Protein AF-A0A9D4YYG3-F1 (afdb_monomer)

Secondary structure (DSSP, 8-state):
---PPPPSS-TTSSPPEEEE---TTSTT-EEEE-TTTTSTTS---EEE--S-----PPPP---PPPP-----PPPP---PPPPPPPPPPPPPP---------------------GGGEEEEEEEEE----S--TTPPPPEEEEEEEEEGGG--HHHHHHHS----STTSPPP--S-GGGS-TTSEEEEE-GGGTTHHHHTT---GGG--EEEEEEEE---TT---EEEEEEEETTTTEEEEEEPPPPSS---HHHHHHSSS-HHHHT-TTSPPHHHHHHHHHHHHHHTT-------S--------PPPEEEETTHHHHHHHHHHHHHHTTPPP-TT-EEEEHHHHHHHH--S-S---HHHHHHHTT--PPTT--TT-HHHHHHHHHHHHHHHHHHTT-SSHHHHHTTSSB-TTS-BSEEEHHHHHHHHHHTT-----EEPTTT--EE--

Solvent-accessible surface area (backbone atoms only — not comparable to full-atom values): 27812 Å² total; per-residue (Å²): 130,84,82,60,76,81,66,84,45,28,91,76,69,46,64,51,41,74,47,64,35,86,44,94,92,47,65,68,44,45,31,34,30,28,74,57,51,86,48,97,88,38,49,83,40,69,45,66,57,81,71,87,73,83,74,82,68,84,85,75,96,81,82,88,85,84,84,85,88,82,89,83,85,86,85,88,80,89,82,83,84,83,82,84,84,82,82,83,82,83,84,81,90,84,85,81,81,91,80,84,91,76,92,76,82,85,72,80,78,79,76,78,75,72,76,89,46,48,23,44,43,74,44,75,46,67,58,71,75,77,87,88,66,102,76,72,80,74,54,78,42,79,43,80,42,76,40,66,58,89,80,68,68,74,71,60,56,76,77,70,43,84,68,74,89,53,94,79,62,78,57,66,68,67,58,23,65,61,75,48,44,75,92,29,38,47,78,42,82,37,76,79,27,64,64,44,31,65,65,28,54,61,78,52,82,86,63,38,24,47,32,27,38,32,60,36,48,38,79,39,88,98,66,60,40,62,38,28,38,14,40,32,34,36,80,78,18,39,32,39,35,37,40,24,22,43,77,94,59,89,59,52,78,64,23,29,67,71,53,79,40,53,58,67,68,36,52,33,82,87,31,47,39,62,78,70,42,48,49,56,52,50,47,62,53,51,60,56,30,64,76,83,79,78,67,87,61,95,68,90,71,75,84,76,82,40,55,34,35,39,34,17,77,51,22,70,56,49,52,49,52,50,48,48,56,30,54,78,68,73,39,73,66,69,38,66,35,31,34,35,35,46,35,68,53,41,69,75,39,56,73,97,56,99,55,73,49,66,73,50,50,31,61,74,73,67,59,74,79,60,94,91,57,51,89,98,32,26,58,45,50,23,54,53,51,54,62,44,44,41,58,52,32,55,48,60,69,49,78,20,46,60,36,33,66,71,43,78,41,57,45,96,85,70,43,50,57,49,47,32,43,40,57,54,53,51,55,50,52,74,71,63,60,64,64,68,60,43,58,42,91,85,80,61,49,72,48,75,103

pLDDT: mean 70.29, std 24.72, range [29.03, 98.5]

Radius of gyration: 29.25 Å; Cα contacts (8 Å, |Δi|>4): 648; chains: 1; bounding box: 96×95×58 Å

InterPro domains:
  IPR012337 Ribonuclease H-like superfamily [SSF53098] (208-394)
  IPR013520 Ribonuclease H-like domain [SM00479] (209-398)
  IPR036397 Ribonuclease H superfamily [G3DSA:3.30.420.10] (206-396)
  IPR040393 Three-prime repair exonuclease 1/2 [PTHR13058] (189-389)

Organism: Chlorella vulgaris (NCBI:txid3077)

Sequence (449 aa):
MSRREPRSACDCGLPPHAGRSRSAKNPGRLYANCSRFPAADACKYFAWLSDPVALSAPTDPALEPRTPERELAPQRSTYSPEPPPAAPARPADFHPGAGNRAGGAALPQQQHTSLDCVAALLIVEYDTPALLLPRAKLSQRVRLLLLPASTHPTAHCTQHLAVQRAEGELPWAPASLGSLQAPYLTLRSCPAAQGLAEAVGWHSPSCGSLFVLDCETTGLAGRDYIHQLAVLNVCTGQLLTAHLRTCPRITGPQAAQVCGSSNHAQHDPSRPTFGQLAPLLHAFITAGSSSSDRSSDGGGHAIVHIPPTIVAHNGGFDARMLIGEWRRRGLPVPADWRLLDTLPLAKAFVADCTNFKQGTLRSKFGVRPGPGEAEHDAGTDVTVLAQLLPFLVQASGAGSLPCILGGHVLKKSGEGYCRTFGAVQASMRAVGAEAIAFTCGFCRARVVA

Structure (mmCIF, N/CA/C/O backbone):
data_AF-A0A9D4YYG3-F1
#
_entry.id   AF-A0A9D4YYG3-F1
#
loop_
_atom_site.group_PDB
_atom_site.id
_atom_site.type_symbol
_atom_site.label_atom_id
_atom_site.label_alt_id
_atom_site.label_comp_id
_atom_site.label_asym_id
_atom_site.label_entity_id
_atom_site.label_seq_id
_atom_site.pdbx_PDB_ins_code
_atom_site.Cartn_x
_atom_site.Cartn_y
_atom_site.Cartn_z
_atom_site.occupancy
_atom_site.B_iso_or_equiv
_atom_site.auth_seq_id
_atom_site.auth_comp_id
_atom_site.auth_asym_id
_atom_site.auth_atom_id
_atom_site.pdbx_PDB_model_num
ATOM 1 N N . MET A 1 1 ? 11.971 -27.196 -2.445 1.00 37.72 1 MET A N 1
ATOM 2 C CA . MET A 1 1 ? 13.387 -27.105 -2.873 1.00 37.72 1 MET A CA 1
ATOM 3 C C . MET A 1 1 ? 13.642 -28.177 -3.920 1.00 37.72 1 MET A C 1
ATOM 5 O O . MET A 1 1 ? 13.684 -29.346 -3.562 1.00 37.72 1 MET A O 1
ATOM 9 N N . SER A 1 2 ? 13.772 -27.801 -5.195 1.00 34.31 2 SER A N 1
ATOM 10 C CA . SER A 1 2 ? 14.291 -28.729 -6.208 1.00 34.31 2 SER A CA 1
ATOM 11 C C . SER A 1 2 ? 15.716 -29.100 -5.808 1.00 34.31 2 SER A C 1
ATOM 13 O O . SER A 1 2 ? 16.542 -28.202 -5.626 1.00 34.31 2 SER A O 1
ATOM 15 N N . ARG A 1 3 ? 15.990 -30.394 -5.615 1.00 43.53 3 ARG A N 1
ATOM 16 C CA . ARG A 1 3 ? 17.344 -30.903 -5.370 1.00 43.53 3 ARG A CA 1
ATOM 17 C C . ARG A 1 3 ? 18.178 -30.536 -6.598 1.00 43.53 3 ARG A C 1
ATOM 19 O O . ARG A 1 3 ? 17.938 -31.062 -7.676 1.00 43.53 3 ARG A O 1
ATOM 26 N N . ARG A 1 4 ? 19.081 -29.561 -6.472 1.00 51.25 4 ARG A N 1
ATOM 27 C CA . ARG A 1 4 ? 20.119 -29.365 -7.485 1.00 51.25 4 ARG A CA 1
ATOM 28 C C . ARG A 1 4 ? 21.135 -30.464 -7.257 1.00 51.25 4 ARG A C 1
ATOM 30 O O . ARG A 1 4 ? 21.690 -30.545 -6.162 1.00 51.25 4 ARG A O 1
ATOM 37 N N . GLU A 1 5 ? 21.348 -31.293 -8.266 1.00 60.50 5 GLU A N 1
ATOM 38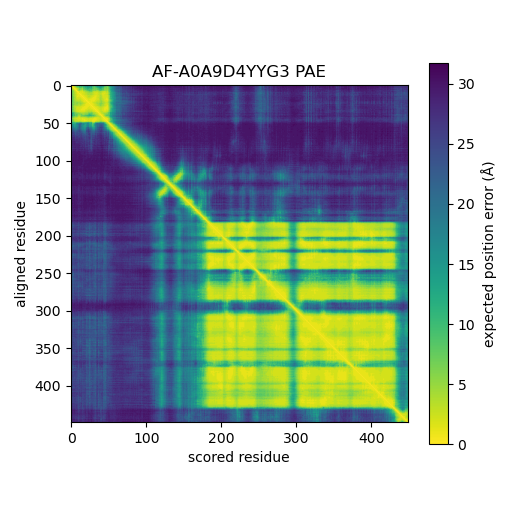 C CA . GLU A 1 5 ? 22.512 -32.165 -8.271 1.00 60.50 5 GLU A CA 1
ATOM 39 C C . GLU A 1 5 ? 23.772 -31.298 -8.126 1.00 60.50 5 GLU A C 1
ATOM 41 O O . GLU A 1 5 ? 23.837 -30.197 -8.695 1.00 60.50 5 GLU A O 1
ATOM 46 N N . PRO A 1 6 ? 24.735 -31.719 -7.292 1.00 67.12 6 PRO A N 1
ATOM 47 C CA . PRO A 1 6 ? 25.951 -30.956 -7.080 1.00 67.12 6 PRO A CA 1
ATOM 48 C C . PRO A 1 6 ? 26.686 -30.787 -8.409 1.00 67.12 6 PRO A C 1
ATOM 50 O O . PRO A 1 6 ? 26.944 -31.752 -9.124 1.00 67.12 6 PRO A O 1
ATOM 53 N N . ARG A 1 7 ? 27.036 -29.541 -8.740 1.00 77.75 7 ARG A N 1
ATOM 54 C CA . ARG A 1 7 ? 27.926 -29.265 -9.869 1.00 77.75 7 ARG A CA 1
ATOM 55 C C . ARG A 1 7 ? 29.310 -29.832 -9.560 1.00 77.75 7 ARG A C 1
ATOM 57 O O . ARG A 1 7 ? 29.758 -29.766 -8.416 1.00 77.75 7 ARG A O 1
ATOM 64 N N . SER A 1 8 ? 30.010 -30.296 -10.593 1.00 80.94 8 SER A N 1
ATOM 65 C CA . SER A 1 8 ? 31.420 -30.698 -10.498 1.00 80.94 8 SER A CA 1
ATOM 66 C C . SER A 1 8 ? 32.360 -29.529 -10.160 1.00 80.94 8 SER A C 1
ATOM 68 O O . SER A 1 8 ? 33.462 -29.761 -9.673 1.00 80.94 8 SER A O 1
ATOM 70 N N . ALA A 1 9 ? 31.926 -28.277 -10.361 1.00 85.88 9 ALA A N 1
ATOM 71 C CA . ALA A 1 9 ? 32.697 -27.071 -10.064 1.00 85.88 9 ALA A CA 1
ATOM 72 C C . ALA A 1 9 ? 31.837 -25.935 -9.473 1.00 85.88 9 ALA A C 1
ATOM 74 O O . ALA A 1 9 ? 30.642 -25.808 -9.764 1.00 85.88 9 ALA A O 1
ATOM 75 N N . CYS A 1 10 ? 32.475 -25.086 -8.664 1.00 88.06 10 CYS A N 1
ATOM 76 C CA . CYS A 1 10 ? 31.938 -23.812 -8.181 1.00 88.06 10 CYS A CA 1
ATOM 77 C C . CYS A 1 10 ? 31.839 -22.781 -9.321 1.00 88.06 10 CYS A C 1
ATOM 79 O O . CYS A 1 10 ? 32.460 -22.940 -10.368 1.00 88.06 10 CYS A O 1
ATOM 81 N N . ASP A 1 11 ? 31.157 -21.652 -9.094 1.00 84.62 11 ASP A N 1
ATOM 82 C CA . ASP A 1 11 ? 31.075 -20.571 -10.097 1.00 84.62 11 ASP A CA 1
ATOM 83 C C . ASP A 1 11 ? 32.437 -19.901 -10.390 1.00 84.62 11 ASP A C 1
ATOM 85 O O . ASP A 1 11 ? 32.581 -19.213 -11.394 1.00 84.62 11 ASP A O 1
ATOM 89 N N . CYS A 1 12 ? 33.449 -20.111 -9.539 1.00 88.25 12 CYS A N 1
ATOM 90 C CA . CYS A 1 12 ? 34.835 -19.692 -9.783 1.00 88.25 12 CYS A CA 1
ATOM 91 C C . CYS A 1 12 ? 35.700 -20.744 -10.499 1.00 88.25 12 CYS A C 1
ATOM 93 O O . CYS A 1 12 ? 36.902 -20.534 -10.632 1.00 88.25 12 CYS A O 1
ATOM 95 N N . GLY A 1 13 ? 35.133 -21.885 -10.903 1.00 89.81 13 GLY A N 1
ATOM 96 C CA . GLY A 1 13 ? 35.855 -22.971 -11.576 1.00 89.81 13 GLY A CA 1
ATOM 97 C C . GLY A 1 13 ? 36.614 -23.931 -10.650 1.00 89.81 13 GLY A C 1
ATOM 98 O O . GLY A 1 13 ? 37.103 -24.952 -11.118 1.00 89.81 13 GLY A O 1
ATOM 99 N N . LEU A 1 14 ? 36.688 -23.656 -9.343 1.00 87.56 14 LEU A N 1
ATOM 100 C CA . LEU A 1 14 ? 37.320 -24.556 -8.370 1.00 87.56 14 LEU A CA 1
ATOM 101 C C . LEU A 1 14 ? 36.381 -25.700 -7.948 1.00 87.56 14 LEU A C 1
ATOM 103 O O . LEU A 1 14 ? 35.162 -25.494 -7.883 1.00 87.56 14 LEU A O 1
ATOM 107 N N . PRO A 1 15 ? 36.917 -26.884 -7.600 1.00 89.19 15 PRO A N 1
ATOM 108 C CA . PRO A 1 15 ? 36.111 -27.974 -7.065 1.00 89.19 15 PRO A CA 1
ATOM 109 C C . PRO A 1 15 ? 35.482 -27.567 -5.721 1.00 89.19 15 PRO A C 1
ATOM 111 O O . PRO A 1 15 ? 36.134 -26.903 -4.906 1.00 89.19 15 PRO A O 1
ATOM 114 N N . PRO A 1 16 ? 34.210 -27.917 -5.473 1.00 92.00 16 PRO A N 1
ATOM 115 C CA . PRO A 1 16 ? 33.568 -27.605 -4.208 1.00 92.00 16 PRO A CA 1
ATOM 116 C C . PRO A 1 16 ? 34.120 -28.472 -3.070 1.00 92.00 16 PRO A C 1
ATOM 118 O O . PRO A 1 16 ? 34.395 -29.657 -3.239 1.00 92.00 16 PRO A O 1
ATOM 121 N N . HIS A 1 17 ? 34.229 -27.881 -1.885 1.00 92.44 17 HIS A N 1
ATOM 122 C CA . HIS A 1 17 ? 34.582 -28.564 -0.648 1.00 92.44 17 HIS A CA 1
ATOM 123 C C . HIS A 1 17 ? 33.320 -29.148 0.006 1.00 92.44 17 HIS A C 1
ATOM 125 O O . HIS A 1 17 ? 32.323 -28.442 0.175 1.00 92.44 17 HIS A O 1
ATOM 131 N N . ALA A 1 18 ? 33.359 -30.421 0.406 1.00 94.06 18 ALA A N 1
ATOM 132 C CA . ALA A 1 18 ? 32.259 -31.079 1.110 1.00 94.06 18 ALA A CA 1
ATOM 133 C C . ALA A 1 18 ? 32.415 -30.960 2.637 1.00 94.06 18 ALA A C 1
ATOM 135 O O . ALA A 1 18 ? 33.486 -31.205 3.182 1.00 94.06 18 ALA A O 1
ATOM 136 N N . GLY A 1 19 ? 31.343 -30.609 3.347 1.00 92.12 19 GLY A N 1
ATOM 137 C CA . GLY A 1 19 ? 31.331 -30.474 4.806 1.00 92.12 19 GLY A CA 1
ATOM 138 C C . GLY A 1 19 ? 30.044 -30.991 5.447 1.00 92.12 19 GLY A C 1
ATOM 139 O O . GLY A 1 19 ? 29.066 -31.297 4.765 1.00 92.12 19 GLY A O 1
ATOM 140 N N . ARG A 1 20 ? 30.030 -31.082 6.783 1.00 95.31 20 ARG A N 1
ATOM 141 C CA . ARG A 1 20 ? 28.840 -31.425 7.585 1.00 95.31 20 ARG A CA 1
ATOM 142 C C . ARG A 1 20 ? 28.359 -30.207 8.362 1.00 95.31 20 ARG A C 1
ATOM 144 O O . ARG A 1 20 ? 29.135 -29.561 9.063 1.00 95.31 20 ARG A O 1
ATOM 151 N N . SER A 1 21 ? 27.075 -29.884 8.239 1.00 90.44 21 SER A N 1
ATOM 152 C CA . SER A 1 21 ? 26.478 -28.726 8.907 1.00 90.44 21 SER A CA 1
ATOM 153 C C . SER A 1 21 ? 26.456 -28.914 10.426 1.00 90.44 21 SER A C 1
ATOM 155 O O . SER A 1 21 ? 26.004 -29.938 10.934 1.00 90.44 21 SER A O 1
ATOM 157 N N . ARG A 1 22 ? 26.896 -27.882 11.154 1.00 90.12 22 ARG A N 1
ATOM 158 C CA . ARG A 1 22 ? 26.781 -27.777 12.621 1.00 90.12 22 ARG A CA 1
ATOM 159 C C . ARG A 1 22 ? 25.573 -26.940 13.065 1.00 90.12 22 ARG A C 1
ATOM 161 O O . ARG A 1 22 ? 25.429 -26.647 14.245 1.00 90.12 22 ARG A O 1
ATOM 168 N N . SER A 1 23 ? 24.728 -26.494 12.131 1.00 86.19 23 SER A N 1
ATOM 169 C CA . SER A 1 23 ? 23.592 -25.625 12.458 1.00 86.19 23 SER A CA 1
ATOM 170 C C . SER A 1 23 ? 22.489 -26.384 13.197 1.00 86.19 23 SER A C 1
ATOM 172 O O . SER A 1 23 ? 22.173 -27.517 12.839 1.00 86.19 23 SER A O 1
ATOM 174 N N . ALA A 1 24 ? 21.831 -25.721 14.153 1.00 82.81 24 ALA A N 1
ATOM 175 C CA . ALA A 1 24 ? 20.710 -26.293 14.905 1.00 82.81 24 ALA A CA 1
ATOM 176 C C . ALA A 1 24 ? 19.544 -26.750 14.004 1.00 82.81 24 ALA A C 1
ATOM 178 O O . ALA A 1 24 ? 18.830 -27.685 14.341 1.00 82.81 24 ALA A O 1
ATOM 179 N N . LYS A 1 25 ? 19.363 -26.111 12.837 1.00 77.50 25 LYS A N 1
ATOM 180 C CA . LYS A 1 25 ? 18.288 -26.440 11.885 1.00 77.50 25 LYS A CA 1
ATOM 181 C C . LYS A 1 25 ? 18.604 -27.639 10.983 1.00 77.50 25 LYS A C 1
ATOM 183 O O . LYS A 1 25 ? 17.681 -28.203 10.412 1.00 77.50 25 LYS A O 1
ATOM 188 N N . ASN A 1 26 ? 19.880 -27.988 10.789 1.00 82.44 26 ASN A N 1
ATOM 189 C CA . ASN A 1 26 ? 20.306 -29.090 9.914 1.00 82.44 26 ASN A CA 1
ATOM 190 C C . ASN A 1 26 ? 21.581 -29.769 10.465 1.00 82.44 26 ASN A C 1
ATOM 192 O O . ASN A 1 26 ? 22.628 -29.702 9.808 1.00 82.44 26 ASN A O 1
ATOM 196 N N . PRO A 1 27 ? 21.562 -30.366 11.668 1.00 91.31 27 PRO A N 1
ATOM 197 C CA . PRO A 1 27 ? 22.755 -30.973 12.252 1.00 91.31 27 PRO A CA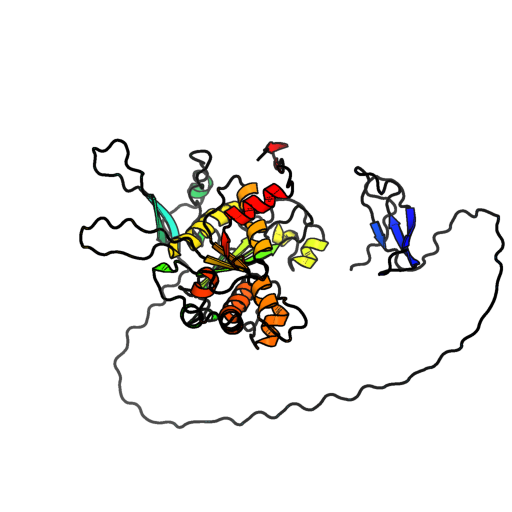 1
ATOM 198 C C . PRO A 1 27 ? 23.202 -32.198 11.441 1.00 91.31 27 PRO A C 1
ATOM 200 O O . PRO A 1 27 ? 22.393 -33.032 11.047 1.00 91.31 27 PRO A O 1
ATOM 203 N N . GLY A 1 28 ? 24.498 -32.289 11.139 1.00 90.81 28 GLY A N 1
ATOM 204 C CA . GLY A 1 28 ? 25.119 -33.436 10.467 1.00 90.81 28 GLY A CA 1
ATOM 205 C C . GLY A 1 28 ? 24.888 -33.537 8.954 1.00 90.81 28 GLY A C 1
ATOM 206 O O . GLY A 1 28 ? 25.570 -34.330 8.298 1.00 90.81 28 GLY A O 1
ATOM 207 N N . ARG A 1 29 ? 23.987 -32.724 8.384 1.00 90.75 29 ARG A N 1
ATOM 208 C CA . ARG A 1 29 ? 23.647 -32.754 6.953 1.00 90.75 29 ARG A CA 1
ATOM 209 C C . ARG A 1 29 ? 24.844 -32.356 6.083 1.00 90.75 29 ARG A C 1
ATOM 211 O O . ARG A 1 29 ? 25.498 -31.348 6.360 1.00 90.75 29 ARG A O 1
ATOM 218 N N . LEU A 1 30 ? 25.105 -33.133 5.030 1.00 92.75 30 LEU A N 1
ATOM 219 C CA . LEU A 1 30 ? 26.203 -32.894 4.093 1.00 92.75 30 LEU A CA 1
ATOM 220 C C . LEU A 1 30 ? 25.898 -31.725 3.152 1.00 92.75 30 LEU A C 1
ATOM 222 O O . LEU A 1 30 ? 24.813 -31.639 2.574 1.00 92.75 30 LEU A O 1
ATOM 226 N N . TYR A 1 31 ? 26.873 -30.844 2.971 1.00 92.62 31 TYR A N 1
ATOM 227 C CA . TYR A 1 31 ? 26.815 -29.731 2.029 1.00 92.62 31 TYR A CA 1
ATOM 228 C C . TYR A 1 31 ? 28.105 -29.645 1.217 1.00 92.62 31 TYR A C 1
ATOM 230 O O . TYR A 1 31 ? 29.140 -30.161 1.628 1.00 92.62 31 TYR A O 1
ATOM 238 N N . ALA A 1 32 ? 28.035 -28.959 0.084 1.00 93.81 32 ALA A N 1
ATOM 239 C CA . ALA A 1 32 ? 29.168 -28.578 -0.741 1.00 93.81 32 ALA A CA 1
ATOM 240 C C . ALA A 1 32 ? 29.228 -27.047 -0.827 1.00 93.81 32 ALA A C 1
ATOM 242 O O . ALA A 1 32 ? 28.209 -26.418 -1.122 1.00 93.81 32 ALA A O 1
ATOM 243 N N . ASN A 1 33 ? 30.383 -26.436 -0.562 1.00 94.06 33 ASN A N 1
ATOM 244 C CA . ASN A 1 33 ? 30.597 -24.993 -0.694 1.00 94.06 33 ASN A CA 1
ATOM 245 C C . ASN A 1 33 ? 31.923 -24.665 -1.394 1.00 94.06 33 ASN A C 1
ATOM 247 O O . ASN A 1 33 ? 32.798 -25.514 -1.530 1.00 94.06 33 ASN A O 1
ATOM 251 N N . CYS A 1 34 ? 32.085 -23.427 -1.858 1.00 93.56 34 CYS A N 1
ATOM 252 C CA . CYS A 1 34 ? 33.366 -22.984 -2.408 1.00 93.56 34 CYS A CA 1
ATOM 253 C C . CYS A 1 34 ? 34.426 -22.838 -1.304 1.00 93.56 34 CYS A C 1
ATOM 255 O O . CYS A 1 34 ? 34.174 -22.192 -0.289 1.00 93.56 34 CYS A O 1
ATOM 257 N N . SER A 1 35 ? 35.638 -23.346 -1.546 1.00 89.12 35 SER A N 1
ATOM 258 C CA . SER A 1 35 ? 36.785 -23.256 -0.627 1.00 89.12 35 SER A CA 1
ATOM 259 C C . SER A 1 35 ? 37.242 -21.823 -0.327 1.00 89.12 35 SER A C 1
ATOM 261 O O . SER A 1 35 ? 37.829 -21.571 0.717 1.00 89.12 35 SER A O 1
ATOM 263 N N . ARG A 1 36 ? 36.944 -20.861 -1.212 1.00 89.88 36 ARG A N 1
ATOM 264 C CA . ARG A 1 36 ? 37.220 -19.432 -0.971 1.00 89.88 36 ARG A CA 1
ATOM 265 C C . ARG A 1 36 ? 36.269 -18.777 0.044 1.00 89.88 36 ARG A C 1
ATOM 267 O O . ARG A 1 36 ? 36.545 -17.670 0.497 1.00 89.88 36 ARG A O 1
ATOM 274 N N . PHE A 1 37 ? 35.147 -19.409 0.391 1.00 84.44 37 PHE A N 1
ATOM 275 C CA . PHE A 1 37 ? 34.231 -18.880 1.405 1.00 84.44 37 PHE A CA 1
ATOM 276 C C . PHE A 1 37 ? 34.887 -18.976 2.801 1.00 84.44 37 PHE A C 1
ATOM 278 O O . PHE A 1 37 ? 35.374 -20.058 3.128 1.00 84.44 37 PHE A O 1
ATOM 285 N N . PRO A 1 38 ? 34.903 -17.914 3.642 1.00 72.19 38 PRO A N 1
ATOM 286 C CA . PRO A 1 38 ? 33.987 -16.766 3.648 1.00 72.19 38 PRO A CA 1
ATOM 287 C C . PRO A 1 38 ? 34.574 -15.412 3.191 1.00 72.19 38 PRO A C 1
ATOM 289 O O . PRO A 1 38 ? 34.037 -14.379 3.587 1.00 72.19 38 PRO A O 1
ATOM 292 N N . ALA A 1 39 ? 35.654 -15.364 2.398 1.00 82.50 39 ALA A N 1
ATOM 293 C CA . ALA A 1 39 ? 36.247 -14.075 2.008 1.00 82.50 39 ALA A CA 1
ATOM 294 C C . ALA A 1 39 ? 35.230 -13.154 1.290 1.00 82.50 39 ALA A C 1
ATOM 296 O O . ALA A 1 39 ? 34.338 -13.625 0.581 1.00 82.50 39 ALA A O 1
ATOM 297 N N . ALA A 1 40 ? 35.338 -11.836 1.491 1.00 63.78 40 ALA A N 1
ATOM 298 C CA . ALA A 1 40 ? 34.344 -10.856 1.027 1.00 63.78 40 ALA A CA 1
ATOM 299 C C . ALA A 1 40 ? 34.157 -10.838 -0.507 1.00 63.78 40 ALA A C 1
ATOM 301 O O . ALA A 1 40 ? 33.079 -10.500 -0.998 1.00 63.78 40 ALA A O 1
ATOM 302 N N . ASP A 1 41 ? 35.181 -11.254 -1.252 1.00 77.06 41 ASP A N 1
ATOM 303 C CA . ASP A 1 41 ? 35.227 -11.381 -2.711 1.00 77.06 41 ASP A CA 1
ATOM 304 C C . ASP A 1 41 ? 35.035 -12.834 -3.206 1.00 77.06 41 ASP A C 1
ATOM 306 O O . ASP A 1 41 ? 35.186 -13.123 -4.396 1.00 77.06 41 ASP A O 1
ATOM 310 N N . ALA A 1 42 ? 34.718 -13.775 -2.313 1.00 80.25 42 ALA A N 1
ATOM 311 C CA . ALA A 1 42 ? 34.670 -15.192 -2.643 1.00 80.25 42 ALA A CA 1
ATOM 312 C C . ALA A 1 42 ? 33.410 -15.614 -3.410 1.00 80.25 42 ALA A C 1
ATOM 314 O O . ALA A 1 42 ? 32.307 -15.090 -3.237 1.00 80.25 42 ALA A O 1
ATOM 315 N N . CYS A 1 43 ? 33.571 -16.665 -4.215 1.00 87.62 43 CYS A N 1
ATOM 316 C CA . CYS A 1 43 ? 32.468 -17.382 -4.842 1.00 87.62 43 CYS A CA 1
ATOM 317 C C . CYS A 1 43 ? 31.487 -17.919 -3.784 1.00 87.62 43 CYS A C 1
ATOM 319 O O . CYS A 1 43 ? 31.882 -18.557 -2.809 1.00 87.62 43 CYS A O 1
ATOM 321 N N . LYS A 1 44 ? 30.189 -17.672 -4.005 1.00 89.19 44 LYS A N 1
ATOM 322 C CA . LYS A 1 44 ? 29.092 -18.000 -3.076 1.00 89.19 44 LYS A CA 1
ATOM 323 C C . LYS A 1 44 ? 28.415 -19.343 -3.374 1.00 89.19 44 LYS A C 1
ATOM 325 O O . LYS A 1 44 ? 27.258 -19.537 -3.008 1.00 89.19 44 LYS A O 1
ATOM 330 N N . TYR A 1 45 ? 29.105 -20.258 -4.056 1.00 89.00 45 TYR A N 1
ATOM 331 C CA . TYR A 1 45 ? 28.558 -21.581 -4.351 1.00 89.00 45 TYR A CA 1
ATOM 332 C C . TYR A 1 45 ? 28.237 -22.334 -3.051 1.00 89.00 45 TYR A C 1
ATOM 334 O O . TYR A 1 45 ? 29.101 -22.476 -2.181 1.00 89.00 45 TYR A O 1
ATOM 342 N N . PHE A 1 46 ? 26.998 -22.819 -2.944 1.00 90.25 46 PHE A N 1
ATOM 343 C CA . PHE A 1 46 ? 26.511 -23.663 -1.858 1.00 90.25 46 PHE A CA 1
ATOM 344 C C . PHE A 1 46 ? 25.418 -24.608 -2.374 1.00 90.25 46 PHE A C 1
ATOM 346 O O . PHE A 1 46 ? 24.477 -24.170 -3.041 1.00 90.25 46 PHE A O 1
ATOM 353 N N . ALA A 1 47 ? 25.508 -25.891 -2.030 1.00 90.12 47 ALA A N 1
ATOM 354 C CA . ALA A 1 47 ? 24.483 -26.887 -2.322 1.00 90.12 47 ALA A CA 1
ATOM 355 C C . ALA A 1 47 ? 24.375 -27.912 -1.185 1.00 90.12 47 ALA A C 1
ATOM 357 O O . ALA A 1 47 ? 25.379 -28.319 -0.605 1.00 90.12 47 ALA A O 1
ATOM 358 N N . TRP A 1 48 ? 23.157 -28.365 -0.882 1.00 90.88 48 TRP A N 1
ATOM 359 C CA . TRP A 1 48 ? 22.951 -29.521 -0.007 1.00 90.88 48 TRP A CA 1
ATOM 360 C C . TRP A 1 48 ? 23.159 -30.806 -0.807 1.00 90.88 48 TRP A C 1
ATOM 362 O O . TRP A 1 48 ? 22.553 -30.970 -1.866 1.00 90.88 48 TRP A O 1
ATOM 372 N N . LEU A 1 49 ? 23.977 -31.720 -0.289 1.00 89.12 49 LEU A N 1
ATOM 373 C CA . LEU A 1 49 ? 24.171 -33.037 -0.891 1.00 89.12 49 LEU A CA 1
ATOM 374 C C . LEU A 1 49 ? 23.002 -33.942 -0.471 1.00 89.12 49 LEU A C 1
ATOM 376 O O . LEU A 1 49 ? 22.573 -33.920 0.686 1.00 89.12 49 LEU A O 1
ATOM 380 N N . SER A 1 50 ? 22.428 -34.672 -1.426 1.00 80.75 50 SER A N 1
ATOM 381 C CA . SER A 1 50 ? 21.246 -35.515 -1.207 1.00 80.75 50 SER A CA 1
ATOM 382 C C . SER A 1 50 ? 21.678 -36.964 -0.979 1.00 80.75 50 SER A C 1
ATOM 384 O O . SER A 1 50 ? 21.779 -37.680 -1.961 1.00 80.75 50 SER A O 1
ATOM 386 N N . ASP A 1 51 ? 21.910 -37.366 0.278 1.00 52.50 51 ASP A N 1
ATOM 387 C CA . ASP A 1 51 ? 22.251 -38.738 0.718 1.00 52.50 51 ASP A CA 1
ATOM 388 C C . ASP A 1 51 ? 23.466 -39.397 0.005 1.00 52.50 51 ASP A C 1
ATOM 390 O O . ASP A 1 51 ? 23.959 -38.899 -1.006 1.00 52.50 51 ASP A O 1
ATOM 394 N N . PRO A 1 52 ? 24.111 -40.420 0.596 1.00 47.81 52 PRO A N 1
ATOM 395 C CA . PRO A 1 52 ? 25.507 -40.715 0.300 1.00 47.81 52 PRO A CA 1
ATOM 396 C C . PRO A 1 52 ? 25.634 -41.538 -0.984 1.00 47.81 52 PRO A C 1
ATOM 398 O O . PRO A 1 52 ? 25.694 -42.763 -0.948 1.00 47.81 52 PRO A O 1
ATOM 401 N N . VAL A 1 53 ? 25.760 -40.872 -2.132 1.00 41.69 53 VAL A N 1
ATOM 402 C CA . VAL A 1 53 ? 26.575 -41.451 -3.204 1.00 41.69 53 VAL A CA 1
ATOM 403 C C . VAL A 1 53 ? 28.002 -41.418 -2.678 1.00 41.69 53 VAL A C 1
ATOM 405 O O . VAL A 1 53 ? 28.506 -40.348 -2.335 1.00 41.69 53 VAL A O 1
ATOM 408 N N . ALA A 1 54 ? 28.604 -42.595 -2.524 1.00 38.50 54 ALA A N 1
ATOM 409 C CA . ALA A 1 54 ? 29.977 -42.759 -2.082 1.00 38.50 54 ALA A CA 1
ATOM 410 C C . ALA A 1 54 ? 30.908 -41.916 -2.967 1.00 38.50 54 ALA A C 1
ATOM 412 O O . ALA A 1 54 ? 31.310 -42.329 -4.050 1.00 38.50 54 ALA A O 1
ATOM 413 N N . LEU A 1 55 ? 31.237 -40.708 -2.509 1.00 44.22 55 LEU A N 1
ATOM 414 C CA . LEU A 1 55 ? 32.403 -39.987 -2.986 1.00 44.22 55 LEU A CA 1
ATOM 415 C C . LEU A 1 55 ? 33.587 -40.776 -2.444 1.00 44.22 55 LEU A C 1
ATOM 417 O O . LEU A 1 55 ? 33.862 -40.745 -1.245 1.00 44.22 55 LEU A O 1
ATOM 421 N N . SER A 1 56 ? 34.225 -41.546 -3.320 1.00 36.22 56 SER A N 1
ATOM 422 C CA . SER A 1 56 ? 35.505 -42.192 -3.061 1.00 36.22 56 SER A CA 1
ATOM 423 C C . SER A 1 56 ? 36.497 -41.123 -2.607 1.00 36.2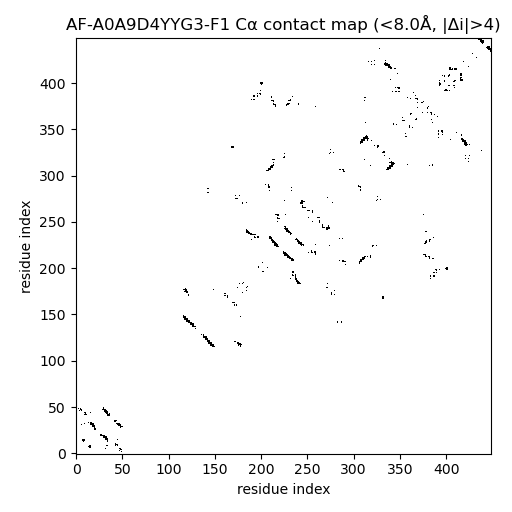2 56 SER A C 1
ATOM 425 O O . SER A 1 56 ? 37.006 -40.348 -3.418 1.00 36.22 56 SER A O 1
ATOM 427 N N . ALA A 1 57 ? 36.716 -41.040 -1.297 1.00 38.84 57 ALA A N 1
ATOM 428 C CA . ALA A 1 57 ? 37.818 -40.281 -0.743 1.00 38.84 57 ALA A CA 1
ATOM 429 C C . ALA A 1 57 ? 39.132 -40.947 -1.187 1.00 38.84 57 ALA A C 1
ATOM 431 O O . ALA A 1 57 ? 39.194 -42.179 -1.227 1.00 38.84 57 ALA A O 1
ATOM 432 N N . PRO A 1 58 ? 40.189 -40.182 -1.494 1.00 39.22 58 PRO A N 1
ATOM 433 C CA . PRO A 1 58 ? 41.530 -40.739 -1.456 1.00 39.22 58 PRO A CA 1
ATOM 434 C C . PRO A 1 58 ? 41.796 -41.209 -0.019 1.00 39.22 58 PRO A C 1
ATOM 436 O O . PRO A 1 58 ? 41.694 -40.434 0.930 1.00 39.22 58 PRO A O 1
ATOM 439 N N . THR A 1 59 ? 42.044 -42.506 0.134 1.00 37.09 59 THR A N 1
ATOM 440 C CA . THR A 1 59 ? 42.431 -43.157 1.388 1.00 37.09 59 THR A CA 1
ATOM 441 C C . THR A 1 59 ? 43.709 -42.534 1.933 1.00 37.09 59 THR A C 1
ATOM 443 O O . THR A 1 59 ? 44.756 -42.637 1.300 1.00 37.09 59 THR A O 1
ATOM 446 N N . ASP A 1 60 ? 43.613 -41.943 3.120 1.00 37.53 60 ASP A N 1
ATOM 447 C CA . ASP A 1 60 ? 44.750 -41.609 3.974 1.00 37.53 60 ASP A CA 1
ATOM 448 C C . ASP A 1 60 ? 44.821 -42.679 5.086 1.00 37.53 60 ASP A C 1
ATOM 450 O O . ASP A 1 60 ? 43.831 -42.863 5.808 1.00 37.53 60 ASP A O 1
ATOM 454 N N . PRO A 1 61 ? 45.900 -43.476 5.197 1.00 36.69 61 PRO A N 1
ATOM 455 C CA . PRO A 1 61 ? 45.951 -44.614 6.102 1.00 36.69 61 PRO A CA 1
ATOM 456 C C . PRO A 1 61 ? 46.569 -44.211 7.443 1.00 36.69 61 PRO A C 1
ATOM 458 O O . PRO A 1 61 ? 47.774 -44.326 7.615 1.00 36.69 61 PRO A O 1
ATOM 461 N N . ALA A 1 62 ? 45.756 -43.777 8.407 1.00 40.41 62 ALA A N 1
ATOM 462 C CA . ALA A 1 62 ? 46.034 -43.954 9.840 1.00 40.41 62 ALA A CA 1
ATOM 463 C C . ALA A 1 62 ? 44.933 -43.309 10.684 1.00 40.41 62 ALA A C 1
ATOM 465 O O . ALA A 1 62 ? 44.890 -42.090 10.789 1.00 40.41 62 ALA A O 1
ATOM 466 N N . LEU A 1 63 ? 44.082 -44.128 11.309 1.00 37.91 63 LEU A N 1
ATOM 467 C CA . LEU A 1 63 ? 43.593 -43.978 12.690 1.00 37.91 63 LEU A CA 1
ATOM 468 C C . LEU A 1 63 ? 42.455 -44.982 12.921 1.00 37.91 63 LEU A C 1
ATOM 470 O O . LEU A 1 63 ? 41.368 -44.861 12.361 1.00 37.91 63 LEU A O 1
ATOM 474 N N . GLU A 1 64 ? 42.735 -45.994 13.740 1.00 35.72 64 GLU A N 1
ATOM 475 C CA . GLU A 1 64 ? 41.765 -46.998 14.181 1.00 35.72 64 GLU A CA 1
ATOM 476 C C . GLU A 1 64 ? 40.657 -46.397 15.071 1.00 35.72 64 GLU A C 1
ATOM 478 O O . GLU A 1 64 ? 40.921 -45.465 15.840 1.00 35.72 64 GLU A O 1
ATOM 483 N N . PRO A 1 65 ? 39.427 -46.947 15.043 1.00 40.72 65 PRO A N 1
ATOM 484 C CA . PRO A 1 65 ? 38.345 -46.507 15.911 1.00 40.72 65 PRO A CA 1
ATOM 485 C C . PRO A 1 65 ? 38.249 -47.340 17.200 1.00 40.72 65 PRO A C 1
ATOM 487 O O . PRO A 1 65 ? 38.343 -48.565 17.189 1.00 40.72 65 PRO A O 1
ATOM 490 N N . ARG A 1 66 ? 37.952 -46.662 18.316 1.00 34.59 66 ARG A N 1
ATOM 491 C CA . ARG A 1 66 ? 37.439 -47.279 19.549 1.00 34.59 66 ARG A CA 1
ATOM 492 C C . ARG A 1 66 ? 35.907 -47.295 19.529 1.00 34.59 66 ARG A C 1
ATOM 494 O O . ARG A 1 66 ? 35.279 -46.247 19.395 1.00 34.59 66 ARG A O 1
ATOM 501 N N . THR A 1 67 ? 35.330 -48.480 19.700 1.00 37.97 67 THR A N 1
ATOM 502 C CA . THR A 1 67 ? 33.936 -48.756 20.100 1.00 37.97 67 THR A CA 1
ATOM 503 C C . THR A 1 67 ? 33.687 -48.311 21.557 1.00 37.97 67 THR A C 1
ATOM 505 O O . THR A 1 67 ? 34.647 -48.210 22.326 1.00 37.97 67 THR A O 1
ATOM 508 N N . PRO A 1 68 ? 32.434 -47.990 21.953 1.00 47.66 68 PRO A N 1
ATOM 509 C CA . PRO A 1 68 ? 31.532 -49.047 22.423 1.00 47.66 68 PRO A CA 1
ATOM 510 C C . PRO A 1 68 ? 30.043 -48.897 22.063 1.00 47.66 68 PRO A C 1
ATOM 512 O O . PRO A 1 68 ? 29.537 -47.847 21.672 1.00 47.66 68 PRO A O 1
ATOM 515 N N . GLU A 1 69 ? 29.388 -50.041 22.227 1.00 35.53 69 GLU A N 1
ATOM 516 C CA . GLU A 1 69 ? 27.984 -50.398 22.062 1.00 35.53 69 GLU A CA 1
ATOM 517 C C . GLU A 1 69 ? 27.013 -49.589 22.938 1.00 35.53 69 GLU A C 1
ATOM 519 O O . GLU A 1 69 ? 27.332 -49.256 24.081 1.00 35.53 69 GLU A O 1
ATOM 524 N N . ARG A 1 70 ? 25.769 -49.419 22.460 1.00 34.09 70 ARG A N 1
ATOM 525 C CA . ARG A 1 70 ? 24.580 -49.799 23.246 1.00 34.09 70 ARG A CA 1
ATOM 526 C C . ARG A 1 70 ? 23.317 -49.929 22.388 1.00 34.09 70 ARG A C 1
ATOM 528 O O . ARG A 1 70 ? 23.006 -49.057 21.582 1.00 34.09 70 ARG A O 1
ATOM 535 N N . GLU A 1 71 ? 22.619 -51.037 22.617 1.00 36.06 71 GLU A N 1
ATOM 536 C CA . GLU A 1 71 ? 21.300 -51.436 22.117 1.00 36.06 71 GLU A CA 1
ATOM 537 C C . GLU A 1 71 ? 20.200 -50.377 22.267 1.00 36.06 71 GLU A C 1
ATOM 539 O O . GLU A 1 71 ? 20.156 -49.667 23.270 1.00 36.06 71 GLU A O 1
ATOM 544 N N . LEU A 1 72 ? 19.232 -50.403 21.340 1.00 34.78 72 LEU A N 1
ATOM 545 C CA . LEU A 1 72 ? 17.793 -50.429 21.650 1.00 34.78 72 LEU A CA 1
ATOM 546 C C . LEU A 1 72 ? 16.986 -50.843 20.402 1.00 34.78 72 LEU A C 1
ATOM 548 O O . LEU A 1 72 ? 17.088 -50.238 19.336 1.00 34.78 72 LEU A O 1
ATOM 552 N N . ALA A 1 73 ? 16.201 -51.910 20.558 1.00 37.34 73 ALA A N 1
ATOM 553 C CA . ALA A 1 73 ? 15.284 -52.481 19.570 1.00 37.34 73 ALA A CA 1
ATOM 554 C C . ALA A 1 73 ? 13.985 -51.641 19.413 1.00 37.34 73 ALA A C 1
ATOM 556 O O . ALA A 1 73 ? 13.714 -50.768 20.242 1.00 37.34 73 ALA A O 1
ATOM 557 N N . PRO A 1 74 ? 13.163 -51.874 18.366 1.00 39.66 74 PRO A N 1
ATOM 558 C CA . PRO A 1 74 ? 12.146 -50.927 17.911 1.00 39.66 74 PRO A CA 1
ATOM 559 C C . PRO A 1 74 ? 10.752 -51.203 18.495 1.00 39.66 74 PRO A C 1
ATOM 561 O O . PRO A 1 74 ? 10.308 -52.349 18.553 1.00 39.66 74 PRO A O 1
ATOM 564 N N . GLN A 1 75 ? 10.001 -50.146 18.818 1.00 33.97 75 GLN A N 1
ATOM 565 C CA . GLN A 1 75 ? 8.553 -50.238 19.025 1.00 33.97 75 GLN A CA 1
ATOM 566 C C . GLN A 1 75 ? 7.802 -49.803 17.762 1.00 33.97 75 GLN A C 1
ATOM 568 O O . GLN A 1 75 ? 7.885 -48.659 17.317 1.00 33.97 75 GLN A O 1
ATOM 573 N N . ARG A 1 76 ? 7.057 -50.752 17.185 1.00 33.34 76 ARG A N 1
ATOM 574 C CA . ARG A 1 76 ? 5.995 -50.509 16.204 1.00 33.34 76 ARG A CA 1
ATOM 575 C C . ARG A 1 76 ? 4.788 -49.916 16.933 1.00 33.34 76 ARG A C 1
ATOM 577 O O . ARG A 1 76 ? 4.309 -50.520 17.885 1.00 33.34 76 ARG A O 1
ATOM 584 N N . SER A 1 77 ? 4.265 -48.796 16.440 1.00 37.94 77 SER A N 1
ATOM 585 C CA . SER A 1 77 ? 2.928 -48.310 16.789 1.00 37.94 77 SER A CA 1
ATOM 586 C C . SER A 1 77 ? 2.065 -48.296 15.534 1.00 37.94 77 SER A C 1
ATOM 588 O O . SER A 1 77 ? 2.384 -47.646 14.538 1.00 37.94 77 SER A O 1
ATOM 590 N N . THR A 1 78 ? 1.005 -49.092 15.583 1.00 34.81 78 THR A N 1
ATOM 591 C CA . THR A 1 78 ? -0.092 -49.162 14.625 1.00 34.81 78 THR A CA 1
ATOM 592 C C . THR A 1 78 ? -1.142 -48.125 15.004 1.00 34.81 78 THR A C 1
ATOM 594 O O . THR A 1 78 ? -1.741 -48.235 16.072 1.00 34.81 78 THR A O 1
ATOM 597 N N . TYR A 1 79 ? -1.423 -47.168 14.121 1.00 37.72 79 TYR A N 1
ATOM 598 C CA . TYR A 1 79 ? -2.671 -46.412 14.181 1.00 37.72 79 TYR A CA 1
ATOM 599 C C . TYR A 1 79 ? -3.228 -46.238 12.767 1.00 37.72 79 TYR A C 1
ATOM 601 O O . TYR A 1 79 ? -2.571 -45.673 11.893 1.00 37.72 79 TYR A O 1
ATOM 609 N N . SER A 1 80 ? -4.409 -46.818 12.547 1.00 37.25 80 SER A N 1
ATOM 610 C CA . SER A 1 80 ? -5.223 -46.659 11.338 1.00 37.25 80 SER A CA 1
ATOM 611 C C . SER A 1 80 ? -6.118 -45.419 11.468 1.00 37.25 80 SER A C 1
ATOM 613 O O . SER A 1 80 ? -6.473 -45.057 12.589 1.00 37.25 80 SER A O 1
ATOM 615 N N . PRO A 1 81 ? -6.481 -44.767 10.352 1.00 44.12 81 PRO A N 1
ATOM 616 C CA . PRO A 1 81 ? -7.218 -43.507 10.364 1.00 44.12 81 PRO A CA 1
ATOM 617 C C . PRO A 1 81 ? -8.722 -43.709 10.603 1.00 44.12 81 PRO A C 1
ATOM 619 O O . PRO A 1 81 ? -9.331 -44.612 10.030 1.00 44.12 81 PRO A O 1
ATOM 622 N N . GLU A 1 82 ? -9.326 -42.828 11.404 1.00 45.22 82 GLU A N 1
ATOM 623 C CA . GLU A 1 82 ? -10.784 -42.670 11.477 1.00 45.22 82 GLU A CA 1
ATOM 624 C C . GLU A 1 82 ? -11.345 -42.034 10.186 1.00 45.22 82 GLU A C 1
ATOM 626 O O . GLU A 1 82 ? -10.686 -41.181 9.578 1.00 45.22 82 GLU A O 1
ATOM 631 N N . PRO A 1 83 ? -12.561 -42.423 9.756 1.00 55.16 83 PRO A N 1
ATOM 632 C CA . PRO A 1 83 ? -13.221 -41.849 8.589 1.00 55.16 83 PRO A CA 1
ATOM 633 C C . PRO A 1 83 ? -13.813 -40.452 8.872 1.00 55.16 83 PRO A C 1
ATOM 635 O O . PRO A 1 83 ? -14.196 -40.151 10.003 1.00 55.16 83 PRO A O 1
ATOM 638 N N . PRO A 1 84 ? -13.928 -39.591 7.843 1.00 55.03 84 PRO A N 1
ATOM 639 C CA . PRO A 1 84 ? -14.403 -38.220 7.999 1.00 55.03 84 PRO A CA 1
ATOM 640 C C . PRO A 1 84 ? -15.914 -38.141 8.302 1.00 55.03 84 PRO A C 1
ATOM 642 O O . PRO A 1 84 ? -16.687 -38.967 7.806 1.00 55.03 84 PRO A O 1
ATOM 645 N N . PRO A 1 85 ? -16.361 -37.121 9.060 1.00 53.66 85 PRO A N 1
ATOM 646 C CA . PRO A 1 85 ? -17.772 -36.915 9.364 1.00 53.66 85 PRO A CA 1
ATOM 647 C C . PRO A 1 85 ? -18.581 -36.441 8.146 1.00 53.66 85 PRO A C 1
ATOM 649 O O . PRO A 1 85 ? -18.099 -35.701 7.287 1.00 53.66 85 PRO A O 1
ATOM 652 N N . ALA A 1 86 ? -19.839 -36.885 8.107 1.00 45.38 86 ALA A N 1
ATOM 653 C CA . ALA A 1 86 ? -20.807 -36.657 7.041 1.00 45.38 86 ALA A CA 1
ATOM 654 C C . ALA A 1 86 ? -21.188 -35.175 6.853 1.00 45.38 86 ALA A C 1
ATOM 656 O O . ALA A 1 86 ? -21.316 -34.412 7.810 1.00 45.38 86 ALA A O 1
ATOM 657 N N . ALA A 1 87 ? -21.413 -34.793 5.593 1.00 48.34 87 ALA A N 1
ATOM 658 C CA . ALA A 1 87 ? -21.846 -33.460 5.187 1.00 48.34 87 ALA A CA 1
ATOM 659 C C . ALA A 1 87 ? -23.294 -33.156 5.634 1.00 48.34 87 ALA A C 1
ATOM 661 O O . ALA A 1 87 ? -24.161 -34.023 5.497 1.00 48.34 87 ALA A O 1
ATOM 662 N N . PRO A 1 88 ? -23.596 -31.935 6.114 1.00 51.94 88 PRO A N 1
ATOM 663 C CA . PRO A 1 88 ? -24.962 -31.550 6.448 1.00 51.94 88 PRO A CA 1
ATOM 664 C C . PRO A 1 88 ? -25.814 -31.263 5.201 1.00 51.94 88 PRO A C 1
ATOM 666 O O . PRO A 1 88 ? -25.349 -30.730 4.191 1.00 51.94 88 PRO A O 1
ATOM 669 N N . ALA A 1 89 ? -27.088 -31.641 5.315 1.00 39.72 89 ALA A N 1
ATOM 670 C CA . ALA A 1 89 ? -28.124 -31.595 4.294 1.00 39.72 89 ALA A CA 1
ATOM 671 C C . ALA A 1 89 ? -28.460 -30.174 3.801 1.00 39.72 89 ALA A C 1
ATOM 673 O O . ALA A 1 89 ? -28.470 -29.208 4.564 1.00 39.72 89 ALA A O 1
ATOM 674 N N . ARG A 1 90 ? -28.788 -30.075 2.505 1.00 43.38 90 ARG A N 1
ATOM 675 C CA . ARG A 1 90 ? -29.327 -28.872 1.851 1.00 43.38 90 ARG A CA 1
ATOM 676 C C . ARG A 1 90 ? -30.746 -28.573 2.361 1.00 43.38 90 ARG A C 1
ATOM 678 O O . ARG A 1 90 ? -31.557 -29.500 2.379 1.00 43.38 90 ARG A O 1
ATOM 685 N N . PRO A 1 91 ? -31.091 -27.319 2.699 1.00 46.50 91 PRO A N 1
ATOM 686 C CA . PRO A 1 91 ? -32.481 -26.930 2.864 1.00 46.50 91 PRO A CA 1
ATOM 687 C C . PRO A 1 91 ? -33.159 -26.683 1.510 1.00 46.50 91 PRO A C 1
ATOM 689 O O . PRO A 1 91 ? -32.520 -26.311 0.527 1.00 46.50 91 PRO A O 1
ATOM 692 N N . ALA A 1 92 ? -34.461 -26.957 1.519 1.00 36.78 92 ALA A N 1
ATOM 693 C CA . ALA A 1 92 ? -35.367 -27.105 0.394 1.00 36.78 92 ALA A CA 1
ATOM 694 C C . ALA A 1 92 ? -35.614 -25.828 -0.425 1.00 36.78 92 ALA A C 1
ATOM 696 O O . ALA A 1 92 ? -35.621 -24.712 0.096 1.00 36.78 92 ALA A O 1
ATOM 697 N N . ASP A 1 93 ? -35.885 -26.058 -1.708 1.00 35.59 93 ASP A N 1
ATOM 698 C CA . ASP A 1 93 ? -36.294 -25.079 -2.705 1.00 35.59 93 ASP A CA 1
ATOM 699 C C . ASP A 1 93 ? -37.605 -24.382 -2.310 1.00 35.59 93 ASP A C 1
ATOM 701 O O . ASP A 1 93 ? -38.636 -25.015 -2.073 1.00 35.59 93 ASP A O 1
ATOM 705 N N . PHE A 1 94 ? -37.560 -23.051 -2.267 1.00 35.47 94 PHE A N 1
ATOM 706 C CA . PHE A 1 94 ? -38.716 -22.191 -2.046 1.00 35.47 94 PHE A CA 1
ATOM 707 C C . PHE A 1 94 ? -39.158 -21.606 -3.395 1.00 35.47 94 PHE A C 1
ATOM 709 O O . PHE A 1 94 ? -38.486 -20.749 -3.965 1.00 35.47 94 PHE A O 1
ATOM 716 N N . HIS A 1 95 ? -40.292 -22.077 -3.913 1.00 44.12 95 HIS A N 1
ATOM 717 C CA . HIS A 1 95 ? -40.984 -21.478 -5.056 1.00 44.12 95 HIS A CA 1
ATOM 718 C C . HIS A 1 95 ? -42.011 -20.442 -4.580 1.00 44.12 95 HIS A C 1
ATOM 720 O O . HIS A 1 95 ? -42.893 -20.798 -3.798 1.00 44.12 95 HIS A O 1
ATOM 726 N N . PRO A 1 96 ? -42.019 -19.219 -5.141 1.00 41.84 96 PRO A N 1
ATOM 727 C CA . PRO A 1 96 ? -43.212 -18.388 -5.137 1.00 41.84 96 PRO A CA 1
ATOM 728 C C . PRO A 1 96 ? -43.792 -18.222 -6.550 1.00 41.84 96 PRO A C 1
ATOM 730 O O . PRO A 1 96 ? -43.169 -17.661 -7.446 1.00 41.84 96 PRO A O 1
ATOM 733 N N . GLY A 1 97 ? -45.008 -18.751 -6.706 1.00 33.69 97 GLY A N 1
ATOM 734 C CA . GLY A 1 97 ? -46.209 -18.039 -7.162 1.00 33.69 97 GLY A CA 1
ATOM 735 C C . GLY A 1 97 ? -46.136 -17.124 -8.386 1.00 33.69 97 GLY A C 1
ATOM 736 O O . GLY A 1 97 ? -45.628 -16.010 -8.331 1.00 33.69 97 GLY A O 1
ATOM 737 N N . ALA A 1 98 ? -46.822 -17.557 -9.443 1.00 41.31 98 ALA A N 1
ATOM 738 C CA . ALA A 1 98 ? -47.296 -16.724 -10.537 1.00 41.31 98 ALA A CA 1
ATOM 739 C C . ALA A 1 98 ? -48.337 -15.687 -10.062 1.00 41.31 98 ALA A C 1
ATOM 741 O O . ALA A 1 98 ? -49.245 -16.020 -9.302 1.00 41.31 98 ALA A O 1
ATOM 742 N N . GLY A 1 99 ? -48.250 -14.454 -10.572 1.00 34.06 99 GLY A N 1
ATOM 743 C CA . GLY A 1 99 ? -49.252 -13.417 -10.322 1.00 34.06 99 GLY A CA 1
ATOM 744 C C . GLY A 1 99 ? -49.040 -12.116 -11.106 1.00 34.06 99 GLY A C 1
ATOM 745 O O . GLY A 1 99 ? -48.229 -11.288 -10.725 1.00 34.06 99 GLY A O 1
ATOM 746 N N . ASN A 1 100 ? -49.852 -11.957 -12.154 1.00 35.91 100 ASN A N 1
ATOM 747 C CA . ASN A 1 100 ? -50.374 -10.736 -12.784 1.00 35.91 100 ASN A CA 1
ATOM 748 C C . ASN A 1 100 ? -49.472 -9.681 -13.463 1.00 35.91 100 ASN A C 1
ATOM 750 O O . ASN A 1 100 ? -48.685 -8.956 -12.866 1.00 35.91 100 ASN A O 1
ATOM 754 N N . ARG A 1 101 ? -49.779 -9.520 -14.762 1.00 42.56 101 ARG A N 1
ATOM 755 C CA . ARG A 1 101 ? -49.485 -8.391 -15.650 1.00 42.56 101 ARG A CA 1
ATOM 756 C C . ARG A 1 101 ? -50.261 -7.139 -15.223 1.00 42.56 101 ARG A C 1
ATOM 758 O O . ARG A 1 101 ? -51.485 -7.187 -15.151 1.00 42.56 101 ARG A O 1
ATOM 765 N N . ALA A 1 102 ? -49.569 -6.010 -15.105 1.00 35.62 102 ALA A N 1
ATOM 766 C CA . ALA A 1 102 ? -50.110 -4.676 -15.369 1.00 35.62 102 ALA A CA 1
ATOM 767 C C . ALA A 1 102 ? -48.953 -3.745 -15.771 1.00 35.62 102 ALA A C 1
ATOM 769 O O . ALA A 1 102 ? -47.849 -3.860 -15.245 1.00 35.62 102 ALA A O 1
ATOM 770 N N . GLY A 1 103 ? -49.196 -2.902 -16.776 1.00 47.16 103 GLY A N 1
ATOM 771 C CA . GLY A 1 103 ? -48.184 -2.134 -17.497 1.00 47.16 103 GLY A CA 1
ATOM 772 C C . GLY A 1 103 ? -47.421 -1.110 -16.656 1.00 47.16 103 GLY A C 1
ATOM 773 O O . GLY A 1 103 ? -47.985 -0.428 -15.807 1.00 47.16 103 GLY A O 1
ATOM 774 N N . GLY A 1 104 ? -46.133 -0.974 -16.969 1.00 31.95 104 GLY A N 1
ATOM 775 C CA . GLY A 1 104 ? -45.253 0.078 -16.478 1.00 31.95 104 GLY A CA 1
ATOM 776 C C . GLY A 1 104 ? -44.355 0.549 -17.617 1.00 31.95 104 GLY A C 1
ATOM 777 O O . GLY A 1 104 ? -43.774 -0.266 -18.331 1.00 31.95 104 GLY A O 1
ATOM 778 N N . ALA A 1 105 ? -44.319 1.864 -17.819 1.00 36.91 105 ALA A N 1
ATOM 779 C CA . ALA A 1 105 ? -43.559 2.548 -18.854 1.00 36.91 105 ALA A CA 1
ATOM 780 C C . ALA A 1 105 ? -42.075 2.141 -18.857 1.00 36.91 105 ALA A C 1
ATOM 782 O O . ALA A 1 105 ? -41.464 1.954 -17.805 1.00 36.91 105 ALA A O 1
ATOM 783 N N . ALA A 1 106 ? -41.502 2.026 -20.057 1.00 34.09 106 ALA A N 1
ATOM 784 C CA . ALA A 1 106 ? -40.094 1.720 -20.259 1.00 34.09 106 ALA A CA 1
ATOM 785 C C . ALA A 1 106 ? -39.212 2.789 -19.590 1.00 34.09 106 ALA A C 1
ATOM 787 O O . ALA A 1 106 ? -39.163 3.937 -20.028 1.00 34.09 106 ALA A O 1
ATOM 788 N N . LEU A 1 107 ? -38.512 2.393 -18.525 1.00 31.41 107 LEU A N 1
ATOM 789 C CA . LEU A 1 107 ? -37.368 3.130 -17.998 1.00 31.41 107 LEU A CA 1
ATOM 790 C C . LEU A 1 107 ? -36.291 3.218 -19.092 1.00 31.41 107 LEU A C 1
ATOM 792 O O . LEU A 1 107 ? -36.101 2.242 -19.827 1.00 31.41 107 LEU A O 1
ATOM 796 N N . PRO A 1 108 ? -35.576 4.350 -19.219 1.00 33.09 108 PRO A N 1
ATOM 797 C CA . PRO A 1 108 ? -34.504 4.467 -20.192 1.00 33.09 108 PRO A CA 1
ATOM 798 C C . PRO A 1 108 ? -33.459 3.394 -19.887 1.00 33.09 108 PRO A C 1
ATOM 800 O O . PRO A 1 108 ? -32.945 3.319 -18.770 1.00 33.09 108 PRO A O 1
ATOM 803 N N . GLN A 1 109 ? -33.168 2.548 -20.880 1.00 29.95 109 GLN A N 1
ATOM 804 C CA . GLN A 1 109 ? -32.021 1.649 -20.839 1.00 29.95 109 GLN A CA 1
ATOM 805 C C . GLN A 1 109 ? -30.798 2.484 -20.457 1.00 29.95 109 GLN A C 1
ATOM 807 O O . GLN A 1 109 ? -30.398 3.378 -21.205 1.00 29.95 109 GLN A O 1
ATOM 812 N N . GLN A 1 110 ? -30.219 2.208 -19.286 1.00 31.08 110 GLN A N 1
ATOM 813 C CA . GLN A 1 110 ? -28.882 2.677 -18.966 1.00 31.08 110 GLN A CA 1
ATOM 814 C C . GLN A 1 110 ? -27.963 2.135 -20.055 1.00 31.08 110 GLN A C 1
ATOM 816 O O . GLN A 1 110 ? -27.663 0.942 -20.103 1.00 31.08 110 GLN A O 1
ATOM 821 N N . GLN A 1 111 ? -27.557 3.014 -20.968 1.00 29.03 111 GLN A N 1
ATOM 822 C CA . GLN A 1 111 ? -26.460 2.734 -21.868 1.00 29.03 111 GLN A CA 1
ATOM 823 C C . GLN A 1 111 ? -25.234 2.507 -20.986 1.00 29.03 111 GLN A C 1
ATOM 825 O O . GLN A 1 111 ? -24.671 3.446 -20.428 1.00 29.03 111 GLN A O 1
ATOM 830 N N . HIS A 1 112 ? -24.846 1.244 -20.826 1.00 30.41 112 HIS A N 1
ATOM 831 C CA . HIS A 1 112 ? -23.505 0.892 -20.396 1.00 30.41 112 HIS A CA 1
ATOM 832 C C . HIS A 1 112 ? -22.554 1.485 -21.439 1.00 30.41 112 HIS A C 1
ATOM 834 O O . HIS A 1 112 ? -22.355 0.915 -22.511 1.00 30.41 112 HIS A O 1
ATOM 840 N N . THR A 1 113 ? -21.989 2.657 -21.158 1.00 31.98 113 THR A N 1
ATOM 841 C CA . THR A 1 113 ? -20.818 3.132 -21.889 1.00 31.98 113 THR A CA 1
ATOM 842 C C . THR A 1 113 ? -19.704 2.142 -21.590 1.00 31.98 113 THR A C 1
ATOM 844 O O . THR A 1 113 ? -19.157 2.139 -20.485 1.00 31.98 113 THR A O 1
ATOM 847 N N . SER A 1 114 ? -19.422 1.251 -22.541 1.00 35.97 114 SER A N 1
ATOM 848 C CA . SER A 1 114 ? -18.254 0.387 -22.451 1.00 35.97 114 SER A CA 1
ATOM 849 C C . SER A 1 114 ? -17.009 1.272 -22.311 1.00 35.97 114 SER A C 1
ATOM 851 O O . SER A 1 114 ? -16.775 2.177 -23.113 1.00 35.97 114 SER A O 1
ATOM 853 N N . LEU A 1 115 ? -16.223 1.016 -21.264 1.00 40.56 115 LEU A N 1
ATOM 854 C CA . LEU A 1 115 ? -14.941 1.673 -21.001 1.00 40.56 115 LEU A CA 1
ATOM 855 C C . LEU A 1 115 ? -13.852 1.273 -22.016 1.00 40.56 115 LEU A C 1
ATOM 857 O O . LEU A 1 115 ? -12.743 1.801 -21.948 1.00 40.56 115 LEU A O 1
ATOM 861 N N . ASP A 1 116 ? -14.165 0.407 -22.985 1.00 31.81 116 ASP A N 1
ATOM 862 C CA . ASP A 1 116 ? -13.220 -0.165 -23.954 1.00 31.81 116 ASP A CA 1
ATOM 863 C C . ASP A 1 116 ? -12.636 0.851 -24.959 1.00 31.81 116 ASP A C 1
ATOM 865 O O . ASP A 1 116 ? -11.859 0.477 -25.833 1.00 31.81 116 ASP A O 1
ATOM 869 N N . CYS A 1 117 ? -12.986 2.139 -24.882 1.00 31.64 117 CYS A N 1
ATOM 870 C CA . CYS A 1 117 ? -12.611 3.137 -25.894 1.00 31.64 117 CYS A CA 1
ATOM 871 C C . CYS A 1 117 ? -11.981 4.422 -25.339 1.00 31.64 117 CYS A C 1
ATOM 873 O O . CYS A 1 117 ? -11.928 5.419 -26.057 1.00 31.64 117 CYS A O 1
ATOM 875 N N . VAL A 1 118 ? -11.488 4.431 -24.098 1.00 34.47 118 VAL A N 1
ATOM 876 C CA . VAL A 1 118 ? -11.043 5.664 -23.431 1.00 34.47 118 VAL A CA 1
ATOM 877 C C . VAL A 1 118 ? -9.514 5.736 -23.265 1.00 34.47 118 VAL A C 1
ATOM 879 O O . VAL A 1 118 ? -8.898 4.995 -22.503 1.00 34.47 118 VAL A O 1
ATOM 882 N N . ALA A 1 119 ? -8.890 6.688 -23.950 1.00 37.12 119 ALA A N 1
ATOM 883 C CA . ALA A 1 119 ? -7.536 7.172 -23.751 1.00 37.12 119 ALA A CA 1
ATOM 884 C C . ALA A 1 119 ? -7.461 8.237 -22.634 1.00 37.12 119 ALA A C 1
ATOM 886 O O . ALA A 1 119 ? -8.133 9.254 -22.686 1.00 37.12 119 ALA A O 1
ATOM 887 N N . ALA A 1 120 ? -6.608 8.062 -21.624 1.00 40.12 120 ALA A N 1
ATOM 888 C CA . ALA A 1 120 ? -6.357 9.097 -20.620 1.00 40.12 120 ALA A CA 1
ATOM 889 C C . ALA A 1 120 ? -5.295 10.109 -21.098 1.00 40.12 120 ALA A C 1
ATOM 891 O O . ALA A 1 120 ? -4.143 9.746 -21.323 1.00 40.12 120 ALA A O 1
ATOM 892 N N . LEU A 1 121 ? -5.680 11.372 -21.231 1.00 38.53 121 LEU A N 1
ATOM 893 C CA . LEU A 1 121 ? -4.832 12.538 -21.432 1.00 38.53 121 LEU A CA 1
ATOM 894 C C . LEU A 1 121 ? -4.624 13.240 -20.085 1.00 38.53 121 LEU A C 1
ATOM 896 O O . LEU A 1 121 ? -5.572 13.713 -19.463 1.00 38.53 121 LEU A O 1
ATOM 900 N N . LEU A 1 122 ? -3.379 13.337 -19.632 1.00 37.94 122 LEU A N 1
ATOM 901 C CA . LEU A 1 122 ? -3.031 14.179 -18.492 1.00 37.94 122 LEU A CA 1
ATOM 902 C C . LEU A 1 122 ? -2.844 15.617 -18.999 1.00 37.94 122 LEU A C 1
ATOM 904 O O . LEU A 1 122 ? -1.867 15.895 -19.691 1.00 37.94 122 LEU A O 1
ATOM 908 N N . ILE A 1 123 ? -3.767 16.524 -18.680 1.00 38.00 123 ILE A N 1
ATOM 909 C CA . ILE A 1 123 ? -3.598 17.954 -18.958 1.00 38.00 123 ILE A CA 1
ATOM 910 C C . ILE A 1 123 ? -3.068 18.627 -17.696 1.00 38.00 123 ILE A C 1
ATOM 912 O O . ILE A 1 123 ? -3.715 18.608 -16.650 1.00 38.00 123 ILE A O 1
ATOM 916 N N . VAL A 1 124 ? -1.886 19.232 -17.802 1.00 36.97 124 VAL A N 1
ATOM 917 C CA . VAL A 1 124 ? -1.356 20.140 -16.781 1.00 36.97 124 VAL A CA 1
ATOM 918 C C . VAL A 1 124 ? -1.748 21.555 -17.193 1.00 36.97 124 VAL A C 1
ATOM 920 O O . VAL A 1 124 ? -1.182 22.119 -18.128 1.00 36.97 124 VAL A O 1
ATOM 923 N N . GLU A 1 125 ? -2.761 22.104 -16.532 1.00 35.78 125 GLU A N 1
ATOM 924 C CA . GLU A 1 125 ? -3.169 23.498 -16.689 1.00 35.78 125 GLU A CA 1
ATOM 925 C C . GLU A 1 125 ? -2.323 24.357 -15.739 1.00 35.78 125 GLU A C 1
ATOM 927 O O . GLU A 1 125 ? -2.211 24.075 -14.540 1.00 35.78 125 GLU A O 1
ATOM 932 N N . TYR A 1 126 ? -1.707 25.405 -16.282 1.00 39.59 126 TYR A N 1
ATOM 933 C CA . TYR A 1 126 ? -1.028 26.427 -15.497 1.00 39.59 126 TYR A CA 1
ATOM 934 C C . TYR A 1 126 ? -1.971 27.617 -15.378 1.00 39.59 126 TYR A C 1
ATOM 936 O O . TYR A 1 126 ? -2.268 28.262 -16.386 1.00 39.59 126 TYR A O 1
ATOM 944 N N . ASP A 1 127 ? -2.414 27.934 -14.162 1.00 41.91 127 ASP A N 1
ATOM 945 C CA . ASP A 1 127 ? -3.088 29.208 -13.927 1.00 41.91 127 ASP A CA 1
ATOM 946 C C . ASP A 1 127 ? -2.029 30.302 -14.092 1.00 41.91 127 ASP A C 1
ATOM 948 O O . ASP A 1 127 ? -1.164 30.506 -13.236 1.00 41.91 127 ASP A O 1
ATOM 952 N N . THR A 1 128 ? -2.041 30.966 -15.246 1.00 38.69 128 THR A N 1
ATOM 953 C CA . THR A 1 128 ? -1.217 32.153 -15.454 1.00 38.69 128 THR A CA 1
ATOM 954 C C . THR A 1 128 ? -1.937 33.284 -14.727 1.00 38.69 128 THR A C 1
ATOM 956 O O . THR A 1 128 ? -3.058 33.611 -15.124 1.00 38.69 128 THR A O 1
ATOM 959 N N . PRO A 1 129 ? -1.378 33.878 -13.655 1.00 42.66 129 PRO A N 1
ATOM 960 C CA . PRO A 1 129 ? -1.993 35.063 -13.086 1.00 42.66 129 PRO A CA 1
ATOM 961 C C . PRO A 1 129 ? -2.039 36.116 -14.191 1.00 42.66 129 PRO A C 1
ATOM 963 O O . PRO A 1 129 ? -1.020 36.388 -14.834 1.00 42.66 129 PRO A O 1
ATOM 966 N N . ALA A 1 130 ? -3.235 36.654 -14.443 1.00 40.53 130 ALA A N 1
ATOM 967 C CA . ALA A 1 130 ? -3.407 37.792 -15.328 1.00 40.53 130 ALA A CA 1
ATOM 968 C C . ALA A 1 130 ? -2.356 38.840 -14.942 1.00 40.53 130 ALA A C 1
ATOM 970 O O . ALA A 1 130 ? -2.184 39.141 -13.762 1.00 40.53 130 ALA A O 1
ATOM 971 N N . LEU A 1 131 ? -1.593 39.256 -15.951 1.00 47.66 131 LEU A N 1
ATOM 972 C CA . LEU A 1 131 ? -0.483 40.204 -15.924 1.00 47.66 131 LEU A CA 1
ATOM 973 C C . LEU A 1 131 ? -0.455 41.116 -14.679 1.00 47.66 131 LEU A C 1
ATOM 975 O O . LEU A 1 131 ? -1.451 41.772 -14.388 1.00 47.66 131 LEU A O 1
ATOM 979 N N . LEU A 1 132 ? 0.740 41.229 -14.066 1.00 44.38 132 LEU A N 1
ATOM 980 C CA . LEU A 1 132 ? 1.250 42.348 -13.232 1.00 44.38 132 LEU A CA 1
ATOM 981 C C . LEU A 1 132 ? 1.681 42.071 -11.771 1.00 44.38 132 LEU A C 1
ATOM 983 O O . LEU A 1 132 ? 1.758 43.019 -10.994 1.00 44.38 132 LEU A O 1
ATOM 987 N N . LEU A 1 133 ? 2.097 40.859 -11.372 1.00 42.84 133 LEU A N 1
ATOM 988 C CA . LEU A 1 133 ? 2.846 40.699 -10.104 1.00 42.84 133 LEU A CA 1
ATOM 989 C C . LEU A 1 133 ? 4.117 39.834 -10.250 1.00 42.84 133 LEU A C 1
ATOM 991 O O . LEU A 1 133 ? 4.000 38.644 -10.539 1.00 42.84 133 LEU A O 1
ATOM 995 N N . PRO A 1 134 ? 5.337 40.363 -9.988 1.00 42.59 134 PRO A N 1
ATOM 996 C CA . PRO A 1 134 ? 6.605 39.664 -10.262 1.00 42.59 134 PRO A CA 1
ATOM 997 C C . PRO A 1 134 ? 6.933 38.453 -9.365 1.00 42.59 134 PRO A C 1
ATOM 999 O O . PRO A 1 134 ? 8.063 37.969 -9.398 1.00 42.59 134 PRO A O 1
ATOM 1002 N N . ARG A 1 135 ? 6.017 37.989 -8.503 1.00 43.03 135 ARG A N 1
ATOM 1003 C CA . ARG A 1 135 ? 6.315 36.979 -7.463 1.00 43.03 135 ARG A CA 1
ATOM 1004 C C . ARG A 1 135 ? 5.169 36.010 -7.135 1.00 43.03 135 ARG A C 1
ATOM 1006 O O . ARG A 1 135 ? 5.172 35.411 -6.061 1.00 43.03 135 ARG A O 1
ATOM 1013 N N . ALA A 1 136 ? 4.193 35.827 -8.019 1.00 43.09 136 ALA A N 1
ATOM 1014 C CA . ALA A 1 136 ? 3.151 34.824 -7.790 1.00 43.09 136 ALA A CA 1
ATOM 1015 C C . ALA A 1 136 ? 3.676 33.410 -8.110 1.00 43.09 136 ALA A C 1
ATOM 1017 O O . ALA A 1 136 ? 4.213 33.167 -9.190 1.00 43.09 136 ALA A O 1
ATO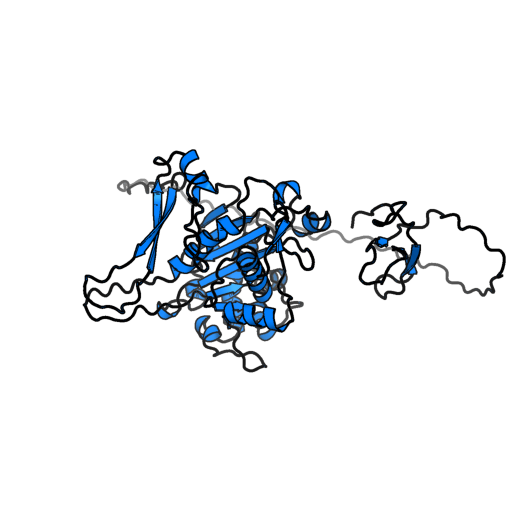M 1018 N N . LYS A 1 137 ? 3.532 32.467 -7.167 1.00 40.09 137 LYS A N 1
ATOM 1019 C CA . LYS A 1 137 ? 3.776 31.039 -7.422 1.00 40.09 137 LYS A CA 1
ATOM 1020 C C . LYS A 1 137 ? 2.711 30.533 -8.396 1.00 40.09 137 LYS A C 1
ATOM 1022 O O . LYS A 1 137 ? 1.526 30.665 -8.111 1.00 40.09 137 LYS A O 1
ATOM 1027 N N . LEU A 1 138 ? 3.135 29.943 -9.513 1.00 43.38 138 LEU A N 1
ATOM 1028 C CA . LEU A 1 138 ? 2.240 29.241 -10.433 1.00 43.38 138 LEU A CA 1
ATOM 1029 C C . LEU A 1 138 ? 1.587 28.067 -9.691 1.00 43.38 138 LEU A C 1
ATOM 1031 O O . LEU A 1 138 ? 2.291 27.187 -9.190 1.00 43.38 138 LEU A O 1
ATOM 1035 N N . SER A 1 139 ? 0.258 28.047 -9.611 1.00 40.97 139 SER A N 1
ATOM 1036 C CA . SER A 1 139 ? -0.480 26.864 -9.175 1.00 40.97 139 SER A CA 1
ATOM 1037 C C . SER A 1 139 ? -0.650 25.925 -10.364 1.00 40.97 139 SER A C 1
ATOM 1039 O O . SER A 1 139 ? -1.205 26.301 -11.396 1.00 40.97 139 SER A O 1
ATOM 1041 N N . GLN A 1 140 ? -0.145 24.700 -10.227 1.00 39.44 140 GLN A N 1
ATOM 1042 C CA . GLN A 1 140 ? -0.345 23.644 -11.215 1.00 39.44 140 GLN A CA 1
ATOM 1043 C C . GLN A 1 140 ? -1.650 22.915 -10.905 1.00 39.44 140 GLN A C 1
ATOM 1045 O O . GLN A 1 140 ? -1.859 22.453 -9.780 1.00 39.44 140 GLN A O 1
ATOM 1050 N N . ARG A 1 141 ? -2.518 22.787 -11.907 1.00 40.62 141 ARG A N 1
ATOM 1051 C CA . ARG A 1 141 ? -3.703 21.931 -11.848 1.00 40.62 141 ARG A CA 1
ATOM 1052 C C . ARG A 1 141 ? -3.503 20.767 -12.800 1.00 40.62 141 ARG A C 1
ATOM 1054 O O . ARG A 1 141 ? -3.297 20.954 -13.993 1.00 40.62 141 ARG A O 1
ATOM 1061 N N . VAL A 1 142 ? -3.563 19.553 -12.268 1.00 38.12 142 VAL A N 1
ATOM 1062 C CA . VAL A 1 142 ? -3.472 18.331 -13.069 1.00 38.12 142 VAL A CA 1
ATOM 1063 C C . VAL A 1 142 ? -4.882 17.794 -13.265 1.00 38.12 142 VAL A C 1
ATOM 1065 O O . VAL A 1 142 ? -5.537 17.397 -12.302 1.00 38.12 142 VAL A O 1
ATOM 1068 N N . ARG A 1 143 ? -5.364 17.792 -14.508 1.00 38.38 143 ARG A N 1
ATOM 1069 C CA . ARG A 1 143 ? -6.656 17.215 -14.889 1.00 38.38 143 ARG A CA 1
ATOM 1070 C C . ARG A 1 143 ? -6.410 15.947 -15.694 1.00 38.38 143 ARG A C 1
ATOM 1072 O O . ARG A 1 143 ? -5.729 15.970 -16.715 1.00 38.38 143 ARG A O 1
ATOM 1079 N N . LEU A 1 144 ? -6.979 14.836 -15.238 1.00 39.59 144 LEU A N 1
ATOM 1080 C CA . LEU A 1 144 ? -7.029 13.603 -16.015 1.00 39.59 144 LEU A CA 1
ATOM 1081 C C . LEU A 1 144 ? -8.260 13.667 -16.926 1.00 39.59 144 LEU A C 1
ATOM 1083 O O . LEU A 1 144 ? -9.391 13.576 -16.454 1.00 39.59 144 LEU A O 1
ATOM 1087 N N . LEU A 1 145 ? -8.041 13.873 -18.219 1.00 36.56 145 LEU A N 1
ATOM 1088 C CA . LEU A 1 145 ? -9.077 13.901 -19.243 1.00 36.56 145 LEU A CA 1
ATOM 1089 C C . LEU A 1 145 ? -9.140 12.556 -19.948 1.00 36.56 145 LEU A C 1
ATOM 1091 O O . LEU A 1 145 ? -8.173 12.083 -20.520 1.00 36.56 145 LEU A O 1
ATOM 1095 N N . LEU A 1 146 ? -10.300 11.928 -19.903 1.00 38.72 146 LEU A N 1
ATOM 1096 C CA . LEU A 1 146 ? -10.575 10.659 -20.552 1.00 38.72 146 LEU A CA 1
ATOM 1097 C C . LEU A 1 146 ? -11.126 10.946 -21.965 1.00 38.72 146 LEU A C 1
ATOM 1099 O O . LEU A 1 146 ? -12.284 11.322 -22.108 1.00 38.72 146 LEU A O 1
ATOM 1103 N N . LEU A 1 147 ? -10.283 10.851 -22.996 1.00 35.66 147 LEU A N 1
ATOM 1104 C CA . LEU A 1 147 ? -10.601 11.064 -24.416 1.00 35.66 147 LEU A CA 1
ATOM 1105 C C . LEU A 1 147 ? -10.865 9.742 -25.156 1.00 35.66 147 LEU A C 1
ATOM 1107 O O . LEU A 1 147 ? -10.337 8.721 -24.750 1.00 35.66 147 LEU A O 1
ATOM 1111 N N . PRO A 1 148 ? -11.611 9.707 -26.269 1.00 33.72 148 PRO A N 1
ATOM 1112 C CA . PRO A 1 148 ? -11.755 8.497 -27.081 1.00 33.72 148 PRO A CA 1
ATOM 1113 C C . PRO A 1 148 ? -10.451 8.104 -27.802 1.00 33.72 148 PRO A C 1
ATOM 1115 O O . PRO A 1 148 ? -9.750 8.963 -28.331 1.00 33.72 148 PRO A O 1
ATOM 1118 N N . ALA A 1 149 ? -10.133 6.809 -27.881 1.00 36.62 149 ALA A N 1
ATOM 1119 C CA . ALA A 1 149 ? -8.891 6.287 -28.480 1.00 36.62 149 ALA A CA 1
ATOM 1120 C C . ALA A 1 149 ? -8.740 6.516 -30.005 1.00 36.62 149 ALA A C 1
ATOM 1122 O O . ALA A 1 149 ? -7.689 6.234 -30.576 1.00 36.62 149 ALA A O 1
ATOM 1123 N N . SER A 1 150 ? -9.766 7.035 -30.682 1.00 40.28 150 SER A N 1
ATOM 1124 C CA . SER A 1 150 ? -9.851 7.111 -32.145 1.00 40.28 150 SER A CA 1
ATOM 1125 C C . SER A 1 150 ? -9.045 8.243 -32.804 1.00 40.28 150 SER A C 1
ATOM 1127 O O . SER A 1 150 ? -9.134 8.395 -34.019 1.00 40.28 150 SER A O 1
ATOM 1129 N N . THR A 1 151 ? -8.279 9.054 -32.061 1.00 38.88 151 THR A N 1
ATOM 1130 C CA . THR A 1 151 ? -7.694 10.308 -32.593 1.00 38.88 151 THR A CA 1
ATOM 1131 C C . THR A 1 151 ? -6.167 10.370 -32.719 1.00 38.88 151 THR A C 1
ATOM 1133 O O . THR A 1 151 ? -5.667 11.413 -33.137 1.00 38.88 151 THR A O 1
ATOM 1136 N N . HIS A 1 152 ? -5.395 9.310 -32.434 1.00 36.34 152 HIS A N 1
ATOM 1137 C CA . HIS A 1 152 ? -3.924 9.383 -32.540 1.00 36.34 152 HIS A CA 1
ATOM 1138 C C . HIS A 1 152 ? -3.268 8.191 -33.261 1.00 36.34 152 HIS A C 1
ATOM 1140 O O . HIS A 1 152 ? -3.500 7.044 -32.881 1.00 36.34 152 HIS A O 1
ATOM 1146 N N . PRO A 1 153 ? -2.378 8.433 -34.249 1.00 38.97 153 PRO A N 1
ATOM 1147 C CA . PRO A 1 153 ? -1.532 7.389 -34.821 1.00 38.97 153 PRO A CA 1
ATOM 1148 C C . PRO A 1 153 ? -0.507 6.893 -33.793 1.00 38.97 153 PRO A C 1
ATOM 1150 O O . PRO A 1 153 ? 0.284 7.673 -33.258 1.00 38.97 153 PRO A O 1
ATOM 1153 N N . THR A 1 154 ? -0.472 5.581 -33.564 1.00 39.28 154 THR A N 1
ATOM 1154 C CA . THR A 1 154 ? 0.369 4.890 -32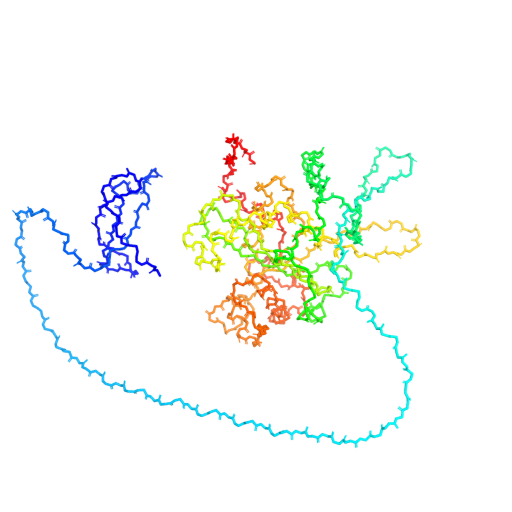.566 1.00 39.28 154 THR A CA 1
ATOM 1155 C C . THR A 1 154 ? 1.862 5.237 -32.669 1.00 39.28 154 THR A C 1
ATOM 1157 O O . THR A 1 154 ? 2.550 5.310 -31.654 1.00 39.28 154 THR A O 1
ATOM 1160 N N . ALA A 1 155 ? 2.358 5.519 -33.879 1.00 37.75 155 ALA A N 1
ATOM 1161 C CA . ALA A 1 155 ? 3.761 5.846 -34.141 1.00 37.75 155 ALA A CA 1
ATOM 1162 C C . ALA A 1 155 ? 4.208 7.205 -33.561 1.00 37.75 155 ALA A C 1
ATOM 1164 O O . ALA A 1 155 ? 5.367 7.366 -33.183 1.00 37.75 155 ALA A O 1
ATOM 1165 N N . HIS A 1 156 ? 3.294 8.172 -33.436 1.00 37.62 156 HIS A N 1
ATOM 1166 C CA . HIS A 1 156 ? 3.618 9.521 -32.962 1.00 37.62 156 HIS A CA 1
ATOM 1167 C C . HIS A 1 156 ? 3.882 9.557 -31.444 1.00 37.62 156 HIS A C 1
ATOM 1169 O O . HIS A 1 156 ? 4.718 10.320 -30.960 1.00 37.62 156 HIS A O 1
ATOM 1175 N N . CYS A 1 157 ? 3.206 8.696 -30.676 1.00 36.69 157 CYS A N 1
ATOM 1176 C CA . CYS A 1 157 ? 3.346 8.643 -29.220 1.00 36.69 157 CYS A CA 1
ATOM 1177 C C . CYS A 1 157 ? 4.696 8.065 -28.768 1.00 36.69 157 CYS A C 1
ATOM 1179 O O . CYS A 1 157 ? 5.223 8.457 -27.730 1.00 36.69 157 CYS A O 1
ATOM 1181 N N . THR A 1 158 ? 5.288 7.160 -29.547 1.00 35.94 158 THR A N 1
ATOM 1182 C CA . THR A 1 158 ? 6.545 6.495 -29.175 1.00 35.94 158 THR A CA 1
ATOM 1183 C C . THR A 1 158 ? 7.777 7.376 -29.410 1.00 35.94 158 THR A C 1
ATOM 1185 O O . THR A 1 158 ? 8.752 7.253 -28.675 1.00 35.94 158 THR A O 1
ATOM 1188 N N . GLN A 1 159 ? 7.749 8.271 -30.406 1.00 34.19 159 GLN A N 1
ATOM 1189 C CA . GLN A 1 159 ? 8.926 9.053 -30.818 1.00 34.19 159 GLN A CA 1
ATOM 1190 C C . GLN A 1 159 ? 9.111 10.390 -30.084 1.00 34.19 159 GLN A C 1
ATOM 1192 O O . GLN A 1 159 ? 10.243 10.855 -29.981 1.00 34.19 159 GLN A O 1
ATOM 1197 N N . HIS A 1 160 ? 8.048 11.007 -29.555 1.00 34.00 160 HIS A N 1
ATOM 1198 C CA . HIS A 1 160 ? 8.116 12.402 -29.084 1.00 34.00 160 HIS A CA 1
ATOM 1199 C C . HIS A 1 160 ? 7.846 12.625 -27.591 1.00 34.00 160 HIS A C 1
ATOM 1201 O O . HIS A 1 160 ? 7.960 13.754 -27.122 1.00 34.00 160 HIS A O 1
ATOM 1207 N N . LEU A 1 161 ? 7.497 11.591 -26.823 1.00 38.78 161 LEU A N 1
ATOM 1208 C CA . LEU A 1 161 ? 6.824 11.804 -25.539 1.00 38.78 161 LEU A CA 1
ATOM 1209 C C . LEU A 1 161 ? 7.650 11.503 -24.270 1.00 38.78 161 LEU A C 1
ATOM 1211 O O . LEU A 1 161 ? 7.100 11.438 -23.177 1.00 38.78 161 LEU A O 1
ATOM 1215 N N . ALA A 1 162 ? 8.973 11.386 -24.370 1.00 32.81 162 ALA A N 1
ATOM 1216 C CA . ALA A 1 162 ? 9.858 11.297 -23.204 1.00 32.81 162 ALA A CA 1
ATOM 1217 C C . ALA A 1 162 ? 10.961 12.361 -23.274 1.00 32.81 162 ALA A C 1
ATOM 1219 O O . ALA A 1 162 ? 12.142 12.038 -23.364 1.00 32.81 162 ALA A O 1
ATOM 1220 N N . VAL A 1 163 ? 10.583 13.641 -23.258 1.00 33.31 163 VAL A N 1
ATOM 1221 C CA . VAL A 1 163 ? 11.549 14.733 -23.073 1.00 33.31 163 VAL A CA 1
ATOM 1222 C C . VAL A 1 163 ? 11.381 15.290 -21.663 1.00 33.31 163 VAL A C 1
ATOM 1224 O O . VAL A 1 163 ? 10.386 15.931 -21.337 1.00 33.31 163 VAL A O 1
ATOM 1227 N N . GLN A 1 164 ? 12.357 14.985 -20.811 1.00 34.25 164 GLN A N 1
ATOM 1228 C CA . GLN A 1 164 ? 12.509 15.522 -19.462 1.00 34.25 164 GLN A CA 1
ATOM 1229 C C . GLN A 1 164 ? 12.805 17.026 -19.583 1.00 34.25 164 GLN A C 1
ATOM 1231 O O . GLN A 1 164 ? 13.792 17.393 -20.220 1.00 34.25 164 GLN A O 1
ATOM 1236 N N . ARG A 1 165 ? 11.945 17.909 -19.053 1.00 37.12 165 ARG A N 1
ATOM 1237 C CA . ARG A 1 165 ? 12.117 19.363 -19.253 1.00 37.12 165 ARG A CA 1
ATOM 1238 C C . ARG A 1 165 ? 13.050 20.037 -18.240 1.00 37.12 165 ARG A C 1
ATOM 1240 O O . ARG A 1 165 ? 13.558 21.109 -18.545 1.00 37.12 165 ARG A O 1
ATOM 1247 N N . ALA A 1 166 ? 13.340 19.401 -17.106 1.00 41.69 166 ALA A N 1
ATOM 1248 C CA . ALA A 1 166 ? 14.389 19.785 -16.158 1.00 41.69 166 ALA A CA 1
ATOM 1249 C C . ALA A 1 166 ? 14.611 18.663 -15.122 1.00 41.69 166 ALA A C 1
ATOM 1251 O O . ALA A 1 166 ? 13.739 17.810 -14.928 1.00 41.69 166 ALA A O 1
ATOM 1252 N N . GLU A 1 167 ? 15.758 18.663 -14.435 1.00 33.03 167 GLU A N 1
ATOM 1253 C CA . GLU A 1 167 ? 15.955 17.857 -13.222 1.00 33.03 167 GLU A CA 1
ATOM 1254 C C . GLU A 1 167 ? 14.897 18.227 -12.168 1.00 33.03 167 GLU A C 1
ATOM 1256 O O . GLU A 1 167 ? 14.733 19.395 -11.826 1.00 33.03 167 GLU A O 1
ATOM 1261 N N . GLY A 1 168 ? 14.179 17.230 -11.642 1.00 40.62 168 GLY A N 1
ATOM 1262 C CA . GLY A 1 168 ? 13.224 17.412 -10.541 1.00 40.62 168 GLY A CA 1
ATOM 1263 C C . GLY A 1 168 ? 11.739 17.443 -10.920 1.00 40.62 168 GLY A C 1
ATOM 1264 O O . GLY A 1 168 ? 10.907 17.417 -10.016 1.00 40.62 168 GLY A O 1
ATOM 1265 N N . GLU A 1 169 ? 11.380 17.420 -12.207 1.00 41.59 169 GLU A N 1
ATOM 1266 C CA . GLU A 1 169 ? 9.978 17.323 -12.646 1.00 41.59 169 GLU A CA 1
ATOM 1267 C C . GLU A 1 169 ? 9.602 15.892 -13.069 1.00 41.59 169 GLU A C 1
ATOM 1269 O O . GLU A 1 169 ? 10.410 15.155 -13.642 1.00 41.59 169 GLU A O 1
ATOM 1274 N N . LEU A 1 170 ? 8.358 15.479 -12.787 1.00 40.50 170 LEU A N 1
ATOM 1275 C CA . LEU A 1 170 ? 7.816 14.228 -13.325 1.00 40.50 170 LEU A CA 1
ATOM 1276 C C . LEU A 1 170 ? 7.706 14.355 -14.857 1.00 40.50 170 LEU A C 1
ATOM 1278 O O . LEU A 1 170 ? 7.179 15.361 -15.338 1.00 40.50 170 LEU A O 1
ATOM 1282 N N . PRO A 1 171 ? 8.162 13.362 -15.643 1.00 40.44 171 PRO A N 1
ATOM 1283 C CA . PRO A 1 171 ? 7.947 13.375 -17.085 1.00 40.44 171 PRO A CA 1
ATOM 1284 C C . PRO A 1 171 ? 6.443 13.406 -17.385 1.00 40.44 171 PRO A C 1
ATOM 1286 O O . PRO A 1 171 ? 5.648 12.780 -16.678 1.00 40.44 171 PRO A O 1
ATOM 1289 N N . TRP A 1 172 ? 6.053 14.124 -18.443 1.00 39.97 172 TRP A N 1
ATOM 1290 C CA . TRP A 1 172 ? 4.678 14.108 -18.945 1.00 39.97 172 TRP A CA 1
ATOM 1291 C C . TRP A 1 172 ? 4.269 12.660 -19.215 1.00 39.97 172 TRP A C 1
ATOM 1293 O O . TRP A 1 172 ? 4.992 11.949 -19.906 1.00 39.97 172 TRP A O 1
ATOM 1303 N N . ALA A 1 173 ? 3.147 12.217 -18.637 1.00 40.44 173 ALA A N 1
ATOM 1304 C CA . ALA A 1 173 ? 2.656 10.848 -18.770 1.00 40.44 173 ALA A CA 1
ATOM 1305 C C . ALA A 1 173 ? 2.337 10.551 -20.248 1.00 40.44 173 ALA A C 1
ATOM 1307 O O . ALA A 1 173 ? 1.347 11.073 -20.764 1.00 40.44 173 ALA A O 1
ATOM 1308 N N . PRO A 1 174 ? 3.132 9.725 -20.952 1.00 39.09 174 PRO A N 1
ATOM 1309 C CA . PRO A 1 174 ? 3.010 9.580 -22.386 1.00 39.09 174 PRO A CA 1
ATOM 1310 C C . PRO A 1 174 ? 2.442 8.210 -22.723 1.00 39.09 174 PRO A C 1
ATOM 1312 O O . PRO A 1 174 ? 3.090 7.376 -23.346 1.00 39.09 174 PRO A O 1
ATOM 1315 N N . ALA A 1 175 ? 1.259 7.935 -22.199 1.00 40.09 175 ALA A N 1
ATOM 1316 C CA . ALA A 1 175 ? 0.489 6.746 -22.503 1.00 40.09 175 ALA A CA 1
ATOM 1317 C C . ALA A 1 175 ? -0.861 6.922 -21.827 1.00 40.09 175 ALA A C 1
ATOM 1319 O O . ALA A 1 175 ? -0.944 7.022 -20.603 1.00 40.09 175 ALA A O 1
ATOM 1320 N N . SER A 1 176 ? -1.930 6.926 -22.610 1.00 45.69 176 SER A N 1
ATOM 1321 C CA . SER A 1 176 ? -3.231 6.619 -22.041 1.00 45.69 176 SER A CA 1
ATOM 1322 C C . SER A 1 176 ? -3.171 5.289 -21.283 1.00 45.69 176 SER A C 1
ATOM 1324 O O . SER A 1 176 ? -2.483 4.372 -21.726 1.00 45.69 176 SER A O 1
ATOM 1326 N N . LEU A 1 177 ? -3.934 5.130 -20.196 1.00 44.53 177 LEU A N 1
ATOM 1327 C CA . LEU A 1 177 ? -4.167 3.813 -19.572 1.00 44.53 177 LEU A CA 1
ATOM 1328 C C . LEU A 1 177 ? -4.504 2.740 -20.633 1.00 44.53 177 LEU A C 1
ATOM 1330 O O . LEU A 1 177 ? -3.998 1.625 -20.568 1.00 44.53 177 LEU A O 1
ATOM 1334 N N . GLY A 1 178 ? -5.248 3.124 -21.678 1.00 40.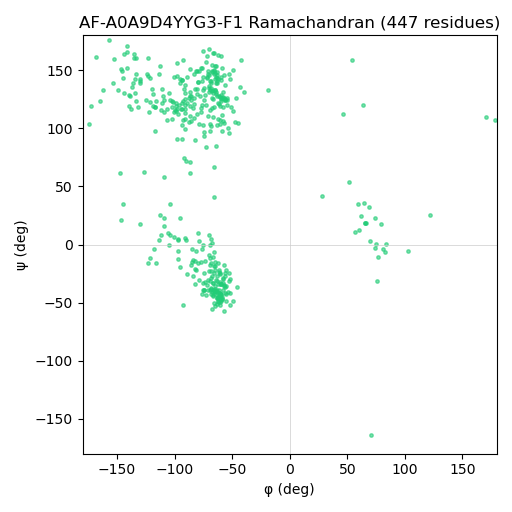66 178 GLY A N 1
ATOM 1335 C CA . GLY A 1 178 ? -5.591 2.285 -22.828 1.00 40.66 178 GLY A CA 1
ATOM 1336 C C . GLY A 1 178 ? -4.455 1.927 -23.799 1.00 40.66 178 GLY A C 1
ATOM 1337 O O . GLY A 1 178 ? -4.672 1.074 -24.646 1.00 40.66 178 GLY A O 1
ATOM 1338 N N . SER A 1 179 ? -3.254 2.510 -23.705 1.00 42.75 179 SER A N 1
ATOM 1339 C CA . SER A 1 179 ? -2.062 2.048 -24.450 1.00 42.75 179 SER A CA 1
ATOM 1340 C C . SER A 1 179 ? -1.161 1.131 -23.615 1.00 42.75 179 SER A C 1
ATOM 1342 O O . SER A 1 179 ? -0.200 0.574 -24.136 1.00 42.75 179 SER A O 1
ATOM 1344 N N . LEU A 1 180 ? -1.477 0.957 -22.328 1.00 49.72 180 LEU A N 1
ATOM 1345 C CA . LEU A 1 180 ? -0.860 -0.014 -21.419 1.00 49.72 180 LEU A CA 1
ATOM 1346 C C . LEU A 1 180 ? -1.794 -1.219 -21.190 1.00 49.72 180 LEU A C 1
ATOM 1348 O O . LEU A 1 180 ? -1.855 -1.729 -20.077 1.00 49.72 180 LEU A O 1
ATOM 1352 N N . GLN A 1 181 ? -2.544 -1.613 -22.231 1.00 56.19 181 GLN A N 1
ATOM 1353 C CA . GLN A 1 181 ? -3.720 -2.498 -22.192 1.00 56.19 181 GLN A CA 1
ATOM 1354 C C . GLN A 1 181 ? -3.612 -3.737 -21.290 1.00 56.19 181 GLN A C 1
ATOM 1356 O O . GLN A 1 181 ? -2.538 -4.259 -20.978 1.00 56.19 181 GLN A O 1
ATOM 1361 N N . ALA A 1 182 ? -4.795 -4.251 -20.938 1.00 53.31 182 ALA A N 1
ATOM 1362 C CA . ALA A 1 182 ? -4.977 -5.576 -20.371 1.00 53.31 182 ALA A CA 1
ATOM 1363 C C . ALA A 1 182 ? -4.116 -6.621 -21.121 1.00 53.31 182 ALA A C 1
ATOM 1365 O O . ALA A 1 182 ? -4.064 -6.605 -22.352 1.00 53.31 182 ALA A O 1
ATOM 1366 N N . PRO A 1 183 ? -3.433 -7.519 -20.393 1.00 68.75 183 PRO A N 1
ATOM 1367 C CA . PRO A 1 183 ? -3.722 -7.882 -19.004 1.00 68.75 183 PRO A CA 1
ATOM 1368 C C . PRO A 1 183 ? -2.883 -7.155 -17.934 1.00 68.75 183 PRO A C 1
ATOM 1370 O O . PRO A 1 183 ? -3.011 -7.485 -16.759 1.00 68.75 183 PRO A O 1
ATOM 1373 N N . TYR A 1 184 ? -2.008 -6.202 -18.284 1.00 84.62 184 TYR A N 1
ATOM 1374 C CA . TYR A 1 184 ? -0.961 -5.761 -17.345 1.00 84.62 184 TYR A CA 1
ATOM 1375 C C . TYR A 1 184 ? -1.273 -4.524 -16.519 1.00 84.62 184 TYR A C 1
ATOM 1377 O O . TYR A 1 184 ? -0.625 -4.326 -15.496 1.00 84.62 184 TYR A O 1
ATOM 1385 N N . LEU A 1 185 ? -2.231 -3.701 -16.926 1.00 88.31 185 LEU A N 1
ATOM 1386 C CA . LEU A 1 185 ? -2.723 -2.580 -16.136 1.00 88.31 185 LEU A CA 1
ATOM 1387 C C . LEU A 1 185 ? -4.244 -2.611 -16.184 1.00 88.31 185 LEU A C 1
ATOM 1389 O O . LEU A 1 185 ? -4.827 -2.606 -17.268 1.00 88.31 185 LEU A O 1
ATOM 1393 N N . THR A 1 186 ? -4.892 -2.659 -15.025 1.00 88.81 186 THR A N 1
ATOM 1394 C CA . THR A 1 186 ? -6.354 -2.637 -14.953 1.00 88.81 186 THR A CA 1
ATOM 1395 C C . THR A 1 186 ? -6.819 -1.591 -13.960 1.00 88.81 186 THR A C 1
ATOM 1397 O O . THR A 1 186 ? -6.214 -1.407 -12.907 1.00 88.81 186 THR A O 1
ATOM 1400 N N . LEU A 1 187 ? -7.895 -0.895 -14.315 1.00 90.19 187 LEU A N 1
ATOM 1401 C CA . LEU A 1 187 ? -8.638 -0.021 -13.422 1.00 90.19 187 LEU A CA 1
ATOM 1402 C C . LEU A 1 187 ? -10.073 -0.535 -13.403 1.00 90.19 187 LEU A C 1
ATOM 1404 O O . LEU A 1 187 ? -10.749 -0.514 -14.431 1.00 90.19 187 LEU A O 1
ATOM 1408 N N . ARG A 1 188 ? -10.528 -1.030 -12.256 1.00 90.50 188 ARG A N 1
ATOM 1409 C CA . ARG A 1 188 ? -11.857 -1.637 -12.118 1.00 90.50 188 ARG A CA 1
ATOM 1410 C C . ARG A 1 188 ? -12.563 -1.155 -10.862 1.00 90.50 188 ARG A C 1
ATOM 1412 O O . ARG A 1 188 ? -11.923 -0.682 -9.928 1.00 90.50 188 ARG A O 1
ATOM 1419 N N . SER A 1 189 ? -13.883 -1.297 -10.828 1.00 92.69 189 SER A N 1
ATOM 1420 C CA . SER A 1 189 ? -14.632 -1.149 -9.581 1.00 92.69 189 SER A CA 1
ATOM 1421 C C . SER A 1 189 ? -14.323 -2.325 -8.647 1.00 92.69 189 SER A C 1
ATOM 1423 O O . SER A 1 189 ? -14.189 -3.464 -9.097 1.00 92.69 189 SER A O 1
ATOM 1425 N N . CYS A 1 190 ? -14.198 -2.042 -7.356 1.00 93.38 190 CYS A N 1
ATOM 1426 C CA . CYS A 1 190 ? -14.028 -3.009 -6.284 1.00 93.38 190 CYS A CA 1
ATOM 1427 C C . CYS A 1 190 ? -15.242 -2.916 -5.347 1.00 93.38 190 CYS A C 1
ATOM 1429 O O . CYS A 1 190 ? -15.271 -2.051 -4.470 1.00 93.38 190 CYS A O 1
ATOM 1431 N N . PRO A 1 191 ? -16.250 -3.794 -5.507 1.00 91.62 191 PRO A N 1
ATOM 1432 C CA . PRO A 1 191 ? -17.460 -3.767 -4.683 1.00 91.62 191 PRO A CA 1
ATOM 1433 C C . PRO A 1 191 ? -17.183 -3.905 -3.183 1.00 91.62 191 PRO A C 1
ATOM 1435 O O . PRO A 1 191 ? -17.888 -3.325 -2.368 1.00 91.62 191 PRO A O 1
ATOM 1438 N N . ALA A 1 192 ? -16.109 -4.608 -2.813 1.00 89.31 192 ALA A N 1
ATOM 1439 C CA . ALA A 1 192 ? -15.676 -4.745 -1.425 1.00 89.31 192 ALA A CA 1
ATOM 1440 C C . ALA A 1 192 ? -15.288 -3.413 -0.757 1.00 89.31 192 ALA A C 1
ATOM 1442 O O . ALA A 1 192 ? -15.182 -3.360 0.465 1.00 89.31 192 ALA A O 1
ATOM 1443 N N . ALA A 1 193 ? -15.068 -2.348 -1.535 1.00 92.00 193 ALA A N 1
ATOM 1444 C CA . ALA A 1 193 ? -14.793 -1.015 -1.016 1.00 92.00 193 ALA A CA 1
ATOM 1445 C C . ALA A 1 193 ? -16.055 -0.220 -0.650 1.00 92.00 193 ALA A C 1
ATOM 1447 O O . ALA A 1 193 ? -15.960 0.817 0.011 1.00 92.00 193 ALA A O 1
ATOM 1448 N N . GLN A 1 194 ? -17.234 -0.682 -1.075 1.00 93.31 194 GLN A N 1
ATOM 1449 C CA . GLN A 1 194 ? -18.490 0.016 -0.835 1.00 93.31 194 GLN A CA 1
ATOM 1450 C C . GLN A 1 194 ? -18.761 0.140 0.669 1.00 93.31 194 GLN A C 1
ATOM 1452 O O . GLN A 1 194 ? -18.715 -0.839 1.408 1.00 93.31 194 GLN A O 1
ATOM 1457 N N . GLY A 1 195 ? -19.024 1.365 1.128 1.00 94.19 195 GLY A N 1
ATOM 1458 C CA . GLY A 1 195 ? -19.285 1.655 2.541 1.00 94.19 195 GLY A CA 1
ATOM 1459 C C . GLY A 1 195 ? -18.050 1.612 3.449 1.00 94.19 195 GLY A C 1
ATOM 1460 O O . GLY A 1 195 ? -18.163 1.958 4.620 1.00 94.19 195 GLY A O 1
ATOM 1461 N N . LEU A 1 196 ? -16.853 1.264 2.953 1.00 95.69 196 LEU A N 1
ATOM 1462 C CA . LEU A 1 196 ? -15.656 1.211 3.804 1.00 95.69 196 LEU A CA 1
ATOM 1463 C C . LEU A 1 196 ? -15.250 2.584 4.337 1.00 95.69 196 LEU A C 1
ATOM 1465 O O . LEU A 1 196 ? -14.864 2.689 5.498 1.00 95.69 196 LEU A O 1
ATOM 1469 N N . ALA A 1 197 ? -15.352 3.634 3.516 1.00 95.19 197 ALA A N 1
ATOM 1470 C CA . ALA A 1 197 ? -15.100 5.001 3.969 1.00 95.19 197 ALA A CA 1
ATOM 1471 C C . ALA A 1 197 ? -16.025 5.372 5.141 1.00 95.19 197 ALA A C 1
ATOM 1473 O O . ALA A 1 197 ? -15.571 5.979 6.109 1.00 95.19 197 ALA A O 1
ATOM 1474 N N . GLU A 1 198 ? -17.290 4.939 5.091 1.00 95.44 198 GLU A N 1
ATOM 1475 C CA . GLU A 1 198 ? -18.255 5.102 6.179 1.00 95.44 198 GLU A CA 1
ATOM 1476 C C . GLU A 1 198 ? -17.849 4.298 7.426 1.00 95.44 198 GLU A C 1
ATOM 1478 O O . GLU A 1 198 ? -17.695 4.837 8.520 1.00 95.44 198 GLU A O 1
ATOM 1483 N N . ALA A 1 199 ? -17.550 3.015 7.241 1.00 96.56 199 ALA A N 1
ATOM 1484 C CA . ALA A 1 199 ? -17.197 2.102 8.324 1.00 96.56 199 ALA A CA 1
ATOM 1485 C C . ALA A 1 199 ? -15.936 2.514 9.110 1.00 96.56 199 ALA A C 1
ATOM 1487 O O . ALA A 1 199 ? -15.781 2.128 10.267 1.00 96.56 199 ALA A O 1
ATOM 1488 N N . VAL A 1 200 ? -15.028 3.286 8.501 1.00 96.69 200 VAL A N 1
ATOM 1489 C CA . VAL A 1 200 ? -13.794 3.763 9.153 1.00 96.69 200 VAL A CA 1
ATOM 1490 C C . VAL A 1 200 ? -13.848 5.236 9.578 1.00 96.69 200 VAL A C 1
ATOM 1492 O O . VAL A 1 200 ? -12.826 5.786 9.997 1.00 96.69 200 VAL A O 1
ATOM 1495 N N . GLY A 1 201 ? -15.005 5.897 9.489 1.00 95.69 201 GLY A N 1
ATOM 1496 C CA . GLY A 1 201 ? -15.145 7.299 9.898 1.00 95.69 201 GLY A CA 1
ATOM 1497 C C . GLY A 1 201 ? -14.515 8.317 8.932 1.00 95.69 201 GLY A C 1
ATOM 1498 O O . GLY A 1 201 ? -14.144 9.414 9.346 1.00 95.69 201 GLY A O 1
ATOM 1499 N N . TRP A 1 202 ? -14.321 7.964 7.658 1.00 94.00 202 TRP A N 1
ATOM 1500 C CA . TRP A 1 202 ? -13.685 8.812 6.641 1.00 94.00 202 TRP A CA 1
ATOM 1501 C C . TRP A 1 202 ? -14.705 9.660 5.866 1.00 94.00 202 TRP A C 1
ATOM 1503 O O . TRP A 1 202 ? -15.071 9.322 4.742 1.00 94.00 202 TRP A O 1
ATOM 1513 N N . HIS A 1 203 ? -15.251 10.713 6.485 1.00 83.50 203 HIS A N 1
ATOM 1514 C CA . HIS A 1 203 ? -16.391 11.471 5.912 1.00 83.50 203 HIS A CA 1
ATOM 1515 C C . HIS A 1 203 ? -16.096 12.957 5.692 1.00 83.50 203 HIS A C 1
ATOM 1517 O O . HIS A 1 203 ? -16.881 13.653 5.054 1.00 83.50 203 HIS A O 1
ATOM 1523 N N . SER A 1 204 ? -14.985 13.465 6.230 1.00 69.88 204 SER A N 1
ATOM 1524 C CA . SER A 1 204 ? -14.676 14.890 6.153 1.00 69.88 204 SER A CA 1
ATOM 1525 C C . SER A 1 204 ? -13.849 15.214 4.905 1.00 69.88 204 SER A C 1
ATOM 1527 O O . SER A 1 204 ? -12.847 14.535 4.656 1.00 69.88 204 SER A O 1
ATOM 1529 N N . PRO A 1 205 ? -14.159 16.310 4.185 1.00 68.31 205 PRO A N 1
ATOM 1530 C CA . PRO A 1 205 ? -13.261 16.884 3.180 1.00 68.31 205 PRO A CA 1
ATOM 1531 C C . PRO A 1 205 ? -11.854 17.135 3.741 1.00 68.31 205 PRO A C 1
ATOM 1533 O O . PRO A 1 205 ? -10.865 16.994 3.028 1.00 68.31 205 PRO A O 1
ATOM 1536 N N . SER A 1 206 ? -11.750 17.410 5.049 1.00 74.94 206 SER A N 1
ATOM 1537 C CA . SER A 1 206 ? -10.479 17.625 5.750 1.00 74.94 206 SER A CA 1
ATOM 1538 C C . SER A 1 206 ? -9.611 16.367 5.896 1.00 74.94 206 SER A C 1
ATOM 1540 O O . SER A 1 206 ? -8.448 16.468 6.290 1.00 74.94 206 SER A O 1
ATOM 1542 N N . CYS A 1 207 ? -10.143 15.176 5.608 1.00 78.44 207 CYS A N 1
ATOM 1543 C CA . CYS A 1 207 ? -9.393 13.925 5.704 1.00 78.44 207 CYS A CA 1
ATOM 1544 C C . CYS A 1 207 ? -8.528 13.657 4.462 1.00 78.44 207 CYS A C 1
ATOM 1546 O O . CYS A 1 207 ? -7.529 12.943 4.575 1.00 78.44 207 CYS A O 1
ATOM 1548 N N . GLY A 1 208 ? -8.840 14.273 3.315 1.00 85.44 208 GLY A N 1
ATOM 1549 C CA . GLY A 1 208 ? -8.197 13.983 2.031 1.00 85.44 208 GLY A CA 1
ATOM 1550 C C . GLY A 1 208 ? -8.600 12.613 1.474 1.00 85.44 208 GLY A C 1
ATOM 1551 O O . GLY A 1 208 ? -9.576 12.006 1.916 1.00 85.44 208 GLY A O 1
ATOM 1552 N N . SER A 1 209 ? -7.848 12.105 0.497 1.00 91.62 209 SER A N 1
ATOM 1553 C CA . SER A 1 209 ? -8.102 10.770 -0.060 1.00 91.62 209 SER A CA 1
ATOM 1554 C C . SER A 1 209 ? -7.490 9.637 0.759 1.00 91.62 209 SER A C 1
ATOM 1556 O O . SER A 1 209 ? -6.403 9.783 1.324 1.00 91.62 209 SER A O 1
ATOM 1558 N N . LEU A 1 210 ? -8.180 8.493 0.762 1.00 95.62 210 LEU A N 1
ATOM 1559 C CA . LEU A 1 210 ? -7.773 7.261 1.430 1.00 95.62 210 LEU A CA 1
ATOM 1560 C C . LEU A 1 210 ? -7.528 6.151 0.408 1.00 95.62 210 LEU A C 1
ATOM 1562 O O . LEU A 1 210 ? -8.424 5.780 -0.354 1.00 95.62 210 LEU A O 1
ATOM 1566 N N . PHE A 1 211 ? -6.325 5.591 0.443 1.00 97.62 211 PHE A N 1
ATOM 1567 C CA . PHE A 1 211 ? -5.906 4.499 -0.418 1.00 97.62 211 PHE A CA 1
ATOM 1568 C C . PHE A 1 211 ? -5.416 3.310 0.396 1.00 97.62 211 PHE A C 1
ATOM 1570 O O . PHE A 1 211 ? -4.793 3.486 1.442 1.00 97.62 211 PHE A O 1
ATOM 1577 N N . VAL A 1 212 ? -5.640 2.107 -0.118 1.00 98.50 212 VAL A N 1
ATOM 1578 C CA . VAL A 1 212 ? -5.019 0.871 0.370 1.00 98.50 212 VAL A CA 1
ATOM 1579 C C . VAL A 1 212 ? -4.046 0.379 -0.691 1.00 98.50 212 VAL A C 1
ATOM 1581 O O . VAL A 1 212 ? -4.384 0.393 -1.874 1.00 98.50 212 VAL A O 1
ATOM 1584 N N . LEU A 1 213 ? -2.841 -0.006 -0.287 1.00 98.25 213 LEU A N 1
ATOM 1585 C CA . LEU A 1 213 ? -1.747 -0.348 -1.186 1.00 98.25 213 LEU A CA 1
ATOM 1586 C C . LEU A 1 213 ? -1.063 -1.637 -0.745 1.00 98.25 213 LEU A C 1
ATOM 1588 O O . LEU A 1 213 ? -0.846 -1.845 0.447 1.00 98.25 213 LEU A O 1
ATOM 1592 N N . ASP A 1 214 ? -0.678 -2.437 -1.730 1.00 97.94 214 ASP A N 1
ATOM 1593 C CA . ASP A 1 214 ? 0.185 -3.600 -1.562 1.00 97.94 214 ASP A CA 1
ATOM 1594 C C . ASP A 1 214 ? 1.080 -3.760 -2.798 1.00 97.94 214 ASP A C 1
ATOM 1596 O O . ASP A 1 214 ? 0.704 -3.352 -3.912 1.00 97.94 214 ASP A O 1
ATOM 1600 N N . CYS A 1 215 ? 2.282 -4.307 -2.611 1.00 96.06 215 CYS A N 1
ATOM 1601 C CA . CYS A 1 215 ? 3.168 -4.631 -3.719 1.00 96.06 215 CYS A CA 1
ATOM 1602 C C . CYS A 1 215 ? 3.837 -5.998 -3.563 1.00 96.06 215 CYS A C 1
ATOM 1604 O O . CYS A 1 215 ? 4.422 -6.318 -2.531 1.00 96.06 215 CYS A O 1
ATOM 1606 N N . GLU A 1 216 ? 3.855 -6.754 -4.660 1.00 93.00 216 GLU A N 1
ATOM 1607 C CA . GLU A 1 216 ? 4.596 -8.008 -4.741 1.00 93.00 216 GLU A CA 1
ATOM 1608 C C . GLU A 1 216 ? 5.967 -7.776 -5.358 1.00 93.00 216 GLU A C 1
ATOM 1610 O O . GLU A 1 216 ? 6.142 -7.032 -6.341 1.00 93.00 216 GLU A O 1
ATOM 1615 N N . THR A 1 217 ? 6.961 -8.439 -4.776 1.00 90.19 217 THR A N 1
ATOM 1616 C CA . THR A 1 217 ? 8.364 -8.208 -5.092 1.00 90.19 217 THR A CA 1
ATOM 1617 C C . THR A 1 217 ? 9.069 -9.477 -5.543 1.00 90.19 217 THR A C 1
ATOM 1619 O O . THR A 1 217 ? 8.624 -10.601 -5.328 1.00 90.19 217 THR A O 1
ATOM 1622 N N . THR A 1 218 ? 10.197 -9.306 -6.226 1.00 83.12 218 THR A N 1
ATOM 1623 C CA . THR A 1 218 ? 11.026 -10.420 -6.705 1.00 83.12 218 THR A CA 1
ATOM 1624 C C . THR A 1 218 ? 11.691 -11.244 -5.598 1.00 83.12 218 THR A C 1
ATOM 1626 O O . THR A 1 218 ? 12.278 -12.290 -5.884 1.00 83.12 218 THR A O 1
ATOM 1629 N N . GLY A 1 219 ? 11.659 -10.780 -4.345 1.00 78.00 219 GLY A N 1
ATOM 1630 C CA . GLY A 1 219 ? 12.275 -11.443 -3.196 1.00 78.00 219 GLY A CA 1
ATOM 1631 C C . GLY A 1 219 ? 13.806 -11.519 -3.267 1.00 78.00 219 GLY A C 1
ATOM 1632 O O . GLY A 1 219 ? 14.429 -12.341 -2.590 1.00 78.00 219 GLY A O 1
ATOM 1633 N N . LEU A 1 220 ? 14.441 -10.693 -4.107 1.00 69.31 220 LEU A N 1
ATOM 1634 C CA . LEU A 1 220 ? 15.888 -10.701 -4.319 1.00 69.31 220 LEU A CA 1
ATOM 1635 C C . LEU A 1 220 ? 16.592 -9.813 -3.285 1.00 69.31 220 LEU A C 1
ATOM 1637 O O . LEU A 1 220 ? 16.508 -8.585 -3.334 1.00 69.31 220 LEU A O 1
ATOM 1641 N N . ALA A 1 221 ? 17.341 -10.430 -2.366 1.00 62.12 221 ALA A N 1
ATOM 1642 C CA . ALA A 1 221 ? 18.070 -9.722 -1.312 1.00 62.12 221 ALA A CA 1
ATOM 1643 C C . ALA A 1 221 ? 18.942 -8.575 -1.872 1.00 62.12 221 ALA A C 1
ATOM 1645 O O . ALA A 1 221 ? 19.862 -8.794 -2.664 1.00 62.12 221 ALA A O 1
ATOM 1646 N N . GLY A 1 222 ? 18.637 -7.341 -1.454 1.00 62.25 222 GLY A N 1
ATOM 1647 C CA . GLY A 1 222 ? 19.371 -6.122 -1.819 1.00 62.25 222 GLY A CA 1
ATOM 1648 C C . GLY A 1 222 ? 19.131 -5.596 -3.241 1.00 62.25 222 GLY A C 1
ATOM 1649 O O . GLY A 1 222 ? 19.734 -4.591 -3.614 1.00 62.25 222 GLY A O 1
ATOM 1650 N N . ARG A 1 223 ? 18.286 -6.250 -4.050 1.00 71.56 223 ARG A N 1
ATOM 1651 C CA . ARG A 1 223 ? 18.006 -5.869 -5.453 1.00 71.56 223 ARG A CA 1
ATOM 1652 C C . ARG A 1 223 ? 16.560 -6.137 -5.841 1.00 71.56 223 ARG A C 1
ATOM 1654 O O . ARG A 1 223 ? 16.283 -6.555 -6.960 1.00 71.56 223 ARG A O 1
ATOM 1661 N N . ASP A 1 224 ? 15.667 -5.947 -4.887 1.00 82.25 224 ASP A N 1
ATOM 1662 C CA . ASP A 1 224 ? 14.281 -6.308 -5.075 1.00 82.25 224 ASP A CA 1
ATOM 1663 C C . ASP A 1 224 ? 13.555 -5.292 -5.964 1.00 82.25 224 ASP A C 1
ATOM 1665 O O . ASP A 1 224 ? 13.793 -4.080 -5.860 1.00 82.25 224 ASP A O 1
ATOM 1669 N N . TYR A 1 225 ? 12.680 -5.797 -6.828 1.00 88.00 225 TYR A N 1
ATOM 1670 C CA . TYR A 1 225 ? 11.875 -5.032 -7.773 1.00 88.00 225 TYR A CA 1
ATOM 1671 C C . TYR A 1 225 ? 10.402 -5.326 -7.553 1.00 88.00 225 TYR A C 1
ATOM 1673 O O . TYR A 1 225 ? 10.039 -6.469 -7.276 1.00 88.00 225 TYR A O 1
ATOM 1681 N N . ILE A 1 226 ? 9.565 -4.309 -7.738 1.00 92.25 226 ILE A N 1
ATOM 1682 C CA . ILE A 1 226 ? 8.113 -4.490 -7.751 1.00 92.25 226 ILE A CA 1
ATOM 1683 C C . ILE A 1 226 ? 7.721 -5.160 -9.074 1.00 92.25 226 ILE A C 1
ATOM 1685 O O . ILE A 1 226 ? 8.049 -4.639 -10.146 1.00 92.25 226 ILE A O 1
ATOM 1689 N N . HIS A 1 227 ? 7.025 -6.296 -9.007 1.00 90.81 227 HIS A N 1
ATOM 1690 C CA . HIS A 1 227 ? 6.478 -6.982 -10.188 1.00 90.81 227 HIS A CA 1
ATOM 1691 C C . HIS A 1 227 ? 4.947 -7.050 -10.191 1.00 90.81 227 HIS A C 1
ATOM 1693 O O . HIS A 1 227 ? 4.366 -7.286 -11.253 1.00 90.81 227 HIS A O 1
ATOM 1699 N N . GLN A 1 228 ? 4.291 -6.816 -9.053 1.00 94.12 228 GLN A N 1
ATOM 1700 C CA . GLN A 1 228 ? 2.879 -6.440 -9.012 1.00 94.12 228 GLN A CA 1
ATOM 1701 C C . GLN A 1 228 ? 2.673 -5.268 -8.062 1.00 94.12 228 GLN A C 1
ATOM 1703 O O . GLN A 1 228 ? 3.353 -5.155 -7.047 1.00 94.12 228 GLN A O 1
ATOM 1708 N N . LEU A 1 229 ? 1.724 -4.407 -8.392 1.00 96.69 229 LEU A N 1
ATOM 1709 C CA . LEU A 1 229 ? 1.278 -3.319 -7.538 1.00 96.69 229 LEU A CA 1
ATOM 1710 C C . LEU A 1 229 ? -0.242 -3.265 -7.584 1.00 96.69 229 LEU A C 1
ATOM 1712 O O . LEU A 1 229 ? -0.820 -3.345 -8.670 1.00 96.69 229 LEU A O 1
ATOM 1716 N N . ALA A 1 230 ? -0.870 -3.046 -6.439 1.00 97.38 230 ALA A N 1
ATOM 1717 C CA . ALA A 1 230 ? -2.278 -2.710 -6.378 1.00 97.38 230 ALA A CA 1
ATOM 1718 C C . ALA A 1 230 ? -2.508 -1.486 -5.497 1.00 97.38 230 ALA A C 1
ATOM 1720 O O . ALA A 1 230 ? -1.845 -1.302 -4.476 1.00 97.38 230 ALA A O 1
ATOM 1721 N N . VAL A 1 231 ? -3.457 -0.647 -5.908 1.00 97.94 231 VAL A N 1
ATOM 1722 C CA . VAL A 1 231 ? -3.903 0.519 -5.147 1.00 97.94 231 VAL A CA 1
ATOM 1723 C C . VAL A 1 231 ? -5.415 0.642 -5.259 1.00 97.94 231 VAL A C 1
ATOM 1725 O O . VAL A 1 231 ? -5.951 0.826 -6.350 1.00 97.94 231 VAL A O 1
ATOM 1728 N N . LEU A 1 232 ? -6.105 0.574 -4.127 1.00 97.69 232 LEU A N 1
ATOM 1729 C CA . LEU A 1 232 ? -7.543 0.795 -4.024 1.00 97.69 232 LEU A CA 1
ATOM 1730 C C . LEU A 1 232 ? -7.806 2.190 -3.476 1.00 97.69 232 LEU A C 1
ATOM 1732 O O . LEU A 1 232 ? -7.370 2.504 -2.374 1.00 97.69 232 LEU A O 1
ATOM 1736 N N . ASN A 1 233 ? -8.565 2.999 -4.206 1.00 95.88 233 ASN A N 1
ATOM 1737 C CA . ASN A 1 233 ? -9.174 4.210 -3.674 1.00 95.88 233 ASN A CA 1
ATOM 1738 C C . ASN A 1 233 ? -10.440 3.825 -2.897 1.00 95.88 233 ASN A C 1
ATOM 1740 O O . ASN A 1 233 ? -11.422 3.375 -3.487 1.00 95.88 233 ASN A O 1
ATOM 1744 N N . VAL A 1 234 ? -10.416 3.999 -1.576 1.00 95.75 234 VAL A N 1
ATOM 1745 C CA . VAL A 1 234 ? -11.521 3.596 -0.691 1.00 95.75 234 VAL A CA 1
ATOM 1746 C C . VAL A 1 234 ? -12.752 4.479 -0.895 1.00 95.75 234 VAL A C 1
ATOM 1748 O O . VAL A 1 234 ? -13.875 4.004 -0.770 1.00 95.75 234 VAL A O 1
ATOM 1751 N N . CYS A 1 235 ? -12.556 5.750 -1.250 1.00 90.94 235 CYS A N 1
ATOM 1752 C CA . CYS A 1 235 ? -13.650 6.701 -1.438 1.00 90.94 235 CYS A CA 1
ATOM 1753 C C . CYS A 1 235 ? -14.416 6.451 -2.744 1.00 90.94 235 CYS A C 1
ATOM 1755 O O . CYS A 1 235 ? -15.635 6.581 -2.774 1.00 90.94 235 CYS A O 1
ATOM 1757 N N . THR A 1 236 ? -13.713 6.109 -3.828 1.00 90.69 236 THR A N 1
ATOM 1758 C CA . THR A 1 236 ? -14.341 5.878 -5.144 1.00 90.69 236 THR A CA 1
ATOM 1759 C C . THR A 1 236 ? -14.617 4.405 -5.434 1.00 90.69 236 THR A C 1
ATOM 1761 O O . THR A 1 236 ? -15.296 4.087 -6.409 1.00 90.69 236 THR A O 1
ATOM 1764 N N . GLY A 1 237 ? -14.056 3.496 -4.634 1.00 94.06 237 GLY A N 1
ATOM 1765 C CA . GLY A 1 237 ? -14.088 2.058 -4.881 1.00 94.06 237 GLY A CA 1
ATOM 1766 C C . GLY A 1 237 ? -13.325 1.631 -6.136 1.00 94.06 237 GLY A C 1
ATOM 1767 O O . GLY A 1 237 ? -13.573 0.547 -6.655 1.00 94.06 237 GLY A O 1
ATOM 1768 N N . GLN A 1 238 ? -12.422 2.462 -6.663 1.00 94.44 238 GLN A N 1
ATOM 1769 C CA . GLN A 1 238 ? -11.612 2.114 -7.830 1.00 94.44 238 GLN A CA 1
ATOM 1770 C C . GLN A 1 238 ? -10.329 1.390 -7.422 1.00 94.44 238 GLN A C 1
ATOM 1772 O O . GLN A 1 238 ? -9.543 1.911 -6.633 1.00 94.44 238 GLN A O 1
ATOM 1777 N N . LEU A 1 239 ? -10.095 0.218 -8.005 1.00 94.94 239 LEU A N 1
ATOM 1778 C CA . LEU A 1 239 ? -8.893 -0.589 -7.834 1.00 94.94 239 LEU A CA 1
ATOM 1779 C C . LEU A 1 239 ? -8.029 -0.512 -9.095 1.00 94.94 239 LEU A C 1
ATOM 1781 O O . LEU A 1 239 ? -8.444 -0.965 -10.164 1.00 94.94 239 LEU A O 1
ATOM 1785 N N . LEU A 1 240 ? -6.828 0.038 -8.942 1.00 94.56 240 LEU A N 1
ATOM 1786 C CA . LEU A 1 240 ? -5.751 -0.002 -9.923 1.00 94.56 240 LEU A CA 1
ATOM 1787 C C . LEU A 1 240 ? -4.862 -1.215 -9.628 1.00 94.56 240 LEU A C 1
ATOM 1789 O O . LEU A 1 240 ? -4.307 -1.297 -8.535 1.00 94.56 240 LEU A O 1
ATOM 1793 N N . THR A 1 241 ? -4.673 -2.119 -10.587 1.00 94.56 241 THR A N 1
ATOM 1794 C CA . THR A 1 241 ? -3.662 -3.187 -10.501 1.00 94.56 241 THR A CA 1
ATO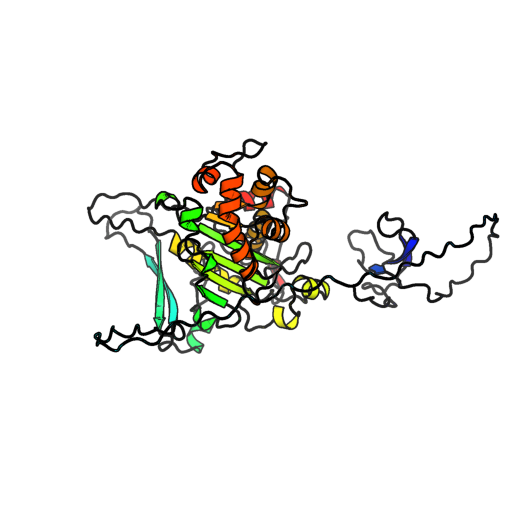M 1795 C C . THR A 1 241 ? -2.690 -3.103 -11.664 1.00 94.56 241 THR A C 1
ATOM 1797 O O . THR A 1 241 ? -3.078 -2.766 -12.783 1.00 94.56 241 THR A O 1
ATOM 1800 N N . ALA A 1 242 ? -1.421 -3.405 -11.406 1.00 93.50 242 ALA A N 1
ATOM 1801 C CA . ALA A 1 242 ? -0.367 -3.374 -12.404 1.00 93.50 242 ALA A CA 1
ATOM 1802 C C . ALA A 1 242 ? 0.577 -4.572 -12.260 1.00 93.50 242 ALA A C 1
ATOM 1804 O O . ALA A 1 242 ? 1.155 -4.783 -11.197 1.00 93.50 242 ALA A O 1
ATOM 1805 N N . HIS A 1 243 ? 0.804 -5.302 -13.347 1.00 91.56 243 HIS A N 1
ATOM 1806 C CA . HIS A 1 243 ? 1.861 -6.298 -13.485 1.00 91.56 243 HIS A CA 1
ATOM 1807 C C . HIS A 1 243 ? 3.052 -5.659 -14.190 1.00 91.56 243 HIS A C 1
ATOM 1809 O O . HIS A 1 243 ? 2.995 -5.313 -15.371 1.00 91.56 243 HIS A O 1
ATOM 1815 N N . LEU A 1 244 ? 4.150 -5.498 -13.462 1.00 90.06 244 LEU A N 1
ATOM 1816 C CA . LEU A 1 244 ? 5.285 -4.714 -13.923 1.00 90.06 244 LEU A CA 1
ATOM 1817 C C . LEU A 1 244 ? 6.380 -5.589 -14.511 1.00 90.06 244 LEU A C 1
ATOM 1819 O O . LEU A 1 244 ? 6.668 -6.695 -14.041 1.00 90.06 244 LEU A O 1
ATOM 1823 N N . ARG A 1 245 ? 7.037 -5.043 -15.532 1.00 86.94 245 ARG A N 1
ATOM 1824 C CA . ARG A 1 245 ? 8.272 -5.598 -16.064 1.00 86.94 245 ARG A CA 1
ATOM 1825 C C . ARG A 1 245 ? 9.395 -5.326 -15.082 1.00 86.94 245 ARG A C 1
ATOM 1827 O O . ARG A 1 245 ? 9.758 -4.169 -14.833 1.00 86.94 245 ARG A O 1
ATOM 1834 N N . THR A 1 246 ? 10.011 -6.390 -14.589 1.00 79.56 246 THR A N 1
ATOM 1835 C CA . THR A 1 246 ? 11.221 -6.271 -13.776 1.00 79.56 246 THR A CA 1
ATOM 1836 C C . THR A 1 246 ? 12.400 -5.992 -14.712 1.00 79.56 246 THR A C 1
ATOM 1838 O O . THR A 1 246 ? 12.677 -6.755 -15.641 1.00 79.56 246 THR A O 1
ATOM 1841 N N . CYS A 1 247 ? 13.031 -4.827 -14.543 1.00 62.06 247 CYS A N 1
ATOM 1842 C CA . CYS A 1 247 ? 14.075 -4.314 -15.437 1.00 62.06 247 CYS A CA 1
ATOM 1843 C C . CYS A 1 247 ? 15.332 -5.213 -15.418 1.00 62.06 247 CYS A C 1
ATOM 1845 O O . CYS A 1 247 ? 15.662 -5.801 -14.388 1.00 62.06 247 CYS A O 1
ATOM 1847 N N . PRO A 1 248 ? 16.042 -5.318 -16.553 1.00 52.06 248 PRO A N 1
ATOM 1848 C CA . PRO A 1 248 ? 16.368 -6.580 -17.200 1.00 52.06 248 PRO A CA 1
ATOM 1849 C C . PRO A 1 248 ? 17.466 -7.331 -16.439 1.00 52.06 248 PRO A C 1
ATOM 1851 O O . PRO A 1 248 ? 18.659 -7.109 -16.653 1.00 52.06 248 PRO A O 1
ATOM 1854 N N . ARG A 1 249 ? 17.094 -8.225 -15.531 1.00 55.06 249 ARG A N 1
ATOM 1855 C CA . ARG A 1 249 ? 18.029 -9.204 -14.977 1.00 55.06 249 ARG A CA 1
ATOM 1856 C C . ARG A 1 249 ? 17.285 -10.492 -14.750 1.00 55.06 249 ARG A C 1
ATOM 1858 O O . ARG A 1 249 ? 16.250 -10.452 -14.104 1.00 55.06 249 ARG A O 1
ATOM 1865 N N . ILE A 1 250 ? 17.869 -11.588 -15.232 1.00 56.81 250 ILE A N 1
ATOM 1866 C CA . ILE A 1 250 ? 17.415 -12.954 -14.980 1.00 56.81 250 ILE A CA 1
ATOM 1867 C C . ILE A 1 250 ? 17.107 -13.074 -13.489 1.00 56.81 250 ILE A C 1
ATOM 1869 O O . ILE A 1 250 ? 18.014 -13.122 -12.651 1.00 56.81 250 ILE A O 1
ATOM 1873 N N . THR A 1 251 ? 15.823 -13.080 -13.163 1.00 60.62 251 THR A N 1
ATOM 1874 C CA . THR A 1 251 ? 15.342 -13.413 -11.835 1.00 60.62 251 THR A CA 1
ATOM 1875 C C . THR A 1 251 ? 15.751 -14.868 -11.588 1.00 60.62 251 THR A C 1
ATOM 1877 O O . THR A 1 251 ? 15.637 -15.731 -12.452 1.00 60.62 251 THR A O 1
ATOM 1880 N N . GLY A 1 252 ? 16.419 -15.175 -10.476 1.00 59.31 252 GLY A N 1
ATOM 1881 C CA . GLY A 1 252 ? 16.821 -16.565 -10.225 1.00 59.31 252 GLY A CA 1
ATOM 1882 C C . GLY A 1 252 ? 15.581 -17.476 -10.161 1.00 59.31 252 GLY A C 1
ATOM 1883 O O . GLY A 1 252 ? 14.492 -16.981 -9.884 1.00 59.31 252 GLY A O 1
ATOM 1884 N N . PRO A 1 253 ? 15.709 -18.809 -10.297 1.00 61.81 253 PRO A N 1
ATOM 1885 C CA . PRO A 1 253 ? 14.576 -19.735 -10.138 1.00 61.81 253 PRO A CA 1
ATOM 1886 C C . PRO A 1 253 ? 13.804 -19.555 -8.818 1.00 61.81 253 PRO A C 1
ATOM 1888 O O . PRO A 1 253 ? 12.629 -19.887 -8.722 1.00 61.81 253 PRO A O 1
ATOM 1891 N N . GLN A 1 254 ? 14.474 -19.016 -7.797 1.00 63.25 254 GLN A N 1
ATOM 1892 C CA . GLN A 1 254 ? 13.892 -18.679 -6.503 1.00 63.25 254 GLN A CA 1
ATOM 1893 C C . GLN A 1 254 ? 12.905 -17.503 -6.576 1.00 63.25 254 GLN A C 1
ATOM 1895 O O . GLN A 1 254 ? 11.880 -17.552 -5.911 1.00 63.25 254 GLN A O 1
ATOM 1900 N N . ALA A 1 255 ? 13.167 -16.487 -7.402 1.00 60.81 255 ALA A N 1
ATOM 1901 C CA . ALA A 1 255 ? 12.240 -15.374 -7.601 1.00 60.81 255 ALA A CA 1
ATOM 1902 C C . ALA A 1 255 ? 10.970 -15.846 -8.321 1.00 60.81 255 ALA A C 1
ATOM 1904 O O . ALA A 1 255 ? 9.876 -15.519 -7.891 1.00 60.81 255 ALA A O 1
ATOM 1905 N N . ALA A 1 256 ? 11.084 -16.721 -9.325 1.00 63.38 256 ALA A N 1
ATOM 1906 C CA . ALA A 1 256 ? 9.905 -17.313 -9.962 1.00 63.38 256 ALA A CA 1
ATOM 1907 C C . ALA A 1 256 ? 9.030 -18.132 -8.985 1.00 63.38 256 ALA A C 1
ATOM 1909 O O . ALA A 1 256 ? 7.808 -18.133 -9.107 1.00 63.38 256 ALA A O 1
ATOM 1910 N N . GLN A 1 257 ? 9.645 -18.800 -7.997 1.00 65.25 257 GLN A N 1
ATOM 1911 C CA . GLN A 1 257 ? 8.924 -19.523 -6.938 1.00 65.25 257 GLN A CA 1
ATOM 1912 C C . GLN A 1 257 ? 8.236 -18.597 -5.932 1.00 65.25 257 GLN A C 1
ATOM 1914 O O . GLN A 1 257 ? 7.177 -18.952 -5.429 1.00 65.25 257 GLN A O 1
ATOM 1919 N N . VAL A 1 258 ? 8.835 -17.446 -5.622 1.00 63.47 258 VAL A N 1
ATOM 1920 C CA . VAL A 1 258 ? 8.263 -16.464 -4.687 1.00 63.47 258 VAL A CA 1
ATOM 1921 C C . VAL A 1 258 ? 7.131 -15.678 -5.350 1.00 63.47 258 VAL A C 1
ATOM 1923 O O . VAL A 1 258 ? 6.083 -15.502 -4.752 1.00 63.47 258 VAL A O 1
ATOM 1926 N N . CYS A 1 259 ? 7.318 -15.268 -6.602 1.00 62.12 259 CYS A N 1
ATOM 1927 C CA . CYS A 1 259 ? 6.408 -14.377 -7.321 1.00 62.12 259 CYS A CA 1
ATOM 1928 C C . CYS A 1 259 ? 5.231 -15.078 -8.012 1.00 62.12 259 CYS A C 1
ATOM 1930 O O . CYS A 1 259 ? 4.475 -14.417 -8.726 1.00 62.12 259 CYS A O 1
ATOM 1932 N N . GLY A 1 260 ? 5.175 -16.415 -7.974 1.00 67.69 260 GLY A N 1
ATOM 1933 C CA . GLY A 1 260 ? 4.184 -17.207 -8.716 1.00 67.69 260 GLY A CA 1
ATOM 1934 C C . GLY A 1 260 ? 4.219 -17.024 -10.244 1.00 67.69 260 GLY A C 1
ATOM 1935 O O . GLY A 1 260 ? 3.298 -17.442 -10.938 1.00 67.69 260 GLY A O 1
ATOM 1936 N N . SER A 1 261 ? 5.266 -16.395 -10.793 1.00 68.38 261 SER A N 1
ATOM 1937 C CA . SER A 1 261 ? 5.368 -15.998 -12.202 1.00 68.38 261 SER A CA 1
ATOM 1938 C C . SER A 1 261 ? 6.689 -16.473 -12.792 1.00 68.38 261 SER A C 1
ATOM 1940 O O . SER A 1 261 ? 7.741 -16.331 -12.174 1.00 68.38 261 SER A O 1
ATOM 1942 N N . SER A 1 262 ? 6.666 -16.980 -14.027 1.00 72.81 262 SER A N 1
ATOM 1943 C CA . SER A 1 262 ? 7.893 -17.360 -14.734 1.00 72.81 262 SER A CA 1
ATOM 1944 C C . SER A 1 262 ? 8.772 -16.137 -15.023 1.00 72.81 262 SER A C 1
ATOM 1946 O O . SER A 1 262 ? 8.267 -15.023 -15.191 1.00 72.81 262 SER A O 1
ATOM 1948 N N . ASN A 1 263 ? 10.087 -16.345 -15.153 1.00 74.44 263 ASN A N 1
ATOM 1949 C CA . ASN A 1 263 ? 11.013 -15.301 -15.611 1.00 74.44 263 ASN A CA 1
ATOM 1950 C C . ASN A 1 263 ? 10.583 -14.693 -16.945 1.00 74.44 263 ASN A C 1
ATOM 1952 O O . ASN A 1 263 ? 10.706 -13.490 -17.143 1.00 74.44 263 ASN A O 1
ATOM 1956 N N . HIS A 1 264 ? 10.105 -15.534 -17.868 1.00 76.81 264 HIS A N 1
ATOM 1957 C CA . HIS A 1 264 ? 9.648 -15.076 -19.174 1.00 76.81 264 HIS A CA 1
ATOM 1958 C C . HIS A 1 264 ? 8.513 -14.061 -19.017 1.00 76.81 264 HIS A C 1
ATOM 1960 O O . HIS A 1 264 ? 8.590 -12.971 -19.570 1.00 76.81 264 HIS A O 1
ATOM 1966 N N . ALA A 1 265 ? 7.531 -14.368 -18.167 1.00 77.44 265 ALA A N 1
ATOM 1967 C CA . ALA A 1 265 ? 6.434 -13.460 -17.872 1.00 77.44 265 ALA A CA 1
ATOM 1968 C C . ALA A 1 265 ? 6.914 -12.176 -17.166 1.00 77.44 265 ALA A C 1
ATOM 1970 O O . ALA A 1 265 ? 6.482 -11.086 -17.519 1.00 77.44 265 ALA A O 1
ATOM 1971 N N . GLN A 1 266 ? 7.854 -12.257 -16.218 1.00 76.19 266 GLN A N 1
ATOM 1972 C CA . GLN A 1 266 ? 8.406 -11.076 -15.525 1.00 76.19 266 GLN A CA 1
ATOM 1973 C C . GLN A 1 266 ? 9.211 -10.130 -16.434 1.00 76.19 266 GLN A C 1
ATOM 1975 O O . GLN A 1 266 ? 9.339 -8.937 -16.134 1.00 76.19 266 GLN A O 1
ATOM 1980 N N . HIS A 1 267 ? 9.750 -10.653 -17.535 1.00 78.62 267 HIS A N 1
ATOM 1981 C CA . HIS A 1 267 ? 10.511 -9.901 -18.531 1.00 78.62 267 HIS A CA 1
ATOM 1982 C C . HIS A 1 267 ? 9.743 -9.649 -19.827 1.00 78.62 267 HIS A C 1
ATOM 1984 O O . HIS A 1 267 ? 10.347 -9.155 -20.780 1.00 78.62 267 HIS A O 1
ATOM 1990 N N . ASP A 1 268 ? 8.443 -9.943 -19.862 1.00 81.06 268 ASP A N 1
ATOM 1991 C CA . ASP A 1 268 ? 7.621 -9.691 -21.037 1.00 81.06 268 ASP A CA 1
ATOM 1992 C C . ASP A 1 268 ? 7.742 -8.207 -21.438 1.00 81.06 268 ASP A C 1
ATOM 1994 O O . ASP A 1 268 ? 7.445 -7.321 -20.625 1.00 81.06 268 ASP A O 1
ATOM 1998 N N . PRO A 1 269 ? 8.221 -7.900 -22.660 1.00 80.25 269 PRO A N 1
ATOM 1999 C CA . PRO A 1 269 ? 8.406 -6.527 -23.103 1.00 80.25 269 PRO A CA 1
ATOM 2000 C C . PRO A 1 269 ? 7.103 -5.724 -23.146 1.00 80.25 269 PRO A C 1
ATOM 2002 O O . PRO A 1 269 ? 7.185 -4.497 -23.070 1.00 80.25 269 PRO A O 1
ATOM 2005 N N . SER A 1 270 ? 5.947 -6.388 -23.227 1.00 82.69 270 SER A N 1
ATOM 2006 C CA . SER A 1 270 ? 4.621 -5.762 -23.216 1.00 82.69 270 SER A CA 1
ATOM 2007 C C . SER A 1 270 ? 4.155 -5.324 -21.822 1.00 82.69 270 SER A C 1
ATOM 2009 O O . SER A 1 270 ? 3.262 -4.484 -21.715 1.00 82.69 270 SER A O 1
ATOM 2011 N N . ARG A 1 271 ? 4.795 -5.801 -20.743 1.00 86.31 271 ARG A N 1
ATOM 2012 C CA . ARG A 1 271 ? 4.539 -5.282 -19.393 1.00 86.31 271 ARG A CA 1
ATOM 2013 C C . ARG A 1 271 ? 5.096 -3.864 -19.237 1.00 86.31 271 ARG A C 1
ATOM 2015 O O . ARG A 1 271 ? 6.252 -3.617 -19.606 1.00 86.31 271 ARG A O 1
ATOM 2022 N N . PRO A 1 272 ? 4.348 -2.938 -18.610 1.00 87.44 272 PRO A N 1
ATOM 2023 C CA . PRO A 1 272 ? 4.872 -1.624 -18.286 1.00 87.44 272 PRO A CA 1
ATOM 2024 C C . PRO A 1 272 ? 6.032 -1.741 -17.300 1.00 87.44 272 PRO A C 1
ATOM 2026 O O . PRO A 1 272 ? 6.019 -2.514 -16.342 1.00 87.44 272 PRO A O 1
ATOM 2029 N N . THR A 1 273 ? 7.049 -0.917 -17.496 1.00 87.75 273 THR A N 1
ATOM 2030 C CA . THR A 1 273 ? 8.026 -0.648 -16.444 1.00 87.75 273 THR A CA 1
ATOM 2031 C C . THR A 1 273 ? 7.392 0.233 -15.372 1.00 87.75 273 THR A C 1
ATOM 2033 O O . THR A 1 273 ? 6.504 1.037 -15.653 1.00 87.75 273 THR A O 1
ATOM 2036 N N . PHE A 1 274 ? 7.928 0.197 -14.152 1.00 90.12 274 PHE A N 1
ATOM 2037 C CA . PHE A 1 274 ? 7.504 1.149 -13.121 1.00 90.12 274 PHE A CA 1
ATOM 2038 C C . PHE A 1 274 ? 7.671 2.620 -13.553 1.00 90.12 274 PHE A C 1
ATOM 2040 O O . PHE A 1 274 ? 6.921 3.472 -13.108 1.00 90.12 274 PHE A O 1
ATOM 2047 N N . GLY A 1 275 ? 8.611 2.938 -14.455 1.00 88.06 275 GLY A N 1
ATOM 2048 C CA . GLY A 1 275 ? 8.776 4.310 -14.953 1.00 88.06 275 GLY A CA 1
ATOM 2049 C C . GLY A 1 275 ? 7.593 4.788 -15.787 1.00 88.06 275 GLY A C 1
ATOM 2050 O O . GLY A 1 275 ? 7.234 5.955 -15.713 1.00 88.06 275 GLY A O 1
ATOM 2051 N N . GLN A 1 276 ? 6.957 3.873 -16.520 1.00 86.19 276 GLN A N 1
ATOM 2052 C CA . GLN A 1 276 ? 5.720 4.146 -17.253 1.00 86.19 276 GLN A CA 1
ATOM 2053 C C . GLN A 1 276 ? 4.510 4.212 -16.308 1.00 86.19 276 GLN A C 1
ATOM 2055 O O . GLN A 1 276 ? 3.600 4.999 -16.541 1.00 86.19 276 GLN A O 1
ATOM 2060 N N . LEU A 1 277 ? 4.512 3.428 -15.223 1.00 89.81 277 LEU A N 1
ATOM 2061 C CA . LEU A 1 277 ? 3.440 3.435 -14.223 1.00 89.81 277 LEU A CA 1
ATOM 2062 C C . LEU A 1 277 ? 3.475 4.668 -13.307 1.00 89.81 277 LEU A C 1
ATOM 2064 O O . LEU A 1 277 ? 2.422 5.183 -12.948 1.00 89.81 277 LEU A O 1
ATOM 2068 N N . ALA A 1 278 ? 4.656 5.127 -12.891 1.00 90.12 278 ALA A N 1
ATOM 2069 C CA . ALA A 1 278 ? 4.802 6.098 -11.804 1.00 90.12 278 ALA A CA 1
ATOM 2070 C C . ALA A 1 278 ? 4.006 7.405 -12.005 1.00 90.12 278 ALA A C 1
ATOM 2072 O O . ALA A 1 278 ? 3.354 7.825 -11.046 1.00 90.12 278 ALA A O 1
ATOM 2073 N N . PRO A 1 279 ? 3.968 8.028 -13.203 1.00 85.12 279 PRO A N 1
ATOM 2074 C CA . PRO A 1 279 ? 3.129 9.205 -13.437 1.00 85.12 279 PRO A CA 1
ATOM 2075 C C . PRO A 1 279 ? 1.629 8.911 -13.295 1.00 85.12 279 PRO A C 1
ATOM 2077 O O . PRO A 1 279 ? 0.899 9.712 -12.716 1.00 85.12 279 PRO A O 1
ATOM 2080 N N . LEU A 1 280 ? 1.173 7.748 -13.775 1.00 86.94 280 LEU A N 1
ATOM 2081 C CA . LEU A 1 280 ? -0.228 7.324 -13.679 1.00 86.94 280 LEU A CA 1
ATOM 2082 C C . LEU A 1 280 ? -0.622 7.028 -12.235 1.00 86.94 280 LEU A C 1
ATOM 2084 O O . LEU A 1 280 ? -1.686 7.440 -11.791 1.00 86.94 280 LEU A O 1
ATOM 2088 N N . LEU A 1 281 ? 0.255 6.355 -11.496 1.00 92.25 281 LEU A N 1
ATOM 2089 C CA . LEU A 1 281 ? 0.078 6.070 -10.078 1.00 92.25 281 LEU A CA 1
ATOM 2090 C C . LEU A 1 281 ? 0.008 7.360 -9.256 1.00 92.25 281 LEU A C 1
ATOM 2092 O O . LEU A 1 281 ? -0.874 7.507 -8.414 1.00 92.25 281 LEU A O 1
ATOM 2096 N N . HIS A 1 282 ? 0.906 8.308 -9.530 1.00 90.31 282 HIS A N 1
ATOM 2097 C CA . HIS A 1 282 ? 0.875 9.614 -8.887 1.00 90.31 282 HIS A CA 1
ATOM 2098 C C . HIS A 1 282 ? -0.439 10.338 -9.196 1.00 90.31 282 HIS A C 1
ATOM 2100 O O . HIS A 1 282 ? -1.122 10.753 -8.268 1.00 90.31 282 HIS A O 1
ATOM 2106 N N . ALA A 1 283 ? -0.840 10.414 -10.469 1.00 87.12 283 ALA A N 1
ATOM 2107 C CA . ALA A 1 283 ? -2.096 11.041 -10.873 1.00 87.12 283 ALA A CA 1
ATOM 2108 C C . ALA A 1 283 ? -3.327 10.359 -10.254 1.00 87.12 283 ALA A C 1
ATOM 2110 O O . ALA A 1 283 ? -4.229 11.050 -9.794 1.00 87.12 283 ALA A O 1
ATOM 2111 N N . PHE A 1 284 ? -3.359 9.026 -10.195 1.00 88.31 284 PHE A N 1
ATOM 2112 C CA . PHE A 1 284 ? -4.441 8.264 -9.566 1.00 88.31 284 PHE A CA 1
ATOM 2113 C C . PHE A 1 284 ? -4.587 8.610 -8.079 1.00 88.31 284 PHE A C 1
ATOM 2115 O O . PHE A 1 284 ? -5.699 8.821 -7.593 1.00 88.31 284 PHE A O 1
ATOM 2122 N N . ILE A 1 285 ? -3.462 8.730 -7.371 1.00 90.19 285 ILE A N 1
ATOM 2123 C CA . ILE A 1 285 ? -3.446 9.050 -5.943 1.00 90.19 285 ILE A CA 1
ATOM 2124 C C . ILE A 1 285 ? -3.762 10.535 -5.690 1.00 90.19 285 ILE A C 1
ATOM 2126 O O . ILE A 1 285 ? -4.510 10.856 -4.766 1.00 90.19 285 ILE A O 1
ATOM 2130 N N . THR A 1 286 ? -3.255 11.457 -6.514 1.00 83.56 286 THR A N 1
ATOM 2131 C CA . THR A 1 286 ? -3.455 12.902 -6.306 1.00 83.56 286 THR A CA 1
ATOM 2132 C C . THR A 1 286 ? -4.771 13.436 -6.862 1.00 83.56 286 THR A C 1
ATOM 2134 O O . THR A 1 286 ? -5.290 14.416 -6.327 1.00 83.56 286 THR A O 1
ATOM 2137 N N . ALA A 1 287 ? -5.350 12.813 -7.893 1.00 73.81 287 ALA A N 1
ATOM 2138 C CA . ALA A 1 287 ? -6.663 13.203 -8.417 1.00 73.81 287 ALA A CA 1
ATOM 2139 C C . ALA A 1 287 ? -7.751 13.093 -7.339 1.00 73.81 287 ALA A C 1
ATOM 2141 O O . ALA A 1 287 ? -8.648 13.931 -7.279 1.00 73.81 287 ALA A O 1
ATOM 2142 N N . GLY A 1 288 ? -7.627 12.118 -6.435 1.00 63.09 288 GLY A N 1
ATOM 2143 C CA . GLY A 1 288 ? -8.516 11.998 -5.284 1.00 63.09 288 GLY A CA 1
ATOM 2144 C C . GLY A 1 288 ? -8.331 13.098 -4.228 1.00 63.09 288 GLY A C 1
ATOM 2145 O O . GLY A 1 288 ? -9.245 13.356 -3.447 1.00 63.09 288 GLY A O 1
ATOM 2146 N N . SER A 1 289 ? -7.172 13.757 -4.160 1.00 62.41 289 SER A N 1
ATOM 2147 C CA . SER A 1 289 ? -6.883 14.774 -3.133 1.00 62.41 289 SER A CA 1
ATOM 2148 C C . SER A 1 289 ? -7.468 16.154 -3.453 1.00 62.41 289 SER A C 1
ATOM 2150 O O . SER A 1 289 ? -7.397 17.059 -2.627 1.00 62.41 289 SER A O 1
ATOM 2152 N N . SER A 1 290 ? -8.056 16.333 -4.638 1.00 55.84 290 SER A N 1
ATOM 2153 C CA . SER A 1 290 ? -8.628 17.607 -5.079 1.00 55.84 290 SER A CA 1
ATOM 2154 C C . SER A 1 290 ? -10.108 17.716 -4.685 1.00 55.84 290 SER A C 1
ATOM 2156 O O . SER A 1 290 ? -10.990 17.635 -5.539 1.00 55.84 290 SER A O 1
ATOM 2158 N N . SER A 1 291 ? -10.415 17.892 -3.396 1.00 51.94 291 SER A N 1
ATOM 2159 C CA . SER A 1 291 ? -11.786 18.208 -2.970 1.00 51.94 291 SER A CA 1
ATOM 2160 C C . SER A 1 291 ? -12.131 19.664 -3.307 1.00 51.94 291 SER A C 1
ATOM 2162 O O . SER A 1 291 ? -11.729 20.596 -2.618 1.00 51.94 291 SER A O 1
ATOM 2164 N N . SER A 1 292 ? -12.804 19.839 -4.442 1.00 46.84 292 SER A N 1
ATOM 2165 C CA . SER A 1 292 ? -14.111 20.499 -4.603 1.00 46.84 292 SER A CA 1
ATOM 2166 C C . SER A 1 292 ? -14.561 21.603 -3.628 1.00 46.84 292 SER A C 1
ATOM 2168 O O . SER A 1 292 ? -15.747 21.648 -3.309 1.00 46.84 292 SER A O 1
ATOM 2170 N N . ASP A 1 293 ? -13.708 22.537 -3.217 1.00 44.59 293 ASP A N 1
ATOM 2171 C CA . ASP A 1 293 ? -14.195 23.811 -2.675 1.00 44.59 293 ASP A CA 1
ATOM 2172 C C . ASP A 1 293 ? -14.422 24.794 -3.836 1.00 44.59 293 ASP A C 1
ATOM 2174 O O . ASP A 1 293 ? -13.649 25.712 -4.105 1.00 44.59 293 ASP A O 1
ATOM 2178 N N . ARG A 1 294 ? -15.472 24.521 -4.623 1.00 45.62 294 ARG A N 1
ATOM 2179 C CA . ARG A 1 294 ? -16.075 25.504 -5.537 1.00 45.62 294 ARG A CA 1
ATOM 2180 C C . ARG A 1 294 ? -17.111 26.302 -4.750 1.00 45.62 294 ARG A C 1
ATOM 2182 O O . ARG A 1 294 ? -18.297 26.266 -5.059 1.00 45.62 294 ARG A O 1
ATOM 2189 N N . SER A 1 295 ? -16.655 27.000 -3.720 1.00 46.22 295 SER A N 1
ATOM 2190 C CA . SER A 1 295 ? -17.424 28.098 -3.153 1.00 46.22 295 SER A CA 1
ATOM 2191 C C . SER A 1 295 ? -17.215 29.294 -4.082 1.00 46.22 295 SER A C 1
ATOM 2193 O O . SER A 1 295 ? -16.138 29.878 -4.142 1.00 46.22 295 SER A O 1
ATOM 2195 N N . SER A 1 296 ? -18.231 29.573 -4.896 1.00 50.25 296 SER A N 1
ATOM 2196 C CA . SER A 1 296 ? -18.271 30.612 -5.935 1.00 50.25 296 SER A CA 1
ATOM 2197 C C . SER A 1 296 ? -18.264 32.048 -5.397 1.00 50.25 296 SER A C 1
ATOM 2199 O O . SER A 1 296 ? -18.389 32.981 -6.185 1.00 50.25 296 SER A O 1
ATOM 2201 N N . ASP A 1 297 ? -18.125 32.242 -4.087 1.00 48.25 297 ASP A N 1
ATOM 2202 C CA . ASP A 1 297 ? -18.047 33.565 -3.479 1.00 48.25 297 ASP A CA 1
ATOM 2203 C C . ASP A 1 297 ? -16.582 33.968 -3.344 1.00 48.25 297 ASP A C 1
ATOM 2205 O O . ASP A 1 297 ? -15.784 33.260 -2.736 1.00 48.25 297 ASP A O 1
ATOM 2209 N N . GLY A 1 298 ? -16.226 35.096 -3.963 1.00 53.97 298 GLY A N 1
ATOM 2210 C CA . GLY A 1 298 ? -14.864 35.576 -4.229 1.00 53.97 298 GLY A CA 1
ATOM 2211 C C . GLY A 1 298 ? -13.998 35.945 -3.015 1.00 53.97 298 GLY A C 1
ATOM 2212 O O . GLY A 1 298 ? -13.265 36.930 -3.068 1.00 53.97 298 GLY A O 1
ATOM 2213 N N . GLY A 1 299 ? -14.040 35.166 -1.936 1.00 53.22 299 GLY A N 1
ATOM 2214 C CA . GLY A 1 299 ? -13.077 35.198 -0.843 1.00 53.22 299 GLY A CA 1
ATOM 2215 C C . GLY A 1 299 ? -11.948 34.208 -1.116 1.00 53.22 299 GLY A C 1
ATOM 2216 O O . GLY A 1 299 ? -12.182 33.007 -1.200 1.00 53.22 299 GLY A O 1
ATOM 2217 N N . GLY A 1 300 ? -10.717 34.703 -1.269 1.00 52.91 300 GLY A N 1
ATOM 2218 C CA . GLY A 1 300 ? -9.516 33.911 -1.555 1.00 52.91 300 GLY A CA 1
ATOM 2219 C C . GLY A 1 300 ? -9.101 32.960 -0.426 1.00 52.91 300 GLY A C 1
ATOM 2220 O O . GLY A 1 300 ? -8.040 33.136 0.173 1.00 52.91 300 GLY A O 1
ATOM 2221 N N . HIS A 1 301 ? -9.909 31.941 -0.138 1.00 54.59 301 HIS A N 1
ATOM 2222 C CA . HIS A 1 301 ? -9.511 30.843 0.727 1.00 54.59 301 HIS A CA 1
ATOM 2223 C C . HIS A 1 301 ? -8.449 30.009 0.011 1.00 54.59 301 HIS A C 1
ATOM 2225 O O . HIS A 1 301 ? -8.677 29.430 -1.051 1.00 54.59 301 HIS A O 1
ATOM 2231 N N . ALA A 1 302 ? -7.246 29.997 0.587 1.00 60.06 302 ALA A N 1
ATOM 2232 C CA . ALA A 1 302 ? -6.147 29.176 0.114 1.00 60.06 302 ALA A CA 1
ATOM 2233 C C . ALA A 1 302 ? -6.603 27.713 0.048 1.00 60.06 302 ALA A C 1
ATOM 2235 O O . ALA A 1 302 ? -7.058 27.162 1.049 1.00 60.06 302 ALA A O 1
ATOM 2236 N N . ILE A 1 303 ? -6.473 27.091 -1.127 1.00 58.97 303 ILE A N 1
ATOM 2237 C CA . ILE A 1 303 ? -6.732 25.661 -1.314 1.00 58.97 303 ILE A CA 1
ATOM 2238 C C . ILE A 1 303 ? -5.801 24.904 -0.362 1.00 58.97 303 ILE A C 1
ATOM 2240 O O . ILE A 1 303 ? -4.588 24.845 -0.577 1.00 58.97 303 ILE A O 1
ATOM 2244 N N . VAL A 1 304 ? -6.360 24.354 0.716 1.00 67.31 304 VAL A N 1
ATOM 2245 C CA . VAL A 1 304 ? -5.606 23.534 1.663 1.00 67.31 304 VAL A CA 1
ATOM 2246 C C . VAL A 1 304 ? -5.378 22.180 1.003 1.00 67.31 304 VAL A C 1
ATOM 2248 O O . VAL A 1 304 ? -6.281 21.354 0.912 1.00 67.31 304 VAL A O 1
ATOM 2251 N N . HIS A 1 305 ? -4.164 21.956 0.503 1.00 77.12 305 HIS A N 1
ATOM 2252 C CA . HIS A 1 305 ? -3.775 20.660 -0.039 1.00 77.12 305 HIS A CA 1
ATOM 2253 C C . HIS A 1 305 ? -3.620 19.655 1.106 1.00 77.12 305 HIS A C 1
ATOM 2255 O O . HIS A 1 305 ? -2.682 19.750 1.901 1.00 77.12 305 HIS A O 1
ATOM 2261 N N . ILE A 1 306 ? -4.531 18.686 1.184 1.00 85.00 306 ILE A N 1
ATOM 2262 C CA . ILE A 1 306 ? -4.476 17.615 2.180 1.00 85.00 306 ILE A CA 1
ATOM 2263 C C . ILE A 1 306 ? -3.764 16.412 1.552 1.00 85.00 306 ILE A C 1
ATOM 2265 O O . ILE A 1 306 ? -4.275 15.842 0.583 1.00 85.00 306 ILE A O 1
ATOM 2269 N N . PRO A 1 307 ? -2.600 15.992 2.083 1.00 90.12 307 PRO A N 1
ATOM 2270 C CA . PRO A 1 307 ? -1.870 14.870 1.516 1.00 90.12 307 PRO A CA 1
ATOM 2271 C C . PRO A 1 307 ? -2.676 13.566 1.588 1.00 90.12 307 PRO A C 1
ATOM 2273 O O . PRO A 1 307 ? -3.339 13.306 2.604 1.00 90.12 307 PRO A O 1
ATOM 2276 N N . PRO A 1 308 ? -2.597 12.705 0.561 1.00 93.88 308 PRO A N 1
ATOM 2277 C CA . PRO A 1 308 ? -3.294 11.425 0.558 1.00 93.88 308 PRO A CA 1
ATOM 2278 C C . PRO A 1 308 ? -2.785 10.518 1.687 1.00 93.88 308 PRO A C 1
ATOM 2280 O O . PRO A 1 308 ? -1.608 10.566 2.067 1.00 93.88 308 PRO A O 1
ATOM 2283 N N . THR A 1 309 ? -3.675 9.680 2.216 1.00 96.56 309 THR A N 1
ATOM 2284 C CA . THR A 1 309 ? -3.338 8.620 3.170 1.00 96.56 309 THR A CA 1
ATOM 2285 C C . THR A 1 309 ? -3.291 7.278 2.461 1.00 96.56 309 THR A C 1
ATOM 2287 O O . THR A 1 309 ? -4.275 6.837 1.882 1.00 96.56 309 THR A O 1
ATOM 2290 N N . ILE A 1 310 ? -2.144 6.618 2.556 1.00 97.94 310 ILE A N 1
ATOM 2291 C CA . ILE A 1 310 ? -1.865 5.275 2.070 1.00 97.94 310 ILE A CA 1
ATOM 2292 C C . ILE A 1 310 ? -1.861 4.327 3.266 1.00 97.94 310 ILE A C 1
ATOM 2294 O O . ILE A 1 310 ? -1.111 4.513 4.226 1.00 97.94 310 ILE A O 1
ATOM 2298 N N . VAL A 1 311 ? -2.687 3.296 3.207 1.00 98.50 311 VAL A N 1
ATOM 2299 C CA . VAL A 1 311 ? -2.749 2.213 4.182 1.00 98.50 311 VAL A CA 1
ATOM 2300 C C . VAL A 1 311 ? -2.098 0.981 3.571 1.00 98.50 311 VAL A C 1
ATOM 2302 O O . VAL A 1 311 ? -2.445 0.597 2.460 1.00 98.50 311 VAL A O 1
ATOM 2305 N N . ALA A 1 312 ? -1.183 0.347 4.296 1.00 98.38 312 ALA A N 1
ATOM 2306 C CA . ALA A 1 312 ? -0.551 -0.895 3.858 1.00 98.38 312 ALA A CA 1
ATOM 2307 C C . ALA A 1 312 ? -0.247 -1.800 5.059 1.00 98.38 312 ALA A C 1
ATOM 2309 O O . ALA A 1 312 ? -0.023 -1.320 6.181 1.00 98.38 312 ALA A O 1
ATOM 2310 N N . HIS A 1 313 ? -0.249 -3.114 4.843 1.00 97.62 313 HIS A N 1
ATOM 2311 C CA . HIS A 1 313 ? 0.079 -4.085 5.880 1.00 97.62 313 HIS A CA 1
ATOM 2312 C C . HIS A 1 313 ? 1.567 -4.390 5.850 1.00 97.62 313 HIS A C 1
ATOM 2314 O O . HIS A 1 313 ? 2.077 -4.844 4.840 1.00 97.62 313 HIS A O 1
ATOM 2320 N N . ASN A 1 314 ? 2.276 -4.132 6.956 1.00 95.81 314 ASN A N 1
ATOM 2321 C CA . ASN A 1 314 ? 3.737 -4.011 6.929 1.00 95.81 314 ASN A CA 1
ATOM 2322 C C . ASN A 1 314 ? 4.187 -2.882 5.982 1.00 95.81 314 ASN A C 1
ATOM 2324 O O . ASN A 1 314 ? 5.255 -2.957 5.378 1.00 95.81 314 ASN A O 1
ATOM 2328 N N . GLY A 1 315 ? 3.399 -1.803 5.907 1.00 95.50 315 GLY A N 1
ATOM 2329 C CA . GLY A 1 315 ? 3.536 -0.731 4.921 1.00 95.50 315 GLY A CA 1
ATOM 2330 C C . GLY A 1 315 ? 4.893 -0.032 4.892 1.00 95.50 315 GLY A C 1
ATOM 2331 O O . GLY A 1 315 ? 5.244 0.623 3.913 1.00 95.50 315 GLY A O 1
ATOM 2332 N N . GLY A 1 316 ? 5.709 -0.170 5.943 1.00 94.50 316 GLY A N 1
ATOM 2333 C CA . GLY A 1 316 ? 7.118 0.213 5.866 1.00 94.50 316 GLY A CA 1
ATOM 2334 C C . GLY A 1 316 ? 7.902 -0.490 4.762 1.00 94.50 316 GLY A C 1
ATOM 2335 O O . GLY A 1 316 ? 8.811 0.115 4.203 1.00 94.50 316 GLY A O 1
ATOM 2336 N N . PHE A 1 317 ? 7.595 -1.750 4.474 1.00 94.06 317 PHE A N 1
ATOM 2337 C CA . PHE A 1 317 ? 8.182 -2.488 3.365 1.00 94.06 317 PHE A CA 1
ATOM 2338 C C . PHE A 1 317 ? 7.729 -1.908 2.023 1.00 94.06 317 PHE A C 1
ATOM 2340 O O . PHE A 1 317 ? 8.591 -1.458 1.266 1.00 94.06 317 PHE A O 1
ATOM 2347 N N . ASP A 1 318 ? 6.421 -1.803 1.787 1.00 96.12 318 ASP A N 1
ATOM 2348 C CA . ASP A 1 318 ? 5.856 -1.303 0.526 1.00 96.12 318 ASP A CA 1
ATOM 2349 C C . ASP A 1 318 ? 6.321 0.113 0.209 1.00 96.12 318 ASP A C 1
ATOM 2351 O O . ASP A 1 318 ? 6.794 0.398 -0.891 1.00 96.12 318 ASP A O 1
ATOM 2355 N N . ALA A 1 319 ? 6.297 1.002 1.206 1.00 96.50 319 ALA A N 1
ATOM 2356 C CA . ALA A 1 319 ? 6.782 2.363 1.037 1.00 96.50 319 ALA A CA 1
ATOM 2357 C C . ALA A 1 319 ? 8.272 2.399 0.676 1.00 96.50 319 ALA A C 1
ATOM 2359 O O . ALA A 1 319 ? 8.661 3.149 -0.217 1.00 96.50 319 ALA A O 1
ATOM 2360 N N . ARG A 1 320 ? 9.125 1.575 1.305 1.00 95.19 320 ARG A N 1
ATOM 2361 C CA . ARG A 1 320 ? 10.550 1.492 0.929 1.00 95.19 320 ARG A CA 1
ATOM 2362 C C . ARG A 1 320 ? 10.737 0.952 -0.487 1.00 95.19 320 ARG A C 1
ATOM 2364 O O . ARG A 1 320 ? 11.609 1.454 -1.197 1.00 95.19 320 ARG A O 1
ATOM 2371 N N . MET A 1 321 ? 9.949 -0.045 -0.886 1.00 94.19 321 MET A N 1
ATOM 2372 C CA . MET A 1 321 ? 9.990 -0.616 -2.234 1.00 94.19 321 MET A CA 1
ATOM 2373 C C . MET A 1 321 ? 9.617 0.428 -3.281 1.00 94.19 321 MET A C 1
ATOM 2375 O O . MET A 1 321 ? 10.384 0.667 -4.215 1.00 94.19 321 MET A O 1
ATOM 2379 N N . LEU A 1 322 ? 8.504 1.123 -3.062 1.00 95.12 322 LEU A N 1
ATOM 2380 C CA . LEU A 1 322 ? 8.046 2.231 -3.886 1.00 95.12 322 LEU A CA 1
ATOM 2381 C C . LEU A 1 322 ? 9.099 3.337 -3.973 1.00 95.12 322 LEU A C 1
ATOM 2383 O O . LEU A 1 322 ? 9.578 3.640 -5.065 1.00 95.12 322 LEU A O 1
ATOM 2387 N N . ILE A 1 323 ? 9.534 3.890 -2.837 1.00 94.94 323 ILE A N 1
ATOM 2388 C CA . ILE A 1 323 ? 10.587 4.918 -2.771 1.00 94.94 323 ILE A CA 1
ATOM 2389 C C . ILE A 1 323 ? 11.838 4.462 -3.535 1.00 94.94 323 ILE A C 1
ATOM 2391 O O . ILE A 1 323 ? 12.445 5.250 -4.263 1.00 94.94 323 ILE A O 1
ATOM 2395 N N . GLY A 1 324 ? 12.214 3.188 -3.400 1.00 92.19 324 GLY A N 1
ATOM 2396 C CA . GLY A 1 324 ? 13.299 2.570 -4.153 1.00 92.19 324 GLY A CA 1
ATOM 2397 C C . GLY A 1 324 ? 13.081 2.625 -5.666 1.00 92.19 324 GLY A C 1
ATOM 2398 O O . GLY A 1 324 ? 13.995 3.019 -6.389 1.00 92.19 324 GLY A O 1
ATOM 2399 N N . GLU A 1 325 ? 11.889 2.284 -6.157 1.00 91.69 325 GLU A N 1
ATOM 2400 C CA . GLU A 1 325 ? 11.561 2.358 -7.584 1.00 91.69 325 GLU A CA 1
ATOM 2401 C C . GLU A 1 325 ? 11.529 3.798 -8.131 1.00 91.69 325 GLU A C 1
ATOM 2403 O O . GLU A 1 325 ? 12.037 4.025 -9.236 1.00 91.69 325 GLU A O 1
ATOM 2408 N N . TRP A 1 326 ? 11.011 4.773 -7.374 1.00 92.06 326 TRP A N 1
ATOM 2409 C CA . TRP A 1 326 ? 11.088 6.197 -7.745 1.00 92.06 326 TRP A CA 1
ATOM 2410 C C . TRP A 1 326 ? 12.546 6.653 -7.866 1.00 92.06 326 TRP A C 1
ATOM 2412 O O . TRP A 1 326 ? 12.966 7.139 -8.920 1.00 92.06 326 TRP A O 1
ATOM 2422 N N . ARG A 1 327 ? 13.360 6.397 -6.832 1.00 90.12 327 ARG A N 1
ATOM 2423 C CA . ARG A 1 327 ? 14.785 6.770 -6.816 1.00 90.12 327 ARG A CA 1
ATOM 2424 C C . ARG A 1 327 ? 15.583 6.107 -7.934 1.00 90.12 327 ARG A C 1
ATOM 2426 O O . ARG A 1 327 ? 16.383 6.777 -8.577 1.00 90.12 327 ARG A O 1
ATOM 2433 N N . ARG A 1 328 ? 15.347 4.818 -8.206 1.00 86.00 328 ARG A N 1
ATOM 2434 C CA . ARG A 1 328 ? 16.002 4.071 -9.299 1.00 86.00 328 ARG A CA 1
ATOM 2435 C C . ARG A 1 328 ? 15.825 4.722 -10.673 1.00 86.00 328 ARG A C 1
ATOM 2437 O O . ARG A 1 328 ? 16.595 4.423 -11.579 1.00 86.00 328 ARG A O 1
ATOM 2444 N N . ARG A 1 329 ? 14.800 5.560 -10.839 1.00 83.50 329 ARG A N 1
ATOM 2445 C CA . ARG A 1 329 ? 14.455 6.234 -12.097 1.00 83.50 329 ARG A CA 1
ATOM 2446 C C . ARG A 1 329 ? 14.685 7.740 -12.053 1.00 83.50 329 ARG A C 1
ATOM 2448 O O . ARG A 1 329 ? 14.266 8.424 -12.976 1.00 83.50 329 ARG A O 1
ATOM 2455 N N . GLY A 1 330 ? 15.313 8.249 -10.991 1.00 84.94 330 GLY A N 1
ATOM 2456 C CA . GLY A 1 330 ? 15.501 9.687 -10.807 1.00 84.94 330 GLY A CA 1
ATOM 2457 C C . GLY A 1 330 ? 14.182 10.456 -10.691 1.00 84.94 330 GLY A C 1
ATOM 2458 O O . GLY A 1 330 ? 14.137 11.635 -11.022 1.00 84.94 330 GLY A O 1
ATOM 2459 N N . LEU A 1 331 ? 13.101 9.795 -10.263 1.00 83.94 331 LEU A N 1
ATOM 2460 C CA . LEU A 1 331 ? 11.797 10.431 -10.099 1.00 83.94 331 LEU A CA 1
ATOM 2461 C C . LEU A 1 331 ? 11.662 11.020 -8.684 1.00 83.94 331 LEU A C 1
ATOM 2463 O O . LEU A 1 331 ? 12.127 10.394 -7.720 1.00 83.94 331 LEU A O 1
ATOM 2467 N N . PRO A 1 332 ? 10.993 12.178 -8.527 1.00 88.88 332 PRO A N 1
ATOM 2468 C CA . PRO A 1 332 ? 10.732 12.759 -7.217 1.00 88.88 332 PRO A CA 1
ATOM 2469 C C . PRO A 1 332 ? 9.818 11.841 -6.401 1.00 88.88 332 PRO A C 1
ATOM 2471 O O . PRO A 1 332 ? 8.772 11.394 -6.868 1.00 88.88 332 PRO A O 1
ATOM 2474 N N . VAL A 1 333 ? 10.231 11.548 -5.168 1.00 92.25 333 VAL A N 1
ATOM 2475 C CA . VAL A 1 333 ? 9.426 10.773 -4.219 1.00 92.25 333 VAL A CA 1
ATOM 2476 C C . VAL A 1 333 ? 8.315 11.676 -3.677 1.00 92.25 333 VAL A C 1
ATOM 2478 O O . VAL A 1 333 ? 8.630 12.783 -3.235 1.00 92.25 333 VAL A O 1
ATOM 2481 N N . PRO A 1 334 ? 7.054 11.217 -3.636 1.00 93.62 334 PRO A N 1
ATOM 2482 C CA . PRO A 1 334 ? 5.964 11.984 -3.046 1.00 93.62 334 PRO A CA 1
ATOM 2483 C C . PRO A 1 334 ? 6.089 11.998 -1.515 1.00 93.62 334 PRO A C 1
ATOM 2485 O O . PRO A 1 334 ? 5.549 11.153 -0.805 1.00 93.62 334 PRO A O 1
ATOM 2488 N N . ALA A 1 335 ? 6.907 12.914 -0.998 1.00 94.88 335 ALA A N 1
ATOM 2489 C CA . ALA A 1 335 ? 7.362 12.901 0.390 1.00 94.88 335 ALA A CA 1
ATOM 2490 C C . ALA A 1 335 ? 6.253 13.196 1.412 1.00 94.88 335 ALA A C 1
ATOM 2492 O O . ALA A 1 335 ? 6.396 12.822 2.577 1.00 94.88 335 ALA A O 1
ATOM 2493 N N . ASP A 1 336 ? 5.179 13.857 0.991 1.00 94.31 336 ASP A N 1
ATOM 2494 C CA . ASP A 1 336 ? 4.045 14.272 1.815 1.00 94.31 336 ASP A CA 1
ATOM 2495 C C . ASP A 1 336 ? 2.984 13.177 1.987 1.00 94.31 336 ASP A C 1
ATOM 2497 O O . ASP A 1 336 ? 2.165 13.270 2.903 1.00 94.31 336 ASP A O 1
ATOM 2501 N N . TRP A 1 337 ? 3.017 12.116 1.172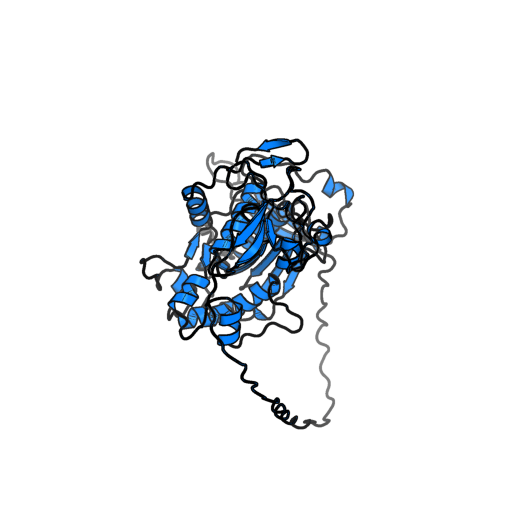 1.00 95.25 337 TRP A N 1
ATOM 2502 C CA . TRP A 1 337 ? 2.085 10.996 1.299 1.00 95.25 337 TRP A CA 1
ATOM 2503 C C . TRP A 1 337 ? 2.162 10.397 2.700 1.00 95.25 337 TRP A C 1
ATOM 2505 O O . TRP A 1 337 ? 3.233 10.009 3.185 1.00 95.25 337 TRP A O 1
ATOM 2515 N N . ARG A 1 338 ? 1.006 10.330 3.359 1.00 96.44 338 ARG A N 1
ATOM 2516 C CA . ARG A 1 338 ? 0.857 9.768 4.699 1.00 96.44 338 ARG A CA 1
ATOM 2517 C C . ARG A 1 338 ? 0.758 8.256 4.578 1.00 96.44 338 ARG A C 1
ATOM 2519 O O . ARG A 1 338 ? 0.012 7.755 3.756 1.00 96.44 338 ARG A O 1
ATOM 2526 N N . LEU A 1 339 ? 1.492 7.529 5.400 1.00 97.56 339 LEU A N 1
ATOM 2527 C CA . LEU A 1 339 ? 1.527 6.077 5.460 1.00 97.56 339 LEU A CA 1
ATOM 2528 C C . LEU A 1 339 ? 1.026 5.621 6.826 1.00 97.56 339 LEU A C 1
ATOM 2530 O O . LEU A 1 339 ? 1.676 5.890 7.842 1.00 97.56 339 LEU A O 1
ATOM 2534 N N . LEU A 1 340 ? -0.071 4.873 6.831 1.00 97.81 340 LEU A N 1
ATOM 2535 C CA . LEU A 1 340 ? -0.532 4.096 7.972 1.00 97.81 340 LEU A CA 1
ATOM 2536 C C . LEU A 1 340 ? -0.111 2.634 7.796 1.00 97.81 340 LEU A C 1
ATOM 2538 O O . LEU A 1 340 ? -0.583 1.941 6.898 1.00 97.81 340 LEU A O 1
ATOM 2542 N N . ASP A 1 341 ? 0.765 2.165 8.682 1.00 96.88 341 ASP A N 1
ATOM 2543 C CA . ASP A 1 341 ? 1.196 0.767 8.712 1.00 96.88 341 ASP A CA 1
ATOM 2544 C C . ASP A 1 341 ? 0.285 -0.038 9.649 1.00 96.88 341 ASP A C 1
ATOM 2546 O O . ASP A 1 341 ? 0.277 0.181 10.867 1.00 96.88 341 ASP A O 1
ATOM 2550 N N . THR A 1 342 ? -0.490 -0.970 9.095 1.00 97.94 342 THR A N 1
ATOM 2551 C CA . THR A 1 342 ? -1.478 -1.730 9.877 1.00 97.94 342 THR A CA 1
ATOM 2552 C C . THR A 1 342 ? -0.864 -2.870 10.683 1.00 97.94 342 THR A C 1
ATOM 2554 O O . THR A 1 342 ? -1.491 -3.348 11.625 1.00 97.94 342 THR A O 1
ATOM 2557 N N . LEU A 1 343 ? 0.369 -3.297 10.387 1.00 97.38 343 LEU A N 1
ATOM 2558 C CA . LEU A 1 343 ? 1.031 -4.366 11.139 1.00 97.38 343 LEU A CA 1
ATOM 2559 C C . LEU A 1 343 ? 1.322 -3.977 12.603 1.00 97.38 343 LEU A C 1
ATOM 2561 O O . LEU A 1 343 ? 0.942 -4.737 13.498 1.00 97.38 343 LEU A O 1
ATOM 2565 N N . PRO A 1 344 ? 1.992 -2.845 12.907 1.00 96.50 344 PRO A N 1
ATOM 2566 C CA . PRO A 1 344 ? 2.179 -2.421 14.291 1.00 96.50 344 PRO A CA 1
ATOM 2567 C C . PRO A 1 344 ? 0.847 -2.109 14.982 1.00 96.50 344 PRO A C 1
ATOM 2569 O O . PRO A 1 344 ? 0.737 -2.358 16.178 1.00 96.50 344 PRO A O 1
ATOM 2572 N N . LEU A 1 345 ? -0.158 -1.621 14.245 1.00 95.75 345 LEU A N 1
ATOM 2573 C CA . LEU A 1 345 ? -1.502 -1.389 14.776 1.00 95.75 345 LEU A CA 1
ATOM 2574 C C . LEU A 1 345 ? -2.154 -2.709 15.219 1.00 95.75 345 LEU A C 1
ATOM 2576 O O . LEU A 1 345 ? -2.572 -2.841 16.366 1.00 95.75 345 LEU A O 1
ATOM 2580 N N . ALA A 1 346 ? -2.154 -3.723 14.350 1.00 97.75 346 ALA A N 1
ATOM 2581 C CA . ALA A 1 346 ? -2.695 -5.041 14.660 1.00 97.75 346 ALA A CA 1
ATOM 2582 C C . ALA A 1 346 ? -1.979 -5.686 15.856 1.00 97.75 346 ALA A C 1
ATOM 2584 O O . ALA A 1 346 ? -2.635 -6.198 16.756 1.00 97.75 346 ALA A O 1
ATOM 2585 N N . LYS A 1 347 ? -0.642 -5.595 15.913 1.00 97.25 347 LYS A N 1
ATOM 2586 C CA . LYS A 1 347 ? 0.162 -6.090 17.046 1.00 97.25 347 LYS A CA 1
ATOM 2587 C C . LYS A 1 347 ? -0.213 -5.462 18.386 1.00 97.25 347 LYS A C 1
ATOM 2589 O O . LYS A 1 347 ? -0.044 -6.105 19.416 1.00 97.25 347 LYS A O 1
ATOM 2594 N N . ALA A 1 348 ? -0.626 -4.199 18.376 1.00 96.31 348 ALA A N 1
ATOM 2595 C CA . ALA A 1 348 ? -0.940 -3.467 19.593 1.00 96.31 348 ALA A CA 1
ATOM 2596 C C . ALA A 1 348 ? -2.354 -3.763 20.108 1.00 96.31 348 ALA A C 1
ATOM 2598 O O . ALA A 1 348 ? -2.551 -3.777 21.320 1.00 96.31 348 ALA A O 1
ATOM 2599 N N . PHE A 1 349 ? -3.310 -4.000 19.205 1.00 96.69 349 PHE A N 1
ATOM 2600 C CA . PHE A 1 349 ? -4.734 -3.943 19.551 1.00 96.69 349 PHE A CA 1
ATOM 2601 C C . PHE A 1 349 ? -5.529 -5.215 19.258 1.00 96.69 349 PHE A C 1
ATOM 2603 O O . PHE A 1 349 ? -6.623 -5.387 19.787 1.00 96.69 349 PHE A O 1
ATOM 2610 N N . VAL A 1 350 ? -5.004 -6.133 18.448 1.00 97.00 350 VAL A N 1
ATOM 2611 C CA . VAL A 1 350 ? -5.698 -7.390 18.151 1.00 97.00 350 VAL A CA 1
ATOM 2612 C C . VAL A 1 350 ? -5.243 -8.462 19.139 1.00 97.00 350 VAL A C 1
ATOM 2614 O O . VAL A 1 350 ? -4.130 -8.978 19.047 1.00 97.00 350 VAL A O 1
ATOM 2617 N N . ALA A 1 351 ? -6.118 -8.812 20.081 1.00 94.88 351 ALA A N 1
ATOM 2618 C CA . ALA A 1 351 ? -5.894 -9.915 21.015 1.00 94.88 351 ALA A CA 1
ATOM 2619 C C . ALA A 1 351 ? -6.007 -11.287 20.323 1.00 94.88 351 ALA A C 1
ATOM 2621 O O . ALA A 1 351 ? -6.585 -11.401 19.240 1.00 94.88 351 ALA A O 1
ATOM 2622 N N . ASP A 1 352 ? -5.483 -12.336 20.959 1.00 92.94 352 ASP A N 1
ATOM 2623 C CA . ASP A 1 352 ? -5.674 -13.743 20.572 1.00 92.94 352 ASP A CA 1
ATOM 2624 C C . ASP A 1 352 ? -5.366 -14.032 19.095 1.00 92.94 352 ASP A C 1
ATOM 2626 O O . ASP A 1 352 ? -6.205 -14.531 18.339 1.00 92.94 352 ASP A O 1
ATOM 2630 N N . CYS A 1 353 ? -4.166 -13.649 18.660 1.00 92.75 353 CYS A N 1
ATOM 2631 C CA . CYS A 1 353 ? -3.672 -13.884 17.308 1.00 92.75 353 CYS A CA 1
ATOM 2632 C C . CYS A 1 353 ? -2.332 -14.623 17.380 1.00 92.75 353 CYS A C 1
ATOM 2634 O O . CYS A 1 353 ? -1.384 -14.141 17.999 1.00 92.75 353 CYS A O 1
ATOM 2636 N N . THR A 1 354 ? -2.221 -15.782 16.725 1.00 92.56 354 THR A N 1
ATOM 2637 C CA . THR A 1 354 ? -0.978 -16.584 16.717 1.00 92.56 354 THR A CA 1
ATOM 2638 C C . THR A 1 354 ? 0.181 -15.856 16.040 1.00 92.56 354 THR A C 1
ATOM 2640 O O . THR A 1 354 ? 1.349 -16.077 16.346 1.00 92.56 354 THR A O 1
ATOM 2643 N N . ASN A 1 355 ? -0.143 -15.006 15.070 1.00 96.31 355 ASN A N 1
ATOM 2644 C CA . ASN A 1 355 ? 0.746 -14.031 14.468 1.00 96.31 355 ASN A CA 1
ATOM 2645 C C . ASN A 1 355 ? -0.119 -12.921 13.845 1.00 96.31 355 ASN A C 1
ATOM 2647 O O . ASN A 1 355 ? -1.342 -13.012 13.829 1.00 96.31 355 ASN A O 1
ATOM 2651 N N . PHE A 1 356 ? 0.523 -11.882 13.320 1.00 97.12 356 PHE A N 1
ATOM 2652 C CA . PHE A 1 356 ? -0.160 -10.705 12.780 1.00 97.12 356 PHE A CA 1
ATOM 2653 C C . PHE A 1 356 ? 0.007 -10.571 11.270 1.00 97.12 356 PHE A C 1
ATOM 2655 O O . PHE A 1 356 ? -0.037 -9.459 10.764 1.00 97.12 356 PHE A O 1
ATOM 2662 N N . LYS A 1 357 ? 0.249 -11.676 10.556 1.00 96.00 357 LYS A N 1
ATOM 2663 C CA . LYS A 1 357 ? 0.221 -11.674 9.091 1.00 96.00 357 LYS A CA 1
ATOM 2664 C C . LYS A 1 357 ? -1.208 -11.435 8.616 1.00 96.00 357 LYS A C 1
ATOM 2666 O O . LYS A 1 357 ? -2.156 -11.916 9.242 1.00 96.00 357 LYS A O 1
ATOM 2671 N N . GLN A 1 358 ? -1.346 -10.796 7.461 1.00 95.12 358 GLN A N 1
ATOM 2672 C CA . GLN A 1 358 ? -2.635 -10.518 6.835 1.00 95.12 358 GLN A CA 1
ATOM 2673 C C . GLN A 1 358 ? -3.548 -11.750 6.748 1.00 95.12 358 GLN A C 1
ATOM 2675 O O . GLN A 1 358 ? -4.682 -11.688 7.210 1.00 95.12 358 GLN A O 1
ATOM 2680 N N . GLY A 1 359 ? -3.050 -12.898 6.273 1.00 94.06 359 GLY A N 1
ATOM 2681 C CA . GLY A 1 359 ? -3.849 -14.132 6.196 1.00 94.06 359 GLY A CA 1
ATOM 2682 C C . GLY A 1 359 ? -4.370 -14.637 7.553 1.00 94.06 359 GLY A C 1
ATOM 2683 O O . GLY A 1 359 ? -5.481 -15.169 7.642 1.00 94.06 359 GLY A O 1
ATOM 2684 N N . THR A 1 360 ? -3.618 -14.425 8.639 1.00 95.88 360 THR A N 1
ATOM 2685 C CA . THR A 1 360 ? -4.061 -14.771 10.000 1.00 95.88 360 THR A CA 1
ATOM 2686 C C . THR A 1 360 ? -5.132 -13.802 10.497 1.00 95.88 360 THR A C 1
ATOM 2688 O O . THR A 1 360 ? -6.150 -14.251 11.019 1.00 95.88 360 THR A O 1
ATOM 2691 N N . LEU A 1 361 ? -4.960 -12.496 10.268 1.00 97.44 361 LEU A N 1
ATOM 2692 C CA . LEU A 1 361 ? -5.973 -11.486 10.599 1.00 97.44 361 LEU A CA 1
ATOM 2693 C C . LEU A 1 361 ? -7.269 -11.718 9.815 1.00 97.44 361 LEU A C 1
ATOM 2695 O O . LEU A 1 361 ? -8.348 -11.738 10.402 1.00 97.44 361 LEU A O 1
ATOM 2699 N N . ARG A 1 362 ? -7.154 -11.987 8.512 1.00 95.69 362 ARG A N 1
ATOM 2700 C CA . ARG A 1 362 ? -8.265 -12.354 7.632 1.00 95.69 362 ARG A CA 1
ATOM 2701 C C . ARG A 1 362 ? -9.076 -13.510 8.218 1.00 95.69 362 ARG A C 1
ATOM 2703 O O . ARG A 1 362 ? -10.288 -13.399 8.375 1.00 95.69 362 ARG A O 1
ATOM 2710 N N . SER A 1 363 ? -8.391 -14.593 8.585 1.00 95.25 363 SER A N 1
ATOM 2711 C CA . SER A 1 363 ? -9.026 -15.785 9.157 1.00 95.25 363 SER A CA 1
ATOM 2712 C C . SER A 1 363 ? -9.698 -15.487 10.501 1.00 95.25 363 SER A C 1
ATOM 2714 O O . SER A 1 363 ? -10.815 -15.940 10.732 1.00 95.25 363 SER A O 1
ATOM 2716 N N . LYS A 1 364 ? -9.060 -14.682 11.365 1.00 96.25 364 LYS A N 1
ATOM 2717 C CA . LYS A 1 364 ? -9.614 -14.279 12.667 1.00 96.25 364 LYS A CA 1
ATOM 2718 C C . LYS A 1 364 ? -10.921 -13.497 12.532 1.00 96.25 364 LYS A C 1
ATOM 2720 O O . LYS A 1 364 ? -11.850 -13.748 13.290 1.00 96.25 364 LYS A O 1
ATOM 2725 N N . PHE A 1 365 ? -10.985 -12.556 11.594 1.00 96.88 365 PHE A N 1
ATOM 2726 C CA . PHE A 1 365 ? -12.155 -11.693 11.407 1.00 96.88 365 PHE A CA 1
ATOM 2727 C C . PHE A 1 365 ? -13.177 -12.254 10.410 1.00 96.88 365 PHE A C 1
ATOM 2729 O O . PHE A 1 365 ? -14.153 -11.585 10.092 1.00 96.88 365 PHE A O 1
ATOM 2736 N N . GLY A 1 366 ? -12.974 -13.478 9.910 1.00 95.56 366 GLY A N 1
ATOM 2737 C CA . GLY A 1 366 ? -13.903 -14.113 8.974 1.00 95.56 366 GLY A CA 1
ATOM 2738 C C . GLY A 1 366 ? -13.983 -13.426 7.607 1.00 95.56 366 GLY A C 1
ATOM 2739 O O . GLY A 1 366 ? -14.941 -13.655 6.871 1.00 95.56 366 GLY A O 1
ATOM 2740 N N . VAL A 1 367 ? -12.986 -12.611 7.252 1.00 94.44 367 VAL A N 1
ATOM 2741 C CA . VAL A 1 367 ? -12.883 -11.987 5.928 1.00 94.44 367 VAL A CA 1
ATOM 2742 C C . VAL A 1 367 ? -12.581 -13.085 4.908 1.00 94.44 367 VAL A C 1
ATOM 2744 O O . VAL A 1 367 ? -11.725 -13.940 5.137 1.00 94.44 367 VAL A O 1
ATOM 2747 N N . ARG A 1 368 ? -13.286 -13.109 3.778 1.00 86.75 368 ARG A N 1
ATOM 2748 C CA . ARG A 1 368 ? -13.067 -14.112 2.728 1.00 86.75 368 ARG A CA 1
ATOM 2749 C C . ARG A 1 368 ? -12.667 -13.417 1.432 1.00 86.75 368 ARG A C 1
ATOM 2751 O O . ARG A 1 368 ? -13.317 -12.437 1.076 1.00 86.75 368 ARG A O 1
ATOM 2758 N N . PRO A 1 369 ? -11.627 -13.906 0.736 1.00 81.88 369 PRO A N 1
ATOM 2759 C CA . PRO A 1 369 ? -11.364 -13.452 -0.618 1.00 81.88 369 PRO A CA 1
ATOM 2760 C C . PRO A 1 369 ? -12.534 -13.864 -1.525 1.00 81.88 369 PRO A C 1
ATOM 2762 O O . PRO A 1 369 ? -13.254 -14.832 -1.238 1.00 81.88 369 PRO A O 1
ATOM 2765 N N . GLY A 1 370 ? -12.746 -13.109 -2.596 1.00 79.00 370 GLY A N 1
ATOM 2766 C CA . GLY A 1 370 ? -13.745 -13.413 -3.609 1.00 79.00 370 GLY A CA 1
ATOM 2767 C C . GLY A 1 370 ? -13.472 -14.748 -4.322 1.00 79.00 370 GLY A C 1
ATOM 2768 O O . GLY A 1 370 ? -12.365 -15.290 -4.260 1.00 79.00 370 GLY A O 1
ATOM 2769 N N . PRO A 1 371 ? -14.468 -15.319 -5.021 1.00 75.38 371 PRO A N 1
ATOM 2770 C CA . PRO A 1 371 ? -14.266 -16.530 -5.810 1.00 75.38 371 PRO A CA 1
ATOM 2771 C C . PRO A 1 371 ? -13.142 -16.346 -6.844 1.00 75.38 371 PRO A C 1
ATOM 2773 O O . PRO A 1 371 ? -13.203 -15.438 -7.667 1.00 75.38 371 PRO A O 1
ATOM 2776 N N . GLY A 1 372 ? -12.134 -17.223 -6.818 1.00 72.00 372 GLY A N 1
ATOM 2777 C CA . GLY A 1 372 ? -11.005 -17.193 -7.760 1.00 72.00 372 GLY A CA 1
ATOM 2778 C C . GLY A 1 372 ? -9.864 -16.237 -7.392 1.00 72.00 372 GLY A C 1
ATOM 2779 O O . GLY A 1 372 ? -8.881 -16.175 -8.126 1.00 72.00 372 GLY A O 1
ATOM 2780 N N . GLU A 1 373 ? -9.960 -15.527 -6.268 1.00 77.94 373 GLU A N 1
ATOM 2781 C CA . GLU A 1 373 ? -8.873 -14.703 -5.737 1.00 77.94 373 GLU A CA 1
ATOM 2782 C C . GLU A 1 373 ? -7.833 -15.564 -4.999 1.00 77.94 373 GLU A C 1
ATOM 2784 O O . GLU A 1 373 ? -8.176 -16.515 -4.288 1.00 77.94 373 GLU A O 1
ATOM 2789 N N . ALA A 1 374 ? -6.552 -15.240 -5.181 1.00 74.00 374 ALA A N 1
ATOM 2790 C CA . ALA A 1 374 ? -5.427 -15.991 -4.630 1.00 74.00 374 ALA A CA 1
ATOM 2791 C C . ALA A 1 374 ? -4.679 -15.164 -3.576 1.00 74.00 374 ALA A C 1
ATOM 2793 O O . ALA A 1 374 ? -4.568 -13.950 -3.689 1.00 74.00 374 ALA A O 1
ATOM 2794 N N . GLU A 1 375 ? -4.141 -15.830 -2.554 1.00 71.38 375 GLU A N 1
ATOM 2795 C CA . GLU A 1 375 ? -3.162 -15.203 -1.657 1.00 71.38 375 GLU A CA 1
ATOM 2796 C C . GLU A 1 375 ? -1.857 -14.934 -2.420 1.00 71.38 375 GLU A C 1
ATOM 2798 O O . GLU A 1 375 ? -1.502 -15.731 -3.295 1.00 71.38 375 GLU A O 1
ATOM 2803 N N . HIS A 1 376 ? -1.134 -13.865 -2.061 1.00 80.12 376 HIS A N 1
ATOM 2804 C CA . HIS A 1 376 ? 0.059 -13.387 -2.782 1.00 80.12 376 HIS A CA 1
ATOM 2805 C C . HIS A 1 376 ? -0.246 -12.806 -4.173 1.00 80.12 376 HIS A C 1
ATOM 2807 O O . HIS A 1 376 ? 0.538 -12.936 -5.119 1.00 80.12 376 HIS A O 1
ATOM 2813 N N . ASP A 1 377 ? -1.424 -12.200 -4.300 1.00 89.56 377 ASP A N 1
ATOM 2814 C CA . ASP A 1 377 ? -1.810 -11.350 -5.418 1.00 89.56 377 ASP A CA 1
ATOM 2815 C C . ASP A 1 377 ? -2.100 -9.961 -4.855 1.00 89.56 377 ASP A C 1
ATOM 2817 O O . ASP A 1 377 ? -3.023 -9.799 -4.052 1.00 89.56 377 ASP A O 1
ATOM 2821 N N . ALA A 1 378 ? -1.352 -8.951 -5.309 1.00 94.06 378 ALA A N 1
ATOM 2822 C CA . ALA A 1 378 ? -1.444 -7.603 -4.743 1.00 94.06 378 ALA A CA 1
ATOM 2823 C C . ALA A 1 378 ? -2.888 -7.059 -4.772 1.00 94.06 378 ALA A C 1
ATOM 2825 O O . ALA A 1 378 ? -3.325 -6.363 -3.857 1.00 94.06 378 ALA A O 1
ATOM 2826 N N . GLY A 1 379 ? -3.662 -7.378 -5.820 1.00 94.56 379 GLY A N 1
ATOM 2827 C CA . GLY A 1 379 ? -5.055 -6.939 -5.951 1.00 94.56 379 GLY A CA 1
ATOM 2828 C C . GLY A 1 379 ? -5.974 -7.558 -4.897 1.00 94.56 379 GLY A C 1
ATOM 2829 O O . GLY A 1 379 ? -6.787 -6.855 -4.284 1.00 94.56 379 GLY A O 1
ATOM 2830 N N . THR A 1 380 ? -5.823 -8.861 -4.674 1.00 93.88 380 THR A N 1
ATOM 2831 C CA . THR A 1 380 ? -6.517 -9.606 -3.617 1.00 93.88 380 THR A CA 1
ATOM 2832 C C . THR A 1 380 ? -6.106 -9.089 -2.243 1.00 93.88 380 THR A C 1
ATOM 2834 O O . THR A 1 380 ? -6.966 -8.800 -1.407 1.00 93.88 380 THR A O 1
ATOM 2837 N N . ASP A 1 381 ? -4.810 -8.889 -2.017 1.00 95.81 381 ASP A N 1
ATOM 2838 C CA . ASP A 1 381 ? -4.288 -8.472 -0.721 1.00 95.81 381 ASP A CA 1
ATOM 2839 C C . ASP A 1 381 ? -4.697 -7.040 -0.350 1.00 95.81 381 ASP A C 1
ATOM 2841 O O . ASP A 1 381 ? -5.107 -6.797 0.789 1.00 95.81 381 ASP A O 1
ATOM 2845 N N . VAL A 1 382 ? -4.735 -6.110 -1.306 1.00 97.44 382 VAL A N 1
ATOM 2846 C CA . VAL A 1 382 ? -5.333 -4.781 -1.091 1.00 97.44 382 VAL A CA 1
ATOM 2847 C C . VAL A 1 382 ? -6.812 -4.882 -0.720 1.00 97.44 382 VAL A C 1
ATOM 2849 O O . VAL A 1 382 ? -7.275 -4.184 0.185 1.00 97.44 382 VAL A O 1
ATOM 2852 N N . THR A 1 383 ? -7.561 -5.748 -1.399 1.00 96.44 383 THR A N 1
ATOM 2853 C CA . THR A 1 383 ? -9.003 -5.908 -1.172 1.00 96.44 383 THR A CA 1
ATOM 2854 C C . THR A 1 383 ? -9.287 -6.495 0.212 1.00 96.44 383 THR A C 1
ATOM 2856 O O . THR A 1 383 ? -10.142 -5.988 0.942 1.00 96.44 383 THR A O 1
ATOM 2859 N N . VAL A 1 384 ? -8.528 -7.514 0.617 1.00 96.44 384 VAL A N 1
ATOM 2860 C CA . VAL A 1 384 ? -8.600 -8.111 1.957 1.00 96.44 384 VAL A CA 1
ATOM 2861 C C . VAL A 1 384 ? -8.208 -7.097 3.028 1.00 96.44 384 VAL A C 1
ATOM 2863 O O . VAL A 1 384 ? -8.913 -6.962 4.029 1.00 96.44 384 VAL A O 1
ATOM 2866 N N . LEU A 1 385 ? -7.116 -6.354 2.829 1.00 97.88 385 LEU A N 1
ATOM 2867 C CA . LEU A 1 385 ? -6.681 -5.338 3.784 1.00 97.88 385 LEU A CA 1
ATOM 2868 C C . LEU A 1 385 ? -7.728 -4.232 3.958 1.00 97.88 385 LEU A C 1
ATOM 2870 O O . LEU A 1 385 ? -7.971 -3.788 5.081 1.00 97.88 385 LEU A O 1
ATOM 2874 N N . ALA A 1 386 ? -8.384 -3.822 2.873 1.00 97.44 386 ALA A N 1
ATOM 2875 C CA . ALA A 1 386 ? -9.459 -2.842 2.927 1.00 97.44 386 ALA A CA 1
ATOM 2876 C C . ALA A 1 386 ? -10.634 -3.330 3.789 1.00 97.44 386 ALA A C 1
ATOM 2878 O O . ALA A 1 386 ? -11.103 -2.598 4.657 1.00 97.44 386 ALA A O 1
ATOM 2879 N N . GLN A 1 387 ? -11.044 -4.591 3.634 1.00 97.25 387 GLN A N 1
ATOM 2880 C CA . GLN A 1 387 ? -12.084 -5.199 4.475 1.00 97.25 387 GLN A CA 1
ATOM 2881 C C . GLN A 1 387 ? -11.642 -5.388 5.936 1.00 97.25 387 GLN A C 1
ATOM 2883 O O . GLN A 1 387 ? -12.476 -5.384 6.839 1.00 97.25 387 GLN A O 1
ATOM 2888 N N . LEU A 1 388 ? -10.339 -5.536 6.193 1.00 97.94 388 LEU A N 1
ATOM 2889 C CA . LEU A 1 388 ? -9.790 -5.626 7.549 1.00 97.94 388 LEU A CA 1
ATOM 2890 C C . LEU A 1 388 ? -9.758 -4.278 8.283 1.00 97.94 388 LEU A C 1
ATOM 2892 O O . LEU A 1 388 ? -9.760 -4.264 9.515 1.00 97.94 388 LEU A O 1
ATOM 2896 N N . LEU A 1 389 ? -9.725 -3.151 7.564 1.00 97.81 389 LEU A N 1
ATOM 2897 C CA . LEU A 1 389 ? -9.566 -1.824 8.166 1.00 97.81 389 LEU A CA 1
ATOM 2898 C C . LEU A 1 389 ? -10.607 -1.493 9.248 1.00 97.81 389 LEU A C 1
ATOM 2900 O O . LEU A 1 389 ? -10.177 -1.084 10.329 1.00 97.81 389 LEU A O 1
ATOM 2904 N N . PRO A 1 390 ? -11.926 -1.689 9.038 1.00 98.00 390 PRO A N 1
ATOM 2905 C CA . PRO A 1 390 ? -12.928 -1.428 10.073 1.00 98.00 390 PRO A CA 1
ATOM 2906 C C . PRO A 1 390 ? -12.669 -2.203 11.370 1.00 98.00 390 PRO A C 1
ATOM 2908 O O . PRO A 1 390 ? -12.732 -1.627 12.454 1.00 98.00 390 PRO A O 1
ATOM 2911 N N . PHE A 1 391 ? -12.278 -3.478 11.274 1.00 98.06 391 PHE A N 1
ATOM 2912 C CA . PHE A 1 391 ? -11.960 -4.301 12.445 1.00 98.06 391 PHE A CA 1
ATOM 2913 C C . PHE A 1 391 ? -10.732 -3.786 13.196 1.00 98.06 391 PHE A C 1
ATOM 2915 O O . PHE A 1 391 ? -10.709 -3.792 14.425 1.00 98.06 391 PHE A O 1
ATOM 2922 N N . LEU A 1 392 ? -9.711 -3.315 12.475 1.00 97.81 392 LEU A N 1
ATOM 2923 C CA . LEU A 1 392 ? -8.516 -2.734 13.089 1.00 97.81 392 LEU A CA 1
ATOM 2924 C C . LEU A 1 392 ? -8.812 -1.389 13.763 1.00 97.81 392 LEU A C 1
ATOM 2926 O O . LEU A 1 392 ? -8.296 -1.124 14.850 1.00 97.81 392 LEU A O 1
ATOM 2930 N N . VAL A 1 393 ? -9.661 -0.561 13.147 1.00 97.75 393 VAL A N 1
ATOM 2931 C CA . VAL A 1 393 ? -10.138 0.693 13.746 1.00 97.75 393 VAL A CA 1
ATOM 2932 C C . VAL A 1 393 ? -10.917 0.397 15.025 1.00 97.75 393 VAL A C 1
ATOM 2934 O O . VAL A 1 393 ? -10.599 0.966 16.070 1.00 97.75 393 VAL A O 1
ATOM 2937 N N . GLN A 1 394 ? -11.859 -0.545 14.978 1.00 97.25 394 GLN A N 1
ATOM 2938 C CA . GLN A 1 394 ? -12.635 -0.963 16.143 1.00 97.25 394 GLN A CA 1
ATOM 2939 C C . GLN A 1 394 ? -11.737 -1.513 17.260 1.00 97.25 394 GLN A C 1
ATOM 2941 O O . GLN A 1 394 ? -11.849 -1.075 18.403 1.00 97.25 394 GLN A O 1
ATOM 2946 N N . ALA A 1 395 ? -10.811 -2.421 16.934 1.00 96.62 395 ALA A N 1
ATOM 2947 C CA . ALA A 1 395 ? -9.897 -3.021 17.906 1.00 96.62 395 ALA A CA 1
ATOM 2948 C C . ALA A 1 395 ? -9.014 -1.976 18.607 1.00 96.62 395 ALA A C 1
ATOM 2950 O O . ALA A 1 395 ? -8.706 -2.123 19.786 1.00 96.62 395 ALA A O 1
ATOM 2951 N N . SER A 1 396 ? -8.631 -0.903 17.906 1.00 96.00 396 SER A N 1
ATOM 2952 C CA . SER A 1 396 ? -7.824 0.175 18.490 1.00 96.00 396 SER A CA 1
ATOM 2953 C C . SER A 1 396 ? -8.552 1.016 19.544 1.00 96.00 396 SER A C 1
ATOM 2955 O O . SER A 1 396 ? -7.904 1.774 20.263 1.00 96.00 396 SER A O 1
ATOM 2957 N N . GLY A 1 397 ? -9.887 0.942 19.610 1.00 95.56 397 GLY A N 1
ATOM 2958 C CA . GLY A 1 397 ? -10.706 1.793 20.477 1.00 95.56 397 GLY A CA 1
ATOM 2959 C C . GLY A 1 397 ? -10.757 3.269 20.059 1.00 95.56 397 GLY A C 1
ATOM 2960 O O . GLY A 1 397 ? -11.400 4.064 20.735 1.00 95.56 397 GLY A O 1
ATOM 2961 N N . ALA A 1 398 ? -10.124 3.654 18.943 1.00 93.12 398 ALA A N 1
ATOM 2962 C CA . ALA A 1 398 ? -10.072 5.042 18.476 1.00 93.12 398 ALA A CA 1
ATOM 2963 C C . ALA A 1 398 ? -11.422 5.588 17.981 1.00 93.12 398 ALA A C 1
ATOM 2965 O O . ALA A 1 398 ? -11.559 6.792 17.776 1.00 93.12 398 ALA A O 1
ATOM 2966 N N . GLY A 1 399 ? -12.380 4.706 17.683 1.00 93.56 399 GLY A N 1
ATOM 2967 C CA . GLY A 1 399 ? -13.678 5.039 17.088 1.00 93.56 399 GLY A CA 1
ATOM 2968 C C . GLY A 1 399 ? -13.630 5.357 15.589 1.00 93.56 399 GLY A C 1
ATOM 2969 O O . GLY A 1 399 ? -14.582 5.053 14.881 1.00 93.56 399 GLY A O 1
ATOM 2970 N N . SER A 1 400 ? -12.529 5.918 15.077 1.00 95.94 400 SER A N 1
ATOM 2971 C CA . SER A 1 400 ? -12.377 6.241 13.654 1.00 95.94 400 SER A CA 1
ATOM 2972 C C . SER A 1 400 ? -10.918 6.226 13.182 1.00 95.94 400 SER A C 1
ATOM 2974 O O . SER A 1 400 ? -9.980 6.364 13.974 1.00 95.94 400 SER A O 1
ATOM 2976 N N . LEU A 1 401 ? -10.713 6.099 11.870 1.00 95.62 401 LEU A N 1
ATOM 2977 C CA . LEU A 1 401 ? -9.393 6.178 11.248 1.00 95.62 401 LEU A CA 1
ATOM 2978 C C . LEU A 1 401 ? -8.753 7.573 11.387 1.00 95.62 401 LEU A C 1
ATOM 2980 O O . LEU A 1 401 ? -7.570 7.630 11.734 1.00 95.62 401 LEU A O 1
ATOM 2984 N N . PRO A 1 402 ? -9.478 8.699 11.204 1.00 95.25 402 PRO A N 1
ATOM 2985 C CA . PRO A 1 402 ? -8.929 10.023 11.488 1.00 95.25 402 PRO A CA 1
ATOM 2986 C C . PRO A 1 402 ? -8.412 10.184 12.923 1.00 95.25 402 PRO A C 1
ATOM 2988 O O . PRO A 1 402 ? -7.365 10.800 13.106 1.00 95.25 402 PRO A O 1
ATOM 2991 N N . CYS A 1 403 ? -9.057 9.580 13.930 1.00 94.75 403 CYS A N 1
ATOM 2992 C CA . CYS A 1 403 ? -8.556 9.604 15.310 1.00 94.75 403 CYS A CA 1
ATOM 2993 C C . CYS A 1 403 ? -7.203 8.882 15.452 1.00 94.75 403 CYS A C 1
ATOM 2995 O O . CYS A 1 403 ? -6.300 9.387 16.122 1.00 94.75 403 CYS A O 1
ATOM 2997 N N . ILE A 1 404 ? -7.011 7.744 14.775 1.00 94.75 404 ILE A N 1
ATOM 2998 C CA . ILE A 1 404 ? -5.709 7.049 14.742 1.00 94.75 404 ILE A CA 1
ATOM 2999 C C . ILE A 1 404 ? -4.644 7.939 14.088 1.00 94.75 404 ILE A C 1
ATOM 3001 O O . ILE A 1 404 ? -3.538 8.078 14.614 1.00 94.75 404 ILE A O 1
ATOM 3005 N N . LEU A 1 405 ? -4.969 8.562 12.950 1.00 92.69 405 LEU A N 1
ATOM 3006 C CA . LEU A 1 405 ? -4.042 9.443 12.231 1.00 92.69 405 LEU A CA 1
ATOM 3007 C C . LEU A 1 405 ? -3.718 10.725 13.010 1.00 92.69 405 LEU A C 1
ATOM 3009 O O . LEU A 1 405 ? -2.593 11.212 12.925 1.00 92.69 405 LEU A O 1
ATOM 3013 N N . GLY A 1 406 ? -4.681 11.243 13.775 1.00 91.12 406 GLY A N 1
ATOM 3014 C CA . GLY A 1 406 ? -4.533 12.404 14.652 1.00 91.12 406 GLY A CA 1
ATOM 3015 C C . GLY A 1 406 ? -3.773 12.119 15.949 1.00 91.12 406 GLY A C 1
ATOM 3016 O O . GLY A 1 406 ? -3.585 13.029 16.747 1.00 91.12 406 GLY A O 1
ATOM 3017 N N . GLY A 1 407 ? -3.331 10.876 16.176 1.00 90.81 407 GLY A N 1
ATOM 3018 C CA . GLY A 1 407 ? -2.542 10.517 17.355 1.00 90.81 407 GLY A CA 1
ATOM 3019 C C . GLY A 1 407 ? -3.361 10.328 18.633 1.00 90.81 407 GLY A C 1
ATOM 3020 O O . GLY A 1 407 ? -2.784 10.294 19.713 1.00 90.81 407 GLY A O 1
ATOM 3021 N N . HIS A 1 408 ? -4.682 10.144 18.534 1.00 91.25 408 HIS A N 1
ATOM 3022 C CA . HIS A 1 408 ? -5.503 9.757 19.692 1.00 91.25 408 HIS A CA 1
ATOM 3023 C C . HIS A 1 408 ? -5.138 8.363 20.214 1.00 91.25 408 HIS A C 1
ATOM 3025 O O . HIS A 1 408 ? -5.395 8.035 21.368 1.00 91.25 408 HIS A O 1
ATOM 3031 N N . VAL A 1 409 ? -4.520 7.550 19.356 1.00 91.50 409 VAL A N 1
ATOM 3032 C CA . VAL A 1 409 ? -3.937 6.265 19.716 1.00 91.50 409 VAL A CA 1
ATOM 3033 C C . VAL A 1 409 ? -2.454 6.293 19.377 1.00 91.50 409 VAL A C 1
ATOM 3035 O O . VAL A 1 409 ? -2.061 6.521 18.230 1.00 91.50 409 VAL A O 1
ATOM 3038 N N . LEU A 1 410 ? -1.627 6.049 20.390 1.00 92.50 410 LEU A N 1
ATOM 3039 C CA . LEU A 1 410 ? -0.174 6.100 20.293 1.00 92.50 410 LEU A CA 1
ATOM 3040 C C . LEU A 1 410 ? 0.430 4.709 20.465 1.00 92.50 410 LEU A C 1
ATOM 3042 O O . LEU A 1 410 ? -0.129 3.814 21.105 1.00 92.50 410 LEU A O 1
ATOM 3046 N N . LYS A 1 411 ? 1.604 4.517 19.875 1.00 91.69 411 LYS A N 1
ATOM 3047 C CA . LYS A 1 411 ? 2.470 3.386 20.197 1.00 91.69 411 LYS A CA 1
ATOM 3048 C C . LYS A 1 411 ? 2.956 3.521 21.639 1.00 91.69 411 LYS A C 1
ATOM 3050 O O . LYS A 1 411 ? 2.982 4.610 22.204 1.00 91.69 411 LYS A O 1
ATOM 3055 N N . LYS A 1 412 ? 3.490 2.430 22.196 1.00 90.38 412 LYS A N 1
ATOM 3056 C CA . LYS A 1 412 ? 4.183 2.455 23.499 1.00 90.38 412 LYS A CA 1
ATOM 3057 C C . LYS A 1 412 ? 5.345 3.459 23.553 1.00 90.38 412 LYS A C 1
ATOM 3059 O O . LYS A 1 412 ? 5.689 3.916 24.631 1.00 90.38 412 LYS A O 1
ATOM 3064 N N . SER A 1 413 ? 5.935 3.802 22.406 1.00 91.69 413 SER A N 1
ATOM 3065 C CA . SER A 1 413 ? 6.977 4.828 22.287 1.00 91.69 413 SER A CA 1
ATOM 3066 C C . SER A 1 413 ? 6.453 6.270 22.351 1.00 91.69 413 SER A C 1
ATOM 3068 O O . SER A 1 413 ? 7.255 7.193 22.285 1.00 91.69 413 SER A O 1
ATOM 3070 N N . GLY A 1 414 ? 5.135 6.486 22.421 1.00 93.00 414 GLY A N 1
ATOM 3071 C CA . GLY A 1 414 ? 4.511 7.810 22.318 1.00 93.00 414 GLY A CA 1
ATOM 3072 C C . GLY A 1 414 ? 4.346 8.316 20.880 1.00 93.00 414 GLY A C 1
ATOM 3073 O O . GLY A 1 414 ? 3.753 9.365 20.662 1.00 93.00 414 GLY A O 1
ATOM 3074 N N . GLU A 1 415 ? 4.830 7.578 19.879 1.00 92.56 415 GLU A N 1
ATOM 3075 C CA . GLU A 1 415 ? 4.675 7.946 18.470 1.00 92.56 415 GLU A CA 1
ATOM 3076 C C . GLU A 1 415 ? 3.304 7.549 17.909 1.00 92.56 415 GLU A C 1
ATOM 3078 O O . GLU A 1 415 ? 2.762 6.493 18.240 1.00 92.56 415 GLU A O 1
ATOM 3083 N N . GLY A 1 416 ? 2.798 8.324 16.947 1.00 93.25 416 GLY A N 1
ATOM 3084 C CA . GLY A 1 416 ? 1.642 7.930 16.141 1.00 93.25 416 GLY A CA 1
ATOM 3085 C C . GLY A 1 416 ? 1.916 6.723 15.229 1.00 93.25 416 GLY A C 1
ATOM 3086 O O . GLY A 1 416 ? 3.061 6.336 14.959 1.00 93.25 416 GLY A O 1
ATOM 3087 N N . TYR A 1 417 ? 0.842 6.120 14.716 1.00 93.44 417 TYR A N 1
ATOM 3088 C CA . TYR A 1 417 ? 0.914 5.015 13.744 1.00 93.44 417 TYR A CA 1
ATOM 3089 C C . TYR A 1 417 ? 1.106 5.487 12.297 1.00 93.44 417 TYR A C 1
ATOM 3091 O O . TYR A 1 417 ? 1.473 4.689 11.434 1.00 93.44 417 TYR A O 1
ATOM 3099 N N . CYS A 1 418 ? 0.904 6.780 12.045 1.00 94.88 418 CYS A N 1
ATOM 3100 C CA . CYS A 1 418 ? 1.114 7.409 10.751 1.00 94.88 418 CYS A CA 1
ATOM 3101 C C . CYS A 1 418 ? 2.519 8.017 10.648 1.00 94.88 418 CYS A C 1
ATOM 3103 O O . CYS A 1 418 ? 3.025 8.615 11.597 1.00 94.88 418 CYS A O 1
ATOM 3105 N N . ARG A 1 419 ? 3.137 7.911 9.474 1.00 95.75 419 ARG A N 1
ATOM 3106 C CA . ARG A 1 419 ? 4.384 8.604 9.103 1.00 95.75 419 ARG A CA 1
ATOM 3107 C C . ARG A 1 419 ? 4.311 9.044 7.651 1.00 95.75 419 ARG A C 1
ATOM 3109 O O . ARG A 1 419 ? 3.466 8.547 6.925 1.00 95.75 419 ARG A O 1
ATOM 3116 N N . THR A 1 420 ? 5.186 9.925 7.192 1.00 96.81 420 THR A N 1
ATOM 3117 C CA . THR A 1 420 ? 5.211 10.303 5.772 1.00 96.81 420 THR A CA 1
ATOM 3118 C C . THR A 1 420 ? 6.188 9.448 4.969 1.00 96.81 420 THR A C 1
ATOM 3120 O O . THR A 1 420 ? 7.135 8.876 5.523 1.00 96.81 420 THR A O 1
ATOM 3123 N N . PHE A 1 421 ? 6.006 9.386 3.651 1.00 96.44 421 PHE A N 1
ATOM 3124 C CA . PHE A 1 421 ? 6.991 8.796 2.738 1.00 96.44 421 PHE A CA 1
ATOM 3125 C C . PHE A 1 421 ? 8.360 9.481 2.870 1.00 96.44 421 PHE A C 1
ATOM 3127 O O . PHE A 1 421 ? 9.385 8.799 2.841 1.00 96.44 421 PHE A O 1
ATOM 3134 N N . GLY A 1 422 ? 8.399 10.795 3.117 1.00 96.50 422 GLY A N 1
ATOM 3135 C CA . GLY A 1 422 ? 9.632 11.524 3.422 1.00 96.50 422 GLY A CA 1
ATOM 3136 C C . GLY A 1 422 ? 10.328 11.020 4.691 1.00 96.50 422 GLY A C 1
ATOM 3137 O O . GLY A 1 422 ? 11.539 10.801 4.683 1.00 96.50 422 GLY A O 1
ATOM 3138 N N . ALA A 1 423 ? 9.574 10.740 5.760 1.00 95.88 423 ALA A N 1
ATOM 3139 C CA . ALA A 1 423 ? 10.128 10.152 6.983 1.00 95.88 423 ALA A CA 1
ATOM 3140 C C . ALA A 1 423 ? 10.659 8.725 6.748 1.00 95.88 423 ALA A C 1
ATOM 3142 O O . ALA A 1 423 ? 11.737 8.370 7.232 1.00 95.88 423 ALA A O 1
ATOM 3143 N N . VAL A 1 424 ? 9.951 7.913 5.950 1.00 95.75 424 VAL A N 1
ATOM 3144 C CA . VAL A 1 424 ? 10.448 6.591 5.528 1.00 95.75 424 VAL A CA 1
ATOM 3145 C C . VAL A 1 424 ? 11.751 6.745 4.740 1.00 95.75 424 VAL A C 1
ATOM 3147 O O . VAL A 1 424 ? 12.738 6.080 5.058 1.00 95.75 424 VAL A O 1
ATOM 3150 N N . GLN A 1 425 ? 11.802 7.660 3.772 1.00 94.44 425 GLN A N 1
ATOM 3151 C CA . GLN A 1 425 ? 12.994 7.924 2.968 1.00 94.44 425 GLN A CA 1
ATOM 3152 C C . GLN A 1 425 ? 14.185 8.378 3.827 1.00 94.44 425 GLN A C 1
ATOM 3154 O O . GLN A 1 425 ? 15.303 7.901 3.620 1.00 94.44 425 GLN A O 1
ATOM 3159 N N . ALA A 1 426 ? 13.961 9.257 4.807 1.00 93.62 426 ALA A N 1
ATOM 3160 C CA . ALA A 1 426 ? 14.993 9.691 5.746 1.00 93.62 426 ALA A CA 1
ATOM 3161 C C . ALA A 1 426 ? 15.551 8.509 6.557 1.00 93.62 426 ALA A C 1
ATOM 3163 O O . ALA A 1 426 ? 16.769 8.352 6.656 1.00 93.62 426 ALA A O 1
ATOM 3164 N N . SER A 1 427 ? 14.680 7.614 7.041 1.00 91.88 427 SER A N 1
ATOM 3165 C CA . SER A 1 427 ? 15.113 6.412 7.767 1.00 91.88 427 SER A CA 1
ATOM 3166 C C . SER A 1 427 ? 15.958 5.464 6.906 1.00 91.88 427 SER A C 1
ATOM 3168 O O . SER A 1 427 ? 16.910 4.870 7.402 1.00 91.88 427 SER A O 1
ATOM 3170 N N . MET A 1 428 ? 15.682 5.368 5.598 1.00 88.56 428 MET A N 1
ATOM 3171 C CA . MET A 1 428 ? 16.499 4.568 4.675 1.00 88.56 428 MET A CA 1
ATOM 3172 C C . MET A 1 428 ? 17.924 5.120 4.539 1.00 88.56 428 MET A C 1
ATOM 3174 O O . MET A 1 428 ? 18.862 4.339 4.410 1.00 88.56 428 MET A O 1
ATOM 3178 N N . ARG A 1 429 ? 18.101 6.451 4.569 1.00 85.06 429 ARG A N 1
ATOM 3179 C CA . ARG A 1 429 ? 19.427 7.094 4.484 1.00 85.06 429 ARG A CA 1
ATOM 3180 C C . ARG A 1 429 ? 20.243 6.885 5.760 1.00 85.06 429 ARG A C 1
ATOM 3182 O O . ARG A 1 429 ? 21.437 6.624 5.674 1.00 85.06 429 ARG A O 1
ATOM 3189 N N . ALA A 1 430 ? 19.596 6.955 6.924 1.00 79.88 430 ALA A N 1
ATOM 3190 C CA . ALA A 1 430 ? 20.254 6.808 8.225 1.00 79.88 430 ALA A CA 1
ATOM 3191 C C . ALA A 1 430 ? 20.896 5.424 8.437 1.00 79.88 430 ALA A C 1
ATOM 3193 O O . ALA A 1 430 ? 21.890 5.309 9.144 1.00 79.88 430 ALA A O 1
ATOM 3194 N N . VAL A 1 431 ? 20.375 4.377 7.788 1.00 73.81 431 VAL A N 1
ATOM 3195 C CA . VAL A 1 431 ? 20.904 3.002 7.885 1.00 73.81 431 VAL A CA 1
ATOM 3196 C C . VAL A 1 431 ? 22.147 2.793 6.997 1.00 73.81 431 VAL A C 1
ATOM 3198 O O . VAL A 1 431 ? 22.609 1.672 6.819 1.00 73.81 431 VAL A O 1
ATOM 3201 N N . GLY A 1 432 ? 22.720 3.861 6.429 1.00 54.38 432 GLY A N 1
ATOM 3202 C CA . GLY A 1 432 ? 23.889 3.744 5.560 1.00 54.38 432 GLY A CA 1
ATOM 3203 C C . GLY A 1 432 ? 23.569 2.964 4.289 1.00 54.38 432 GLY A C 1
ATOM 3204 O O . GLY A 1 432 ? 24.409 2.211 3.804 1.00 54.38 432 GLY A O 1
ATOM 3205 N N . ALA A 1 433 ? 22.349 3.119 3.754 1.00 53.03 433 ALA A N 1
ATOM 3206 C CA . ALA A 1 433 ? 22.043 2.691 2.397 1.00 53.03 433 ALA A CA 1
ATOM 3207 C C . ALA A 1 433 ? 22.902 3.536 1.450 1.00 53.03 433 ALA A C 1
ATOM 3209 O O . ALA A 1 433 ? 22.487 4.608 1.001 1.00 53.03 433 ALA A O 1
ATOM 3210 N N . GLU A 1 434 ? 24.134 3.067 1.253 1.00 43.41 434 GLU A N 1
ATOM 3211 C CA . GLU A 1 434 ? 25.147 3.589 0.354 1.00 43.41 434 GLU A CA 1
ATOM 3212 C C . GLU A 1 434 ? 24.453 4.012 -0.939 1.00 43.41 434 GLU A C 1
ATOM 3214 O O . GLU A 1 434 ? 23.599 3.275 -1.447 1.00 43.41 434 GLU A O 1
ATOM 3219 N N . ALA A 1 435 ? 24.745 5.225 -1.418 1.00 44.91 435 ALA A N 1
ATOM 3220 C CA . ALA A 1 435 ? 24.230 5.723 -2.684 1.00 44.91 435 ALA A CA 1
ATOM 3221 C C . ALA A 1 435 ? 24.431 4.626 -3.729 1.00 44.91 435 ALA A C 1
ATOM 3223 O O . ALA A 1 435 ? 25.562 4.326 -4.114 1.00 44.91 435 ALA A O 1
ATOM 3224 N N . ILE A 1 436 ? 23.343 3.949 -4.112 1.00 46.53 436 ILE A N 1
ATOM 3225 C CA . ILE A 1 436 ? 23.433 2.821 -5.026 1.00 46.53 436 ILE A CA 1
ATOM 3226 C C . ILE A 1 436 ? 23.822 3.441 -6.359 1.00 46.53 436 ILE A C 1
ATOM 3228 O O . ILE A 1 436 ? 22.986 3.995 -7.064 1.00 46.53 436 ILE A O 1
ATOM 3232 N N . ALA A 1 437 ? 25.114 3.406 -6.671 1.00 39.44 437 ALA A N 1
ATOM 3233 C CA . ALA A 1 437 ? 25.608 3.804 -7.967 1.00 39.44 437 ALA A CA 1
ATOM 3234 C C . ALA A 1 437 ? 25.068 2.785 -8.974 1.00 39.44 437 ALA A C 1
ATOM 3236 O O . ALA A 1 437 ? 25.448 1.610 -8.973 1.00 39.44 437 ALA A O 1
ATOM 3237 N N . PHE A 1 438 ? 24.137 3.215 -9.816 1.00 43.75 438 PHE A N 1
ATOM 3238 C CA . PHE A 1 438 ? 23.562 2.363 -10.840 1.00 43.75 438 PHE A CA 1
ATOM 3239 C C . PHE A 1 438 ? 24.456 2.406 -12.062 1.00 43.75 438 PHE A C 1
ATOM 3241 O O . PHE A 1 438 ? 24.738 3.461 -12.609 1.00 43.75 438 PHE A O 1
ATOM 3248 N N . THR A 1 439 ? 24.900 1.243 -12.517 1.00 36.81 439 THR A N 1
ATOM 3249 C CA . THR A 1 439 ? 25.531 1.129 -13.829 1.00 36.81 439 THR A CA 1
ATOM 3250 C C . THR A 1 439 ? 24.448 0.745 -14.828 1.00 36.81 439 THR A C 1
ATOM 3252 O O . THR A 1 439 ? 23.837 -0.319 -14.685 1.00 36.81 439 THR A O 1
ATOM 3255 N N . CYS A 1 440 ? 24.169 1.607 -15.807 1.00 35.22 440 CYS A N 1
ATOM 3256 C CA . CYS A 1 440 ? 23.229 1.297 -16.880 1.00 35.22 440 CYS A CA 1
ATOM 3257 C C . CYS A 1 440 ? 23.674 0.009 -17.592 1.00 35.22 440 CYS A C 1
ATOM 3259 O O . CYS A 1 440 ? 24.797 -0.075 -18.081 1.00 35.22 440 CYS A O 1
ATOM 3261 N N . GLY A 1 441 ? 22.804 -1.002 -17.666 1.00 31.78 441 GLY A N 1
ATOM 3262 C CA . GLY A 1 441 ? 23.136 -2.283 -18.304 1.00 31.78 441 GLY A CA 1
ATOM 3263 C C . GLY A 1 441 ? 23.379 -2.182 -19.814 1.00 31.78 441 GLY A C 1
ATOM 3264 O O . GLY A 1 441 ? 24.001 -3.072 -20.381 1.00 31.78 441 GLY A O 1
ATOM 3265 N N . PHE A 1 442 ? 22.918 -1.096 -20.443 1.00 33.59 442 PHE A N 1
ATOM 3266 C CA . PHE A 1 442 ? 23.056 -0.852 -21.876 1.00 33.59 442 PHE A CA 1
ATOM 3267 C C . PHE A 1 442 ? 24.311 -0.032 -22.209 1.00 33.59 442 PHE A C 1
ATOM 3269 O O . PHE A 1 442 ? 25.129 -0.468 -23.009 1.00 33.59 442 PHE A O 1
ATOM 3276 N N . CYS A 1 443 ? 24.515 1.119 -21.558 1.00 40.31 443 CYS A N 1
ATOM 3277 C CA . CYS A 1 443 ? 25.640 2.017 -21.869 1.00 40.31 443 CYS A CA 1
ATOM 3278 C C . CYS A 1 443 ? 26.785 1.992 -20.845 1.00 40.31 443 CYS A C 1
ATOM 3280 O O . CYS A 1 443 ? 27.762 2.715 -21.004 1.00 40.31 443 CYS A O 1
ATOM 3282 N N . ARG A 1 444 ? 26.675 1.196 -19.775 1.00 39.38 444 ARG A N 1
ATOM 3283 C CA . ARG A 1 444 ? 27.640 1.116 -18.660 1.00 39.38 444 ARG A CA 1
ATOM 3284 C C . ARG A 1 444 ? 27.929 2.438 -17.933 1.00 39.38 444 ARG A C 1
ATOM 3286 O O . ARG A 1 444 ? 28.827 2.478 -17.097 1.00 39.38 444 ARG A O 1
ATOM 3293 N N . ALA A 1 445 ? 27.159 3.497 -18.182 1.00 36.72 445 ALA A N 1
ATOM 3294 C CA . ALA A 1 445 ? 27.281 4.747 -17.441 1.00 36.72 445 ALA A CA 1
ATOM 3295 C C . ALA A 1 445 ? 26.932 4.525 -15.964 1.00 36.72 445 ALA A C 1
ATOM 3297 O O . ALA A 1 445 ? 25.909 3.909 -15.646 1.00 36.72 445 ALA A O 1
ATOM 3298 N N . ARG A 1 446 ? 27.795 5.018 -15.073 1.00 33.19 446 ARG A N 1
ATOM 3299 C CA . ARG A 1 446 ? 27.604 4.988 -13.623 1.00 33.19 446 ARG A CA 1
ATOM 3300 C C . ARG A 1 446 ? 26.824 6.237 -13.210 1.00 33.19 446 ARG A C 1
ATOM 3302 O O . ARG A 1 446 ? 27.375 7.328 -13.194 1.00 33.19 446 ARG A O 1
ATOM 3309 N N . VAL A 1 447 ? 25.549 6.066 -12.886 1.00 39.28 447 VAL A N 1
ATOM 3310 C CA . VAL A 1 447 ? 24.684 7.094 -12.303 1.00 39.28 447 VAL A CA 1
ATOM 3311 C C . VAL A 1 447 ? 24.792 6.975 -10.790 1.00 39.28 447 VAL A C 1
ATOM 3313 O O . VAL A 1 447 ? 24.334 5.996 -10.200 1.00 39.28 447 VAL A O 1
ATOM 3316 N N . VAL A 1 448 ? 25.459 7.938 -10.166 1.00 31.67 448 VAL A N 1
ATOM 3317 C CA . VAL A 1 448 ? 25.483 8.082 -8.708 1.00 31.67 448 VAL A CA 1
ATOM 3318 C C . VAL A 1 448 ? 24.294 8.970 -8.344 1.00 31.67 448 VAL A C 1
ATOM 3320 O O . VAL A 1 448 ? 24.178 10.060 -8.894 1.00 31.67 448 VAL A O 1
ATOM 3323 N N . ALA A 1 449 ? 23.388 8.461 -7.506 1.00 43.47 449 ALA A N 1
ATOM 3324 C CA . ALA A 1 449 ? 22.177 9.158 -7.068 1.00 43.47 449 ALA A CA 1
A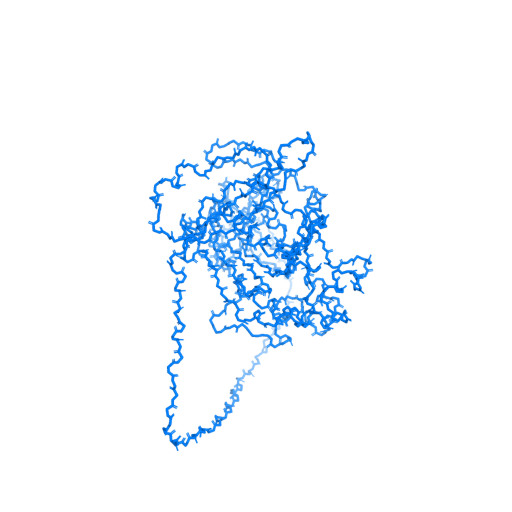TOM 3325 C C . ALA A 1 449 ? 22.327 9.760 -5.673 1.00 43.47 449 ALA A C 1
ATOM 3327 O O . ALA A 1 449 ? 22.970 9.096 -4.825 1.00 43.47 449 ALA A O 1
#

Mean predicted aligned error: 18.19 Å

Foldseek 3Di:
DPQDADDCAAPVRHGWDWDADCDPVGGRFIKTAHPPPPDPPDGGDIHTHDDDPPPDDDDDDDDDDDDDDDDDDDDDDDDDDDDDDDDDDDDDDDDDDDDDDDDDDDDPPPPPPPPLFWFWAWDWDWPDPDDDDPDDDTDTDTDTDTDGNPPDDPVVLVPPQADDPDQADQGRQRTGLNLLDPPFKDKDAAPLLPCLCVLFVNDDLLQFWEKEKDFFWLPDPPQIATQKIWIAGSVRRIIIIGGAQDPDDQSPVVSCVRQVHDSCSSHPPSGHHVSSCVVVVVCVQQVRQDDDPPPVPPDPDDDPRRAYEYEYAQVLVVLVNVVVSCVVVSHDDPQAHKYQHCQLLCVVFPPDFPHRDLVRLCVVVVNDFDPPDDPSHRRSSSSSVSSSSSVSSVSQVLSHPVSQVVQVGADPVSHGSMDTSNVSVVVCVVVCPDQPQDQPPPPRDTRRD